Protein AF-0000000080713791 (afdb_homodimer)

InterPro domains:
  IPR000659 Pyridoxamine 5'-phosphate oxidase [PTHR10851] (13-207)
  IPR012349 FMN-binding split barrel [G3DSA:2.30.110.10] (9-224)
  IPR024624 Pyridoxamine 5'-phosphate oxidase, Alr4036 family, FMN-binding domain [PF12766] (12-104)

Sequence (522 aa):
MAAASTGTASTPTWQASLQQGIARHKNDPTAKYCQLATAAIGGGASCRTWVFRGFYEDKGALKFVTDRRSQKVPEIAADPAGEVCFCLKKTREQFRVKGRLQVVDAGESDEALAKARRHQWTQISPASQASFETSLIPGLEVPPEPQTDHSDDAGATGTTQEGSQTHRRGGEEEASVSEGDASRSSVSDEFCLVLLWPSFVDHLRLVDGQSRSIHKITGDRDGGGAILAGVTAAAAMKGARGGTDGVPQSPITWVTMAVNPMAAASTGTASTPTWQASLQQGIARHKNDPTAKYCQLATAAIGGGASCRTWVFRGFYEDKGALKFVTDRRSQKVPEIAADPAGEVCFCLKKTREQFRVKGRLQVVDAGESDEALAKARRHQWTQISPASQASFETSLIPGLEVPPEPQTDHSDDAGATGTTQEGSQTHRRGGEEEASVSEGDASRSSVSDEFCLVLLWPSFVDHLRLVDGQSRSIHKITGDRDGGGAILAGVTAAAAMKGARGGTDGVPQSPITWVTMAVNP

Secondary structure (DSSP, 8-state):
-------------HHHHHHHHHHTTTT-GGGGEEEEEEEPTTSSEEEEEEE---EETTTTEEEEEEETTSTHHHHHHH--EEEEEEEETTTTEEEEEEEEEEEE-TT---HHHHHHHHHHHHTS-HHHHHHTT-SSPTTSBPP---------------------------------------------TTEEEEEEEEEEEEEEE-SSS-EEEEEEEES-SSS----SSS--TTGGGS--------S--S--EEEEEEE--/-------------HHHHHHHHHHTTTT-GGGGEEEEEEEPTTSSEEEEEEE---EETTTTEEEEEEETTSTHHHHHHH--EEEEEEEETTTTEEEEEEEEEEEE-TT---HHHHHHHHHHHHTS-HHHHHHTT-SSPTTSBPP---------------------------------------------TTEEEEEEEEEEEEEEE-SSS-EEEEEEEES-SSS----SSS--TTGGGS--------S--S--EEEEEEE--

Foldseek 3Di:
DPPPCPVVVPPDDVLVVLVVLLVVVVVDQCQQKKWKWFAADPGDIDIDIWGFPDADPPLRKTKTKDFCLDRVNVRCVVPQWMWIWGQRPVQRKIKIFIFGKDKAFPPHPPPSSNVVLLVVLVVDDPVVQVVNVDPDGPPDDDPDDPPPPCPVVPPPDCPPPPPPPPPPPPPPPPPPPPPPPPVSPPRRRRMIMMIGDTAKMWMWGDPPHTWIKIKGWDPPVQPQCVVPDPDDPPPRPPPPPPPVDDPVPDDTDIDMDIDDD/DPPPPVVPPPPDDVQVVLVVLLVVVVVDQCQQKKKKWFAADPGDIDIDIWGFPDADPPLRKTKTKDFCLDRVNVRCVVPQWMWIWGQRPVQRKIKIFIFGKDKAFPPHPPPSSNVVLLVVLVVDDPVVQVVNVDPDGPPDDDPDDPPPPCPVVPPPDCPPPPPPPPPPPPPPPPPPPPPPPPVSPPRRRRMIMMIGDTAKMWMWGDPPHTWIKIKGWDPPPQPQCVVPDPPDPPPRPPPPPPPPDDDVPDDTDIDMDIDDD

pLDDT: mean 73.24, std 28.93, range [20.78, 98.81]

Nearest PDB structures (foldseek):
  2i51-assembly1_A  TM=8.732E-01  e=1.272E-16  Nostoc punctiforme PCC 73102
  2i51-assembly1_B  TM=8.935E-01  e=2.659E-16  Nostoc punctiforme PCC 73102
  2ou5-assembly1_B  TM=8.233E-01  e=6.987E-11  Jannaschia sp. CCS1
  2i02-assembly1_B  TM=7.436E-01  e=1.114E-07  Nostoc punctiforme PCC 73102
  2re7-assembly1_A-2  TM=7.897E-01  e=5.272E-06  Psychrobacter arcticus 273-4

Structure (mmCIF, N/CA/C/O backbone):
data_AF-0000000080713791-model_v1
#
loop_
_entity.id
_entity.type
_entity.pdbx_description
1 polymer "pyridoxal 5'-phosphate synthase"
#
loop_
_atom_site.group_PDB
_atom_site.id
_atom_site.type_symbol
_atom_site.label_atom_id
_atom_site.label_alt_id
_atom_site.label_comp_id
_atom_site.label_asym_id
_atom_site.label_entity_id
_atom_site.label_seq_id
_atom_site.pdbx_PDB_ins_code
_atom_site.Cartn_x
_atom_site.Cartn_y
_atom_site.Cartn_z
_atom_site.occupancy
_atom_site.B_iso_or_equiv
_atom_site.auth_seq_id
_atom_site.auth_comp_id
_atom_site.auth_asym_id
_atom_site.auth_atom_id
_atom_site.pdbx_PDB_model_num
ATOM 1 N N . MET A 1 1 ? -51.469 0.572 -22.203 1 24.42 1 MET A N 1
ATOM 2 C CA . MET A 1 1 ? -50.719 0.285 -20.969 1 24.42 1 MET A CA 1
ATOM 3 C C . MET A 1 1 ? -49.25 0.161 -21.25 1 24.42 1 MET A C 1
ATOM 5 O O . MET A 1 1 ? -48.781 -0.862 -21.766 1 24.42 1 MET A O 1
ATOM 9 N N . ALA A 1 2 ? -48.594 1.281 -21.562 1 26.53 2 ALA A N 1
ATOM 10 C CA . ALA A 1 2 ? -47.188 1.343 -21.906 1 26.53 2 ALA A CA 1
ATOM 11 C C . ALA A 1 2 ? -46.312 0.836 -20.766 1 26.53 2 ALA A C 1
ATOM 13 O O . ALA A 1 2 ? -46.438 1.291 -19.625 1 26.53 2 ALA A O 1
ATOM 14 N N . ALA A 1 3 ? -45.938 -0.428 -20.734 1 27.62 3 ALA A N 1
ATOM 15 C CA . ALA A 1 3 ? -44.969 -0.975 -19.781 1 27.62 3 ALA A CA 1
ATOM 16 C C . ALA A 1 3 ? -43.719 -0.106 -19.703 1 27.62 3 ALA A C 1
ATOM 18 O O . ALA A 1 3 ? -43.062 0.119 -20.719 1 27.62 3 ALA A O 1
ATOM 19 N N . ALA A 1 4 ? -43.75 0.977 -18.859 1 29.98 4 ALA A N 1
ATOM 20 C CA . ALA A 1 4 ? -42.531 1.746 -18.578 1 29.98 4 ALA A CA 1
ATOM 21 C C . ALA A 1 4 ? -41.344 0.825 -18.328 1 29.98 4 ALA A C 1
ATOM 23 O O . ALA A 1 4 ? -41.312 0.074 -17.344 1 29.98 4 ALA A O 1
ATOM 24 N N . SER A 1 5 ? -40.75 0.165 -19.281 1 33.12 5 SER A N 1
ATOM 25 C CA . SER A 1 5 ? -39.5 -0.615 -19.234 1 33.12 5 SER A CA 1
ATOM 26 C C . SER A 1 5 ? -38.406 0.12 -18.453 1 33.12 5 SER A C 1
ATOM 28 O O . SER A 1 5 ? -37.844 1.082 -18.953 1 33.12 5 SER A O 1
ATOM 30 N N . THR A 1 6 ? -38.75 0.638 -17.266 1 34.34 6 THR A N 1
ATOM 31 C CA . THR A 1 6 ? -37.688 1.312 -16.547 1 34.34 6 THR A CA 1
ATOM 32 C C . THR A 1 6 ? -36.406 0.455 -16.531 1 34.34 6 THR A C 1
ATOM 34 O O . THR A 1 6 ? -36.375 -0.611 -15.906 1 34.34 6 THR A O 1
ATOM 37 N N . GLY A 1 7 ? -35.781 0.097 -17.609 1 35.94 7 GLY A N 1
ATOM 38 C CA . GLY A 1 7 ? -34.469 -0.479 -17.703 1 35.94 7 GLY A CA 1
ATOM 39 C C . GLY A 1 7 ? -33.5 0.101 -16.688 1 35.94 7 GLY A C 1
ATOM 40 O O . GLY A 1 7 ? -33 1.229 -16.859 1 35.94 7 GLY A O 1
ATOM 41 N N . THR A 1 8 ? -33.656 0.105 -15.398 1 39.81 8 THR A N 1
ATOM 42 C CA . THR A 1 8 ? -32.75 0.615 -14.367 1 39.81 8 THR A CA 1
ATOM 43 C C . THR A 1 8 ? -31.312 0.205 -14.664 1 39.81 8 THR A C 1
ATOM 45 O O . THR A 1 8 ? -31.016 -0.983 -14.805 1 39.81 8 THR A O 1
ATOM 48 N N . ALA A 1 9 ? -30.5 0.752 -15.477 1 43.41 9 ALA A N 1
ATOM 49 C CA . ALA A 1 9 ? -29.094 0.526 -15.789 1 43.41 9 ALA A CA 1
ATOM 50 C C . ALA A 1 9 ? -28.328 0.099 -14.547 1 43.41 9 ALA A C 1
ATOM 52 O O . ALA A 1 9 ? -28.344 0.79 -13.523 1 43.41 9 ALA A O 1
ATOM 53 N N . SER A 1 10 ? -28.203 -1.167 -14.203 1 54.53 10 SER A N 1
ATOM 54 C CA . SER A 1 10 ? -27.594 -1.819 -13.047 1 54.53 10 SER A CA 1
ATOM 55 C C . SER A 1 10 ? -26.234 -1.211 -12.719 1 54.53 10 SER A C 1
ATOM 57 O O . SER A 1 10 ? -25.438 -0.927 -13.617 1 54.53 10 SER A O 1
ATOM 59 N N . THR A 1 11 ? -26.031 -0.296 -11.773 1 57.53 11 THR A N 1
ATOM 60 C CA . THR A 1 11 ? -24.766 0.226 -11.281 1 57.53 11 THR A CA 1
ATOM 61 C C . THR A 1 11 ? -23.672 -0.831 -11.375 1 57.53 11 THR A C 1
ATOM 63 O O . THR A 1 11 ? -23.859 -1.969 -10.938 1 57.53 11 THR A O 1
ATOM 66 N N . PRO A 1 12 ? -22.766 -0.503 -12.312 1 67.88 12 PRO A N 1
ATOM 67 C CA . PRO A 1 12 ? -21.688 -1.482 -12.422 1 67.88 12 PRO A CA 1
ATOM 68 C C . PRO A 1 12 ? -21.172 -1.948 -11.062 1 67.88 12 PRO A C 1
ATOM 70 O O . PRO A 1 12 ? -21.203 -1.188 -10.086 1 67.88 12 PRO A O 1
ATOM 73 N N . THR A 1 13 ? -20.875 -3.162 -11.047 1 85.62 13 THR A N 1
ATOM 74 C CA . THR A 1 13 ? -20.219 -3.689 -9.859 1 85.62 13 THR A CA 1
ATOM 75 C C . THR A 1 13 ? -18.844 -3.031 -9.672 1 85.62 13 THR A C 1
ATOM 77 O O . THR A 1 13 ? -18.312 -2.41 -10.602 1 85.62 13 THR A O 1
ATOM 80 N N . TRP A 1 14 ? -18.344 -3.031 -8.523 1 92.94 14 TRP A N 1
ATOM 81 C CA . TRP A 1 14 ? -17.016 -2.49 -8.273 1 92.94 14 TRP A CA 1
ATOM 82 C C . TRP A 1 14 ? -15.977 -3.186 -9.141 1 92.94 14 TRP A C 1
ATOM 84 O O . TRP A 1 14 ? -15.016 -2.557 -9.586 1 92.94 14 TRP A O 1
ATOM 94 N N . GLN A 1 15 ? -16.172 -4.445 -9.453 1 93.56 15 GLN A N 1
ATOM 95 C CA . GLN A 1 15 ? -15.242 -5.191 -10.297 1 93.56 15 GLN A CA 1
ATOM 96 C C . GLN A 1 15 ? -15.227 -4.633 -11.719 1 93.56 15 GLN A C 1
ATOM 98 O O . GLN A 1 15 ? -14.164 -4.465 -12.312 1 93.56 15 GLN A O 1
ATOM 103 N N . ALA A 1 16 ? -16.422 -4.422 -12.188 1 93.12 16 ALA A N 1
ATOM 104 C CA . ALA A 1 16 ? -16.531 -3.844 -13.523 1 93.12 16 ALA A CA 1
ATOM 105 C C . ALA A 1 16 ? -15.898 -2.455 -13.578 1 93.12 16 ALA A C 1
ATOM 107 O O . ALA A 1 16 ? -15.219 -2.111 -14.547 1 93.12 16 ALA A O 1
ATOM 108 N N . SER A 1 17 ? -16.156 -1.677 -12.539 1 94.38 17 SER A N 1
ATOM 109 C CA . SER A 1 17 ? -15.578 -0.336 -12.461 1 94.38 17 SER A CA 1
ATOM 110 C C . SER A 1 17 ? -14.055 -0.386 -12.445 1 94.38 17 SER A C 1
ATOM 112 O O . SER A 1 17 ? -13.391 0.408 -13.117 1 94.38 17 SER A O 1
ATOM 114 N N . LEU A 1 18 ? -13.523 -1.311 -11.688 1 96.25 18 LEU A N 1
ATOM 115 C CA . LEU A 1 18 ? -12.078 -1.466 -11.625 1 96.25 18 LEU A CA 1
ATOM 116 C C . LEU A 1 18 ? -11.516 -1.86 -12.992 1 96.25 18 LEU A C 1
ATOM 118 O O . LEU A 1 18 ? -10.539 -1.268 -13.461 1 96.25 18 LEU A O 1
ATOM 122 N N . GLN A 1 19 ? -12.148 -2.805 -13.609 1 95.12 19 GLN A N 1
ATOM 123 C CA . GLN A 1 19 ? -11.68 -3.27 -14.906 1 95.12 19 GLN A CA 1
ATOM 124 C C . GLN A 1 19 ? -11.766 -2.162 -15.953 1 95.12 19 GLN A C 1
ATOM 126 O O . GLN A 1 19 ? -10.875 -2.02 -16.797 1 95.12 19 GLN A O 1
ATOM 131 N N . GLN A 1 20 ? -12.828 -1.419 -15.898 1 95.19 20 GLN A N 1
ATOM 132 C CA . GLN A 1 20 ? -12.977 -0.293 -16.812 1 95.19 20 GLN A CA 1
ATOM 133 C C . GLN A 1 20 ? -11.891 0.751 -16.578 1 95.19 20 GLN A C 1
ATOM 135 O O . GLN A 1 20 ? -11.328 1.287 -17.547 1 95.19 20 GLN A O 1
ATOM 140 N N . GLY A 1 21 ? -11.633 1.06 -15.297 1 95.88 21 GLY A N 1
ATOM 141 C CA . GLY A 1 21 ? -10.57 1.996 -14.977 1 95.88 21 GLY A CA 1
ATOM 142 C C . GLY A 1 21 ? -9.211 1.563 -15.5 1 95.88 21 GLY A C 1
ATOM 143 O O . GLY A 1 21 ? -8.477 2.373 -16.062 1 95.88 21 GLY A O 1
ATOM 144 N N . ILE A 1 22 ? -8.945 0.31 -15.352 1 96.56 22 ILE A N 1
ATOM 145 C CA . ILE A 1 22 ? -7.68 -0.237 -15.828 1 96.56 22 ILE A CA 1
ATOM 146 C C . ILE A 1 22 ? -7.633 -0.189 -17.344 1 96.56 22 ILE A C 1
ATOM 148 O O . ILE A 1 22 ? -6.613 0.192 -17.938 1 96.56 22 ILE A O 1
ATOM 152 N N . ALA A 1 23 ? -8.727 -0.516 -17.984 1 95.81 23 ALA A N 1
ATOM 153 C CA . ALA A 1 23 ? -8.805 -0.542 -19.453 1 95.81 23 ALA A CA 1
ATOM 154 C C . ALA A 1 23 ? -8.578 0.85 -20.031 1 95.81 23 ALA A C 1
ATOM 156 O O . ALA A 1 23 ? -8.039 0.988 -21.141 1 95.81 23 ALA A O 1
ATOM 157 N N . ARG A 1 24 ? -8.922 1.826 -19.344 1 95.25 24 ARG A N 1
ATOM 158 C CA . ARG A 1 24 ? -8.75 3.201 -19.797 1 95.25 24 ARG A CA 1
ATOM 159 C C . ARG A 1 24 ? -7.281 3.609 -19.781 1 95.25 24 ARG A C 1
ATOM 161 O O . ARG A 1 24 ? -6.906 4.633 -20.359 1 95.25 24 ARG A O 1
ATOM 168 N N . HIS A 1 25 ? -6.496 2.795 -19.109 1 93.81 25 HIS A N 1
ATOM 169 C CA . HIS A 1 25 ? -5.051 2.998 -19.094 1 93.81 25 HIS A CA 1
ATOM 170 C C . HIS A 1 25 ? -4.352 2.084 -20.094 1 93.81 25 HIS A C 1
ATOM 172 O O . HIS A 1 25 ? -3.234 1.623 -19.844 1 93.81 25 HIS A O 1
ATOM 178 N N . LYS A 1 26 ? -4.969 1.78 -21.156 1 85.94 26 LYS A N 1
ATOM 179 C CA . LYS A 1 26 ? -4.551 0.748 -22.094 1 85.94 26 LYS A CA 1
ATOM 180 C C . LYS A 1 26 ? -3.107 0.96 -22.547 1 85.94 26 LYS A C 1
ATOM 182 O O . LYS A 1 26 ? -2.402 -0 -22.859 1 85.94 26 LYS A O 1
ATOM 187 N N . ASN A 1 27 ? -2.555 2.16 -22.547 1 88.69 27 ASN A N 1
ATOM 188 C CA . ASN A 1 27 ? -1.193 2.41 -23 1 88.69 27 ASN A CA 1
ATOM 189 C C . ASN A 1 27 ? -0.208 2.453 -21.828 1 88.69 27 ASN A C 1
ATOM 191 O O . ASN A 1 27 ? 0.964 2.785 -22.016 1 88.69 27 ASN A O 1
ATOM 195 N N . ASP A 1 28 ? -0.629 2.113 -20.719 1 90.44 28 ASP A N 1
ATOM 196 C CA . ASP A 1 28 ? 0.196 2.088 -19.516 1 90.44 28 ASP A CA 1
ATOM 197 C C . ASP A 1 28 ? 0.186 0.705 -18.875 1 90.44 28 ASP A C 1
ATOM 199 O O . ASP A 1 28 ? -0.714 0.383 -18.094 1 90.44 28 ASP A O 1
ATOM 203 N N . PRO A 1 29 ? 1.19 -0.105 -19.172 1 88 29 PRO A N 1
ATOM 204 C CA . PRO A 1 29 ? 1.205 -1.457 -18.609 1 88 29 PRO A CA 1
ATOM 205 C C . PRO A 1 29 ? 1.223 -1.462 -17.094 1 88 29 PRO A C 1
ATOM 207 O O . PRO A 1 29 ? 0.929 -2.486 -16.469 1 88 29 PRO A O 1
ATOM 210 N N . THR A 1 30 ? 1.527 -0.33 -16.469 1 90.5 30 THR A N 1
ATOM 211 C CA . THR A 1 30 ? 1.64 -0.277 -15.023 1 90.5 30 THR A CA 1
ATOM 212 C C . THR A 1 30 ? 0.278 -0.017 -14.383 1 90.5 30 THR A C 1
ATOM 214 O O . THR A 1 30 ? 0.165 0.058 -13.156 1 90.5 30 THR A O 1
ATOM 217 N N . ALA A 1 31 ? -0.726 0.032 -15.188 1 93.31 31 ALA A N 1
ATOM 218 C CA . ALA A 1 31 ? -2.068 0.257 -14.656 1 93.31 31 ALA A CA 1
ATOM 219 C C . ALA A 1 31 ? -2.535 -0.934 -13.82 1 93.31 31 ALA A C 1
ATOM 221 O O . ALA A 1 31 ? -3.479 -0.817 -13.039 1 93.31 31 ALA A O 1
ATOM 222 N N . LYS A 1 32 ? -1.907 -2.035 -14.023 1 96.12 32 LYS A N 1
ATOM 223 C CA . LYS A 1 32 ? -2.256 -3.242 -13.273 1 96.12 32 LYS A CA 1
ATOM 224 C C . LYS A 1 32 ? -1.471 -3.326 -11.969 1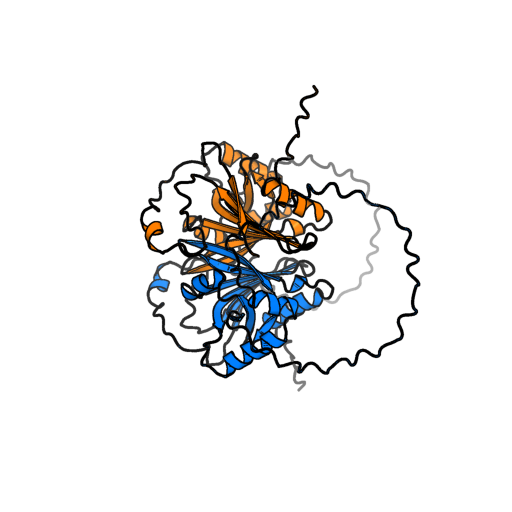 96.12 32 LYS A C 1
ATOM 226 O O . LYS A 1 32 ? -1.694 -4.23 -11.164 1 96.12 32 LYS A O 1
ATOM 231 N N . TYR A 1 33 ? -0.549 -2.41 -11.781 1 97.38 33 TYR A N 1
ATOM 232 C CA . TYR A 1 33 ? 0.184 -2.387 -10.523 1 97.38 33 TYR A CA 1
ATOM 233 C C . TYR A 1 33 ? -0.707 -1.906 -9.383 1 97.38 33 TYR A C 1
ATOM 235 O O . TYR A 1 33 ? -1.489 -0.968 -9.555 1 97.38 33 TYR A O 1
ATOM 243 N N . CYS A 1 34 ? -0.572 -2.553 -8.297 1 98.44 34 CYS A N 1
ATOM 244 C CA . CYS A 1 34 ? -1.247 -2.18 -7.062 1 98.44 34 CYS A CA 1
ATOM 245 C C . CYS A 1 34 ? -0.381 -2.502 -5.852 1 98.44 34 CYS A C 1
ATOM 247 O O . CYS A 1 34 ? 0.625 -3.205 -5.969 1 98.44 34 CYS A O 1
ATOM 249 N N . GLN A 1 35 ? -0.682 -1.887 -4.773 1 98.69 35 GLN A N 1
ATOM 250 C CA . GLN A 1 35 ? 0.084 -2.143 -3.559 1 98.69 35 GLN A CA 1
ATOM 251 C C . GLN A 1 35 ? -0.705 -3.016 -2.586 1 98.69 35 GLN A C 1
ATOM 253 O O . GLN A 1 35 ? -1.855 -2.713 -2.266 1 98.69 35 GLN A O 1
ATOM 258 N N . LEU A 1 36 ? -0.097 -4.039 -2.105 1 98.5 36 LEU A N 1
ATOM 259 C CA . LEU A 1 36 ? -0.662 -4.949 -1.117 1 98.5 36 LEU A CA 1
ATOM 260 C C . LEU A 1 36 ? -0.099 -4.66 0.271 1 98.5 36 LEU A C 1
ATOM 262 O O . LEU A 1 36 ? 1.119 -4.582 0.447 1 98.5 36 LEU A O 1
ATOM 266 N N . ALA A 1 37 ? -0.996 -4.547 1.179 1 98.69 37 ALA A N 1
ATOM 267 C CA . ALA A 1 37 ? -0.613 -4.461 2.586 1 98.69 37 ALA A CA 1
ATOM 268 C C . ALA A 1 37 ? -1.021 -5.719 3.344 1 98.69 37 ALA A C 1
ATOM 270 O O . ALA A 1 37 ? -2.131 -6.227 3.166 1 98.69 37 ALA A O 1
ATOM 271 N N . THR A 1 38 ? -0.156 -6.23 4.133 1 98 38 THR A N 1
ATOM 272 C CA . THR A 1 38 ? -0.389 -7.316 5.082 1 98 38 THR A CA 1
ATOM 273 C C . THR A 1 38 ? 0.131 -6.945 6.465 1 98 38 THR A C 1
ATOM 275 O O . THR A 1 38 ? 0.992 -6.074 6.602 1 98 38 THR A O 1
ATOM 278 N N . ALA A 1 39 ? -0.482 -7.578 7.473 1 96 39 ALA A N 1
ATOM 279 C CA . ALA A 1 39 ? 0.131 -7.457 8.789 1 96 39 ALA A CA 1
ATOM 280 C C . ALA A 1 39 ? 1.539 -8.047 8.797 1 96 39 ALA A C 1
ATOM 282 O O . ALA A 1 39 ? 1.762 -9.148 8.289 1 96 39 ALA A O 1
ATOM 283 N N . ALA A 1 40 ? 2.441 -7.246 9.25 1 93.81 40 ALA A N 1
ATOM 284 C CA . ALA A 1 40 ? 3.814 -7.738 9.352 1 93.81 40 ALA A CA 1
ATOM 285 C C . ALA A 1 40 ? 3.984 -8.641 10.578 1 93.81 40 ALA A C 1
ATOM 287 O O . ALA A 1 40 ? 3.246 -8.508 11.555 1 93.81 40 ALA A O 1
ATOM 288 N N . ILE A 1 41 ? 4.949 -9.5 10.398 1 89.31 41 ILE A N 1
ATOM 289 C CA . ILE A 1 41 ? 5.277 -10.336 11.555 1 89.31 41 ILE A CA 1
ATOM 290 C C . ILE A 1 41 ? 5.996 -9.492 12.602 1 89.31 41 ILE A C 1
ATOM 292 O O . ILE A 1 41 ? 6.969 -8.797 12.297 1 89.31 41 ILE A O 1
ATOM 296 N N . GLY A 1 42 ? 5.555 -9.445 13.875 1 83.62 42 GLY A N 1
ATOM 297 C CA . GLY A 1 42 ? 6.184 -8.672 14.93 1 83.62 42 GLY A CA 1
ATOM 298 C C . GLY A 1 42 ? 5.566 -7.301 15.125 1 83.62 42 GLY A C 1
ATOM 299 O O . GLY A 1 42 ? 5.977 -6.543 16 1 83.62 42 GLY A O 1
ATOM 300 N N . GLY A 1 43 ? 4.617 -6.949 14.195 1 86.44 43 GLY A N 1
ATOM 301 C CA . GLY A 1 43 ? 3.924 -5.68 14.352 1 86.44 43 GLY A CA 1
ATOM 302 C C . GLY A 1 43 ? 3.992 -4.805 13.109 1 86.44 43 GLY A C 1
ATOM 303 O O . GLY A 1 43 ? 4.875 -4.984 12.273 1 86.44 43 GLY A O 1
ATOM 304 N N . GLY A 1 44 ? 3.043 -3.924 12.984 1 94.31 44 GLY A N 1
ATOM 305 C CA . GLY A 1 44 ? 2.982 -3.045 11.828 1 94.31 44 GLY A CA 1
ATOM 306 C C . GLY A 1 44 ? 2.416 -3.723 10.594 1 94.31 44 GLY A C 1
ATOM 307 O O . GLY A 1 44 ? 1.586 -4.629 10.703 1 94.31 44 GLY A O 1
ATOM 308 N N . ALA A 1 45 ? 2.783 -3.131 9.508 1 97.19 45 ALA A N 1
ATOM 309 C CA . ALA A 1 45 ? 2.289 -3.629 8.227 1 97.19 45 ALA A CA 1
ATOM 310 C C . ALA A 1 45 ? 3.375 -3.559 7.156 1 97.19 45 ALA A C 1
ATOM 312 O O . ALA A 1 45 ? 4.301 -2.752 7.254 1 97.19 45 ALA A O 1
ATOM 313 N N . SER A 1 46 ? 3.305 -4.449 6.285 1 97.62 46 SER A N 1
ATOM 314 C CA . SER A 1 46 ? 4.121 -4.422 5.078 1 97.62 46 SER A CA 1
ATOM 315 C C . SER A 1 46 ? 3.334 -3.895 3.887 1 97.62 46 SER A C 1
ATOM 317 O O . SER A 1 46 ? 2.121 -4.105 3.795 1 97.62 46 SER A O 1
ATOM 319 N N . CYS A 1 47 ? 4 -3.209 3.029 1 98.5 47 CYS A N 1
ATOM 320 C CA . CYS A 1 47 ? 3.385 -2.617 1.847 1 98.5 47 CYS A CA 1
ATOM 321 C C . CYS A 1 47 ? 4.277 -2.791 0.624 1 98.5 47 CYS A C 1
ATOM 323 O O . CYS A 1 47 ? 5.406 -2.301 0.6 1 98.5 47 CYS A O 1
ATOM 325 N N . ARG A 1 48 ? 3.762 -3.441 -0.406 1 97.75 48 ARG A N 1
ATOM 326 C CA . ARG A 1 48 ? 4.594 -3.68 -1.581 1 97.75 48 ARG A CA 1
ATOM 327 C C . ARG A 1 48 ? 3.746 -3.754 -2.846 1 97.75 48 ARG A C 1
ATOM 329 O O . ARG A 1 48 ? 2.547 -4.031 -2.781 1 97.75 48 ARG A O 1
ATOM 336 N N . THR A 1 49 ? 4.414 -3.537 -3.947 1 97.88 49 THR A N 1
ATOM 337 C CA . THR A 1 49 ? 3.736 -3.537 -5.238 1 97.88 49 THR A CA 1
ATOM 338 C C . THR A 1 49 ? 3.531 -4.961 -5.742 1 97.88 49 THR A C 1
ATOM 340 O O . THR A 1 49 ? 4.434 -5.797 -5.641 1 97.88 49 THR A O 1
ATOM 343 N N . TRP A 1 50 ? 2.348 -5.191 -6.227 1 97.81 50 TRP A N 1
ATOM 344 C CA . TRP A 1 50 ? 1.983 -6.43 -6.902 1 97.81 50 TRP A CA 1
ATOM 345 C C . TRP A 1 50 ? 1.379 -6.145 -8.273 1 97.81 50 TRP A C 1
ATOM 347 O O . TRP A 1 50 ? 0.966 -5.016 -8.555 1 97.81 50 TRP A O 1
ATOM 357 N N . VAL A 1 51 ? 1.427 -7.203 -9.125 1 97.25 51 VAL A N 1
ATOM 358 C CA . VAL A 1 51 ? 0.794 -7.113 -10.438 1 97.25 51 VAL A CA 1
ATOM 359 C C . VAL A 1 51 ? -0.551 -7.836 -10.414 1 97.25 51 VAL A C 1
ATOM 361 O O . VAL A 1 51 ? -0.614 -9.039 -10.141 1 97.25 51 VAL A O 1
ATOM 364 N N . PHE A 1 52 ? -1.563 -7.039 -10.656 1 98.12 52 PHE A N 1
ATOM 365 C CA . PHE A 1 52 ? -2.898 -7.609 -10.773 1 98.12 52 PHE A CA 1
ATOM 366 C C . PHE A 1 52 ? -3.018 -8.43 -12.055 1 98.12 52 PHE A C 1
ATOM 368 O O . PHE A 1 52 ? -2.775 -7.926 -13.148 1 98.12 52 PHE A O 1
ATOM 375 N N . ARG A 1 53 ? -3.467 -9.695 -11.938 1 96.94 53 ARG A N 1
ATOM 376 C CA . ARG A 1 53 ? -3.469 -10.609 -13.07 1 96.94 53 ARG A CA 1
ATOM 377 C C . ARG A 1 53 ? -4.887 -11.062 -13.406 1 96.94 53 ARG A C 1
ATOM 379 O O . ARG A 1 53 ? -5.09 -12.18 -13.883 1 96.94 53 ARG A O 1
ATOM 386 N N . GLY A 1 54 ? -5.867 -10.234 -12.977 1 95.69 54 GLY A N 1
ATOM 387 C CA . GLY A 1 54 ? -7.262 -10.516 -13.273 1 95.69 54 GLY A CA 1
ATOM 388 C C . GLY A 1 54 ? -7.996 -11.18 -12.117 1 95.69 54 GLY A C 1
ATOM 389 O O . GLY A 1 54 ? -7.473 -11.25 -11 1 95.69 54 GLY A O 1
ATOM 390 N N . PHE A 1 55 ? -9.258 -11.562 -12.43 1 95.62 55 PHE A N 1
ATOM 391 C CA . PHE A 1 55 ? -10.109 -12.195 -11.43 1 95.62 55 PHE A CA 1
ATOM 392 C C . PHE A 1 55 ? -10.141 -13.711 -11.625 1 95.62 55 PHE A C 1
ATOM 394 O O . PHE A 1 55 ? -10.055 -14.195 -12.75 1 95.62 55 PHE A O 1
ATOM 401 N N . TYR A 1 56 ? -10.234 -14.414 -10.484 1 93.75 56 TYR A N 1
ATOM 402 C CA . TYR A 1 56 ? -10.344 -15.867 -10.484 1 93.75 56 TYR A CA 1
ATOM 403 C C . TYR A 1 56 ? -11.75 -16.312 -10.883 1 93.75 56 TYR A C 1
ATOM 405 O O . TYR A 1 56 ? -12.711 -16.094 -10.141 1 93.75 56 TYR A O 1
ATOM 413 N N . GLU A 1 57 ? -11.906 -17.109 -11.922 1 78.88 57 GLU A N 1
ATOM 414 C CA . GLU A 1 57 ? -13.062 -17.812 -12.461 1 78.88 57 GLU A CA 1
ATOM 415 C C . GLU A 1 57 ? -14.352 -17.031 -12.219 1 78.88 57 GLU A C 1
ATOM 417 O O . GLU A 1 57 ? -15.383 -17.609 -11.891 1 78.88 57 GLU A O 1
ATOM 422 N N . ASP A 1 58 ? -14.43 -15.742 -12.133 1 66.25 58 ASP A N 1
ATOM 423 C CA . ASP A 1 58 ? -15.617 -14.906 -11.945 1 66.25 58 ASP A CA 1
ATOM 424 C C . ASP A 1 58 ? -16.109 -14.969 -10.5 1 66.25 58 ASP A C 1
ATOM 426 O O . ASP A 1 58 ? -17.266 -14.672 -10.219 1 66.25 58 ASP A O 1
ATOM 430 N N . LYS A 1 59 ? -15.297 -15.602 -9.734 1 70.81 59 LYS A N 1
ATOM 431 C CA . LYS A 1 59 ? -15.672 -15.695 -8.328 1 70.81 59 LYS A CA 1
ATOM 432 C C . LYS A 1 59 ? -15.328 -14.406 -7.578 1 70.81 59 LYS A C 1
ATOM 434 O O . LYS A 1 59 ? -15.531 -14.312 -6.367 1 70.81 59 LYS A O 1
ATOM 439 N N . GLY A 1 60 ? -14.727 -13.57 -8.234 1 85.75 60 GLY A N 1
ATOM 440 C CA . GLY A 1 60 ? -14.531 -12.227 -7.703 1 85.75 60 GLY A CA 1
ATOM 441 C C . GLY A 1 60 ? -13.219 -12.062 -6.969 1 85.75 60 GLY A C 1
ATOM 442 O O . GLY A 1 60 ? -12.867 -10.961 -6.547 1 85.75 60 GLY A O 1
ATOM 443 N N . ALA A 1 61 ? -12.438 -13.227 -6.863 1 94.5 61 ALA A N 1
ATOM 444 C CA . ALA A 1 61 ? -11.141 -13.109 -6.199 1 94.5 61 ALA A CA 1
ATOM 445 C C . ALA A 1 61 ? -10.094 -12.523 -7.145 1 94.5 61 ALA A C 1
ATOM 447 O O . ALA A 1 61 ? -10.055 -12.867 -8.328 1 94.5 61 ALA A O 1
ATOM 448 N N . LEU A 1 62 ? -9.312 -11.625 -6.648 1 97.75 62 LEU A N 1
ATOM 449 C CA . LEU A 1 62 ? -8.195 -11.07 -7.41 1 97.75 62 LEU A CA 1
ATOM 450 C C . LEU A 1 62 ? -7.043 -12.07 -7.477 1 97.75 62 LEU A C 1
ATOM 452 O O . LEU A 1 62 ? -6.719 -12.719 -6.477 1 97.75 62 LEU A O 1
ATOM 456 N N . LYS A 1 63 ? -6.309 -12.133 -8.617 1 97.94 63 LYS A N 1
ATOM 457 C CA . LYS A 1 63 ? -5.203 -13.07 -8.812 1 97.94 63 LYS A CA 1
ATOM 458 C C . LYS A 1 63 ? -3.861 -12.344 -8.797 1 97.94 63 LYS A C 1
ATOM 460 O O . LYS A 1 63 ? -3.695 -11.32 -9.453 1 97.94 63 LYS A O 1
ATOM 465 N N . PHE A 1 64 ? -2.955 -12.922 -8.086 1 98.44 64 PHE A N 1
ATOM 466 C CA . PHE A 1 64 ? -1.553 -12.523 -8.047 1 98.44 64 PHE A CA 1
ATOM 467 C C . PHE A 1 64 ? -0.641 -13.75 -8.062 1 98.44 64 PHE A C 1
ATOM 469 O O . PHE A 1 64 ? -1.117 -14.883 -8.062 1 98.44 64 PHE A O 1
ATOM 476 N N . VAL A 1 65 ? 0.673 -13.531 -8.133 1 98.5 65 VAL A N 1
ATOM 477 C CA . VAL A 1 65 ? 1.657 -14.602 -8 1 98.5 65 VAL A CA 1
ATOM 478 C C . VAL A 1 65 ? 2.807 -14.141 -7.109 1 98.5 65 VAL A C 1
ATOM 480 O O . VAL A 1 65 ? 3.027 -12.945 -6.941 1 98.5 65 VAL A O 1
ATOM 483 N N . THR A 1 66 ? 3.416 -15.055 -6.504 1 97.56 66 THR A N 1
ATOM 484 C CA . THR A 1 66 ? 4.566 -14.727 -5.664 1 97.56 66 THR A CA 1
ATOM 485 C C . THR A 1 66 ? 5.477 -15.945 -5.504 1 97.56 66 THR A C 1
ATOM 487 O O . THR A 1 66 ? 5.141 -17.047 -5.949 1 97.56 66 THR A O 1
ATOM 490 N N . ASP A 1 67 ? 6.664 -15.711 -5.051 1 96.81 67 ASP A N 1
ATOM 491 C CA . ASP A 1 67 ? 7.617 -16.75 -4.664 1 96.81 67 ASP A CA 1
ATOM 492 C C . ASP A 1 67 ? 7.336 -17.25 -3.25 1 96.81 67 ASP A C 1
ATOM 494 O O . ASP A 1 67 ? 7.215 -16.453 -2.314 1 96.81 67 ASP A O 1
ATOM 498 N N . ARG A 1 68 ? 7.203 -18.516 -3.098 1 96.88 68 ARG A N 1
ATOM 499 C CA . ARG A 1 68 ? 6.891 -19.156 -1.826 1 96.88 68 ARG A CA 1
ATOM 500 C C . ARG A 1 68 ? 7.867 -18.719 -0.738 1 96.88 68 ARG A C 1
ATOM 502 O O . ARG A 1 68 ? 7.512 -18.688 0.442 1 96.88 68 ARG A O 1
ATOM 509 N N . ARG A 1 69 ? 9.078 -18.391 -1.107 1 93.69 69 ARG A N 1
ATOM 510 C CA . ARG A 1 69 ? 10.164 -18.109 -0.18 1 93.69 69 ARG A CA 1
ATOM 511 C C . ARG A 1 69 ? 10.148 -16.656 0.259 1 93.69 69 ARG A C 1
ATOM 513 O O . ARG A 1 69 ? 10.906 -16.266 1.149 1 93.69 69 ARG A O 1
ATOM 520 N N . SER A 1 70 ? 9.281 -15.82 -0.353 1 93.25 70 SER A N 1
ATOM 521 C CA . SER A 1 70 ? 9.219 -14.406 -0.011 1 93.25 70 SER A CA 1
ATOM 522 C C . SER A 1 70 ? 8.578 -14.195 1.356 1 93.25 70 SER A C 1
ATOM 524 O O . SER A 1 70 ? 7.82 -15.039 1.829 1 93.25 70 SER A O 1
ATOM 526 N N . GLN A 1 71 ? 8.734 -13.078 1.96 1 90.25 71 GLN A N 1
ATOM 527 C CA . GLN A 1 71 ? 8.273 -12.742 3.303 1 90.25 71 GLN A CA 1
ATOM 528 C C . GLN A 1 71 ? 6.754 -12.641 3.35 1 90.25 71 GLN A C 1
ATOM 530 O O . GLN A 1 71 ? 6.148 -12.758 4.418 1 90.25 71 GLN A O 1
ATOM 535 N N . LYS A 1 72 ? 6.18 -12.359 2.266 1 93.31 72 LYS A N 1
ATOM 536 C CA . LYS A 1 72 ? 4.73 -12.172 2.277 1 93.31 72 LYS A CA 1
ATOM 537 C C . LYS A 1 72 ? 4.012 -13.484 2.562 1 93.31 72 LYS A C 1
ATOM 539 O O . LYS A 1 72 ? 2.895 -13.492 3.082 1 93.31 72 LYS A O 1
ATOM 544 N N . VAL A 1 73 ? 4.609 -14.609 2.258 1 95.69 73 VAL A N 1
ATOM 545 C CA . VAL A 1 73 ? 3.943 -15.898 2.422 1 95.69 73 VAL A CA 1
ATOM 546 C C . VAL A 1 73 ? 3.773 -16.203 3.908 1 95.69 73 VAL A C 1
ATOM 548 O O . VAL A 1 73 ? 2.66 -16.453 4.371 1 95.69 73 VAL A O 1
ATOM 551 N N . PRO A 1 74 ? 4.82 -16.141 4.746 1 95.5 74 PRO A N 1
ATOM 552 C CA . PRO A 1 74 ? 4.594 -16.344 6.176 1 95.5 74 PRO A CA 1
ATOM 553 C C . PRO A 1 74 ? 3.701 -15.266 6.789 1 95.5 74 PRO A C 1
ATOM 555 O O . PRO A 1 74 ? 2.963 -15.539 7.738 1 95.5 74 PRO A O 1
ATOM 558 N N . GLU A 1 75 ? 3.771 -14.055 6.348 1 95.25 75 GLU A N 1
ATOM 559 C CA . GLU A 1 75 ? 2.863 -13.016 6.832 1 95.25 75 GLU A CA 1
ATOM 560 C C . GLU A 1 75 ? 1.406 -13.406 6.598 1 95.25 75 GLU A C 1
ATOM 562 O O . GLU A 1 75 ? 0.572 -13.289 7.496 1 95.25 75 GLU A O 1
ATOM 567 N N . ILE A 1 76 ? 1.135 -13.867 5.391 1 96.62 76 ILE A N 1
ATOM 568 C CA . ILE A 1 76 ? -0.222 -14.266 5.027 1 96.62 76 ILE A CA 1
ATOM 569 C C . ILE A 1 76 ? -0.654 -15.461 5.867 1 96.62 76 ILE A C 1
ATOM 571 O O . ILE A 1 76 ? -1.81 -15.555 6.289 1 96.62 76 ILE A O 1
ATOM 575 N N . ALA A 1 77 ? 0.259 -16.391 6.137 1 96 77 ALA A N 1
ATOM 576 C CA . ALA A 1 77 ? -0.045 -17.547 6.969 1 96 77 ALA A CA 1
ATOM 577 C C . ALA A 1 77 ? -0.416 -17.125 8.391 1 96 77 ALA A C 1
ATOM 579 O O . ALA A 1 77 ? -1.313 -17.703 9 1 96 77 ALA A O 1
ATOM 580 N N . ALA A 1 78 ? 0.234 -16.141 8.891 1 95.5 78 ALA A N 1
ATOM 581 C CA . ALA A 1 78 ? -0.003 -15.664 10.25 1 95.5 78 ALA A CA 1
ATOM 582 C C . ALA A 1 78 ? -1.312 -14.891 10.336 1 95.5 78 ALA A C 1
ATOM 584 O O . ALA A 1 78 ? -2.051 -15.008 11.32 1 95.5 78 ALA A O 1
ATOM 585 N N . ASP A 1 79 ? -1.609 -14.078 9.398 1 95.75 79 ASP A N 1
ATOM 586 C CA . ASP A 1 79 ? -2.838 -13.297 9.281 1 95.75 79 ASP A CA 1
ATOM 587 C C . ASP A 1 79 ? -3.25 -13.133 7.82 1 95.75 79 ASP A C 1
ATOM 589 O O . ASP A 1 79 ? -2.688 -12.305 7.102 1 95.75 79 ASP A O 1
ATOM 593 N N . PRO A 1 80 ? -4.219 -13.836 7.391 1 97.06 80 PRO A N 1
ATOM 594 C CA . PRO A 1 80 ? -4.574 -13.836 5.969 1 97.06 80 PRO A CA 1
ATOM 595 C C . PRO A 1 80 ? -5.332 -12.578 5.555 1 97.06 80 PRO A C 1
ATOM 597 O O . PRO A 1 80 ? -5.637 -12.398 4.371 1 97.06 80 PRO A O 1
ATOM 600 N N . ALA A 1 81 ? -5.703 -11.734 6.504 1 96.25 81 ALA A N 1
ATOM 601 C CA . ALA A 1 81 ? -6.371 -10.484 6.152 1 96.25 81 ALA A CA 1
ATOM 602 C C . ALA A 1 81 ? -5.406 -9.523 5.469 1 96.25 81 ALA A C 1
ATOM 604 O O . ALA A 1 81 ? -4.289 -9.312 5.945 1 96.25 81 ALA A O 1
ATOM 605 N N . GLY A 1 82 ? -5.773 -8.953 4.34 1 96.94 82 GLY A N 1
ATOM 606 C CA . GLY A 1 82 ? -4.977 -7.98 3.607 1 96.94 82 GLY A CA 1
ATOM 607 C C . GLY A 1 82 ? -5.816 -6.969 2.852 1 96.94 82 GLY A C 1
ATOM 608 O O . GLY A 1 82 ? -7.039 -7.105 2.773 1 96.94 82 GLY A O 1
ATOM 609 N N . GLU A 1 83 ? -5.184 -5.934 2.396 1 98.25 83 GLU A N 1
ATOM 610 C CA . GLU A 1 83 ? -5.828 -4.902 1.59 1 98.25 83 GLU A CA 1
ATOM 611 C C . GLU A 1 83 ? -4.945 -4.488 0.415 1 98.25 83 GLU A C 1
ATOM 613 O O . GLU A 1 83 ? -3.734 -4.316 0.571 1 98.25 83 GLU A O 1
ATOM 618 N N . VAL A 1 84 ? -5.547 -4.402 -0.73 1 98.62 84 VAL A N 1
ATOM 619 C CA . VAL A 1 84 ? -4.863 -3.947 -1.936 1 98.62 84 VAL A CA 1
ATOM 620 C C . VAL A 1 84 ? -5.375 -2.562 -2.328 1 98.62 84 VAL A C 1
ATOM 622 O O . VAL A 1 84 ? -6.578 -2.299 -2.266 1 98.62 84 VAL A O 1
ATOM 625 N N . CYS A 1 85 ? -4.473 -1.704 -2.723 1 98.81 85 CYS A N 1
ATOM 626 C CA . CYS A 1 85 ? -4.816 -0.351 -3.145 1 98.81 85 CYS A CA 1
ATOM 627 C C . CYS A 1 85 ? -4.438 -0.123 -4.605 1 98.81 85 CYS A C 1
ATOM 629 O O . CYS A 1 85 ? -3.264 -0.2 -4.965 1 98.81 85 CYS A O 1
ATOM 631 N N . PHE A 1 86 ? -5.438 0.103 -5.488 1 98.44 86 PHE A N 1
ATOM 632 C CA . PHE A 1 86 ? -5.246 0.576 -6.855 1 98.44 86 PHE A CA 1
ATOM 633 C C . PHE A 1 86 ? -5.34 2.096 -6.922 1 98.44 86 PHE A C 1
ATOM 635 O O . PHE A 1 86 ? -6.305 2.684 -6.426 1 98.44 86 PHE A O 1
ATOM 642 N N . CYS A 1 87 ? -4.363 2.691 -7.434 1 97.38 87 CYS A N 1
ATOM 643 C CA . CYS A 1 87 ? -4.402 4.121 -7.727 1 97.38 87 CYS A CA 1
ATOM 644 C C . CYS A 1 87 ? -4.352 4.371 -9.227 1 97.38 87 CYS A C 1
ATOM 646 O O . CYS A 1 87 ? -3.277 4.332 -9.828 1 97.38 87 CYS A O 1
ATOM 648 N N . LEU A 1 88 ? -5.488 4.652 -9.797 1 96.38 88 LEU A N 1
ATOM 649 C CA . LEU A 1 88 ? -5.609 4.859 -11.234 1 96.38 88 LEU A CA 1
ATOM 650 C C . LEU A 1 88 ? -5.527 6.344 -11.578 1 96.38 88 LEU A C 1
ATOM 652 O O . LEU A 1 88 ? -6.52 7.07 -11.453 1 96.38 88 LEU A O 1
ATOM 656 N N . LYS A 1 89 ? -4.418 6.738 -12.078 1 92.56 89 LYS A N 1
ATOM 657 C CA . LYS A 1 89 ? -4.07 8.156 -12.188 1 92.56 89 LYS A CA 1
ATOM 658 C C . LYS A 1 89 ? -4.859 8.836 -13.297 1 92.56 89 LYS A C 1
ATOM 660 O O . LYS A 1 89 ? -5.316 9.969 -13.141 1 92.56 89 LYS A O 1
ATOM 665 N N . LYS A 1 90 ? -5.008 8.227 -14.438 1 92 90 LYS A N 1
ATOM 666 C CA . LYS A 1 90 ? -5.695 8.828 -15.57 1 92 90 LYS A CA 1
ATOM 667 C C . LYS A 1 90 ? -7.168 9.07 -15.258 1 92 90 LYS A C 1
ATOM 669 O O . LYS A 1 90 ? -7.715 10.125 -15.594 1 92 90 LYS A O 1
ATOM 674 N N . THR A 1 91 ? -7.777 8.078 -14.633 1 93.75 91 THR A N 1
ATOM 675 C CA . THR A 1 91 ? -9.195 8.227 -14.305 1 93.75 91 THR A CA 1
ATOM 676 C C . THR A 1 91 ? -9.367 8.883 -12.938 1 93.75 91 THR A C 1
ATOM 678 O O . THR A 1 91 ? -10.492 9.18 -12.523 1 93.75 91 THR A O 1
ATOM 681 N N . ARG A 1 92 ? -8.266 9.055 -12.203 1 94.19 92 ARG A N 1
ATOM 682 C CA . ARG A 1 92 ? -8.242 9.68 -10.883 1 94.19 92 ARG A CA 1
ATOM 683 C C . ARG A 1 92 ? -9.156 8.945 -9.906 1 94.19 92 ARG A C 1
ATOM 685 O O . ARG A 1 92 ? -10 9.562 -9.258 1 94.19 92 ARG A O 1
ATOM 692 N N . GLU A 1 93 ? -8.906 7.656 -9.812 1 96.12 93 GLU A N 1
ATOM 693 C CA . GLU A 1 93 ? -9.656 6.762 -8.938 1 96.12 93 GLU A CA 1
ATOM 694 C C . GLU A 1 93 ? -8.727 5.945 -8.047 1 96.12 93 GLU A C 1
ATOM 696 O O . GLU A 1 93 ? -7.59 5.656 -8.422 1 96.12 93 GLU A O 1
ATOM 701 N N . GLN A 1 94 ? -9.312 5.695 -6.949 1 97.5 94 GLN A N 1
ATOM 702 C CA . GLN A 1 94 ? -8.672 4.734 -6.059 1 97.5 94 GLN A CA 1
ATOM 703 C C . GLN A 1 94 ? -9.641 3.621 -5.664 1 97.5 94 GLN A C 1
ATOM 705 O O . GLN A 1 94 ? -10.789 3.889 -5.305 1 97.5 94 GLN A O 1
ATOM 710 N N . PHE A 1 95 ? -9.18 2.375 -5.785 1 98.06 95 PHE A N 1
ATOM 711 C CA . PHE A 1 95 ? -9.867 1.218 -5.23 1 98.06 95 PHE A CA 1
ATOM 712 C C . PHE A 1 95 ? -9.062 0.59 -4.102 1 98.06 95 PHE A C 1
ATOM 714 O O . PHE A 1 95 ? -7.887 0.256 -4.285 1 98.06 95 PHE A O 1
ATOM 721 N N . ARG A 1 96 ? -9.625 0.517 -2.955 1 98.25 96 ARG A N 1
ATOM 722 C CA . ARG A 1 96 ? -9.062 -0.259 -1.855 1 98.25 96 ARG A CA 1
ATOM 723 C C . ARG A 1 96 ? -9.883 -1.514 -1.591 1 98.25 96 ARG A C 1
ATOM 725 O O . ARG A 1 96 ? -11.07 -1.425 -1.248 1 98.25 96 ARG A O 1
ATOM 732 N N . VAL A 1 97 ? -9.25 -2.623 -1.789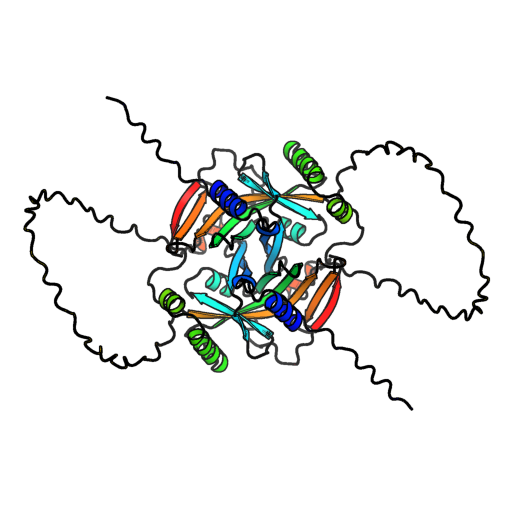 1 97.31 97 VAL A N 1
ATOM 733 C CA . VAL A 1 97 ? -9.953 -3.9 -1.714 1 97.31 97 VAL A CA 1
ATOM 734 C C . VAL A 1 97 ? -9.422 -4.711 -0.535 1 97.31 97 VAL A C 1
ATOM 736 O O . VAL A 1 97 ? -8.273 -5.168 -0.556 1 97.31 97 VAL A O 1
ATOM 739 N N . LYS A 1 98 ? -10.273 -4.895 0.401 1 96.62 98 LYS A N 1
ATOM 740 C CA . LYS A 1 98 ? -9.953 -5.703 1.575 1 96.62 98 LYS A CA 1
ATOM 741 C C . LYS A 1 98 ? -10.531 -7.109 1.447 1 96.62 98 LYS A C 1
ATOM 743 O O . LYS A 1 98 ? -11.617 -7.297 0.896 1 96.62 98 LYS A O 1
ATOM 748 N N . GLY A 1 99 ? -9.711 -8.031 1.991 1 95.62 99 GLY A N 1
ATOM 749 C CA . GLY A 1 99 ? -10.195 -9.398 1.961 1 95.62 99 GLY A CA 1
ATOM 750 C C . GLY A 1 99 ? -9.219 -10.391 2.561 1 95.62 99 GLY A C 1
ATOM 751 O O . GLY A 1 99 ? -8.32 -10.008 3.314 1 95.62 99 GLY A O 1
ATOM 752 N N . ARG A 1 100 ? -9.5 -11.648 2.264 1 95.56 100 ARG A N 1
ATOM 753 C CA . ARG A 1 100 ? -8.664 -12.75 2.75 1 95.56 100 ARG A CA 1
ATOM 754 C C . ARG A 1 100 ? -7.746 -13.266 1.652 1 95.56 100 ARG A C 1
ATOM 756 O O . ARG A 1 100 ? -8.203 -13.586 0.552 1 95.56 100 ARG A O 1
ATOM 763 N N . LEU A 1 101 ? -6.523 -13.32 1.996 1 97.56 101 LEU A N 1
ATOM 764 C CA . LEU A 1 101 ? -5.523 -13.844 1.074 1 97.56 101 LEU A CA 1
ATOM 765 C C . LEU A 1 101 ? -5.395 -15.359 1.213 1 97.56 101 LEU A C 1
ATOM 767 O O . LEU A 1 101 ? -5.445 -15.891 2.324 1 97.56 101 LEU A O 1
ATOM 771 N N . GLN A 1 102 ? -5.23 -16 0.094 1 97.5 102 GLN A N 1
ATOM 772 C CA . GLN A 1 102 ? -5.008 -17.453 0.029 1 97.5 102 GLN A CA 1
ATOM 773 C C . GLN A 1 102 ? -3.816 -17.781 -0.869 1 97.5 102 GLN A C 1
ATOM 775 O O . GLN A 1 102 ? -3.799 -17.406 -2.045 1 97.5 102 GLN A O 1
ATOM 780 N N . VAL A 1 103 ? -2.898 -18.5 -0.264 1 98.44 103 VAL A N 1
ATOM 781 C CA . VAL A 1 103 ? -1.738 -18.953 -1.029 1 98.44 103 VAL A CA 1
ATOM 782 C C . VAL A 1 103 ? -1.979 -20.359 -1.567 1 98.44 103 VAL A C 1
ATOM 784 O O . VAL A 1 103 ? -2.293 -21.266 -0.806 1 98.44 103 VAL A O 1
ATOM 787 N N . VAL A 1 104 ? -1.896 -20.516 -2.865 1 98.38 104 VAL A N 1
ATOM 788 C CA . VAL A 1 104 ? -2.002 -21.797 -3.553 1 98.38 104 VAL A CA 1
ATOM 789 C C . VAL A 1 104 ? -0.618 -22.25 -4.008 1 98.38 104 VAL A C 1
ATOM 791 O O . VAL A 1 104 ? -0.094 -21.766 -5.012 1 98.38 104 VAL A O 1
ATOM 794 N N . ASP A 1 105 ? -0.103 -23.156 -3.289 1 98.19 105 ASP A N 1
ATOM 795 C CA . ASP A 1 105 ? 1.258 -23.609 -3.568 1 98.19 105 ASP A CA 1
ATOM 796 C C . ASP A 1 105 ? 1.262 -25.016 -4.168 1 98.19 105 ASP A C 1
ATOM 798 O O . ASP A 1 105 ? 0.223 -25.5 -4.617 1 98.19 105 ASP A O 1
ATOM 802 N N . ALA A 1 106 ? 2.424 -25.641 -4.344 1 97.19 106 ALA A N 1
ATOM 803 C CA . ALA A 1 106 ? 2.602 -26.922 -5.023 1 97.19 106 ALA A CA 1
ATOM 804 C C . ALA A 1 106 ? 1.854 -28.031 -4.297 1 97.19 106 ALA A C 1
ATOM 806 O O . ALA A 1 106 ? 1.509 -29.047 -4.902 1 97.19 106 ALA A O 1
ATOM 807 N N . GLY A 1 107 ? 1.6 -27.859 -3.051 1 96.94 107 GLY A N 1
ATOM 808 C CA . GLY A 1 107 ? 0.951 -28.875 -2.25 1 96.94 107 GLY A CA 1
ATOM 809 C C . GLY A 1 107 ? -0.559 -28.734 -2.205 1 96.94 107 GLY A C 1
ATOM 810 O O . GLY A 1 107 ? -1.231 -29.438 -1.449 1 96.94 107 GLY A O 1
ATOM 811 N N . GLU A 1 108 ? -1.123 -27.859 -2.963 1 96.62 108 GLU A N 1
ATOM 812 C CA . GLU A 1 108 ? -2.561 -27.609 -2.934 1 96.62 108 GLU A CA 1
ATOM 813 C C . GLU A 1 108 ? -3.346 -28.875 -3.301 1 96.62 108 GLU A C 1
ATOM 815 O O . GLU A 1 108 ? -3.066 -29.5 -4.316 1 96.62 108 GLU A O 1
ATOM 820 N N . SER A 1 109 ? -4.324 -29.234 -2.486 1 95.56 109 SER A N 1
ATOM 821 C CA . SER A 1 109 ? -5.086 -30.469 -2.66 1 95.56 109 SER A CA 1
ATOM 822 C C . SER A 1 109 ? -6.352 -30.234 -3.477 1 95.56 109 SER A C 1
ATOM 824 O O . SER A 1 109 ? -6.879 -31.156 -4.102 1 95.56 109 SER A O 1
ATOM 826 N N . ASP A 1 110 ? -6.898 -29.016 -3.377 1 94.56 110 ASP A N 1
ATOM 827 C CA . ASP A 1 110 ? -8.07 -28.703 -4.191 1 94.56 110 ASP A CA 1
ATOM 828 C C . ASP A 1 110 ? -7.715 -28.688 -5.676 1 94.56 110 ASP A C 1
ATOM 830 O O . ASP A 1 110 ? -6.898 -27.859 -6.117 1 94.56 110 ASP A O 1
ATOM 834 N N . GLU A 1 111 ? -8.336 -29.484 -6.406 1 95.81 111 GLU A N 1
ATOM 835 C CA . GLU A 1 111 ? -7.98 -29.703 -7.805 1 95.81 111 GLU A CA 1
ATOM 836 C C . GLU A 1 111 ? -8.203 -28.438 -8.625 1 95.81 111 GLU A C 1
ATOM 838 O O . GLU A 1 111 ? -7.414 -28.109 -9.516 1 95.81 111 GLU A O 1
ATOM 843 N N . ALA A 1 112 ? -9.312 -27.781 -8.375 1 93.81 112 ALA A N 1
ATOM 844 C CA . ALA A 1 112 ? -9.602 -26.547 -9.117 1 93.81 112 ALA A CA 1
ATOM 845 C C . ALA A 1 112 ? -8.531 -25.5 -8.875 1 93.81 112 ALA A C 1
ATOM 847 O O . ALA A 1 112 ? -8.086 -24.828 -9.812 1 93.81 112 ALA A O 1
ATOM 848 N N . LEU A 1 113 ? -8.109 -25.359 -7.676 1 96.12 113 LEU A N 1
ATOM 849 C CA . LEU A 1 113 ? -7.078 -24.391 -7.324 1 96.12 113 LEU A CA 1
ATOM 850 C C . LEU A 1 113 ? -5.723 -24.812 -7.887 1 96.12 113 LEU A C 1
ATOM 852 O O . LEU A 1 113 ? -4.961 -23.984 -8.383 1 96.12 113 LEU A O 1
ATOM 856 N N . ALA A 1 114 ? -5.492 -26.062 -7.812 1 96.81 114 ALA A N 1
ATOM 857 C CA . ALA A 1 114 ? -4.254 -26.578 -8.383 1 96.81 114 ALA A CA 1
ATOM 858 C C . ALA A 1 114 ? -4.188 -26.312 -9.883 1 96.81 114 ALA A C 1
ATOM 860 O O . ALA A 1 114 ? -3.139 -25.922 -10.406 1 96.81 114 ALA A O 1
ATOM 861 N N . LYS A 1 115 ? -5.215 -26.562 -10.508 1 96.31 115 LYS A N 1
ATOM 862 C CA . LYS A 1 115 ? -5.297 -26.297 -11.938 1 96.31 115 LYS A CA 1
ATOM 863 C C . LYS A 1 115 ? -5.105 -24.812 -12.234 1 96.31 115 LYS A C 1
ATOM 865 O O . LYS A 1 115 ? -4.441 -24.438 -13.203 1 96.31 115 LYS A O 1
ATOM 870 N N . ALA A 1 116 ? -5.719 -23.953 -11.438 1 96.38 116 ALA A N 1
ATOM 871 C CA . ALA A 1 116 ? -5.574 -22.516 -11.602 1 96.38 116 ALA A CA 1
ATOM 872 C C . ALA A 1 116 ? -4.113 -22.094 -11.469 1 96.38 116 ALA A C 1
ATOM 874 O O . ALA A 1 116 ? -3.635 -21.234 -12.219 1 96.38 116 ALA A O 1
ATOM 875 N N . ARG A 1 117 ? -3.445 -22.625 -10.508 1 97.94 117 ARG A N 1
ATOM 876 C CA . ARG A 1 117 ? -2.021 -22.359 -10.328 1 97.94 117 ARG A CA 1
ATOM 877 C C . ARG A 1 117 ? -1.236 -22.719 -11.578 1 97.94 117 ARG A C 1
ATOM 879 O O . ARG A 1 117 ? -0.425 -21.938 -12.07 1 97.94 117 ARG A O 1
ATOM 886 N N . ARG A 1 118 ? -1.504 -23.891 -12.125 1 97.62 118 ARG A N 1
ATOM 887 C CA . ARG A 1 118 ? -0.81 -24.359 -13.32 1 97.62 118 ARG A CA 1
ATOM 888 C C . ARG A 1 118 ? -1.114 -23.453 -14.516 1 97.62 118 ARG A C 1
ATOM 890 O O . ARG A 1 118 ? -0.215 -23.109 -15.281 1 97.62 118 ARG A O 1
ATOM 897 N N . HIS A 1 119 ? -2.322 -23.156 -14.617 1 96.94 119 HIS A N 1
ATOM 898 C CA . HIS A 1 119 ? -2.719 -22.297 -15.719 1 96.94 119 HIS A CA 1
ATOM 899 C C . HIS A 1 119 ? -2.018 -20.938 -15.633 1 96.94 119 HIS A C 1
ATOM 901 O O . HIS A 1 119 ? -1.514 -20.438 -16.641 1 96.94 119 HIS A O 1
ATOM 907 N N . GLN A 1 120 ? -1.976 -20.375 -14.445 1 97.75 120 GLN A N 1
ATOM 908 C CA . GLN A 1 120 ? -1.334 -19.078 -14.273 1 97.75 120 GLN A CA 1
ATOM 909 C C . GLN A 1 120 ? 0.152 -19.141 -14.609 1 97.75 120 GLN A C 1
ATOM 911 O O . GLN A 1 120 ? 0.718 -18.188 -15.148 1 97.75 120 GLN A O 1
ATOM 916 N N . TRP A 1 121 ? 0.756 -20.203 -14.297 1 98 121 TRP A N 1
ATOM 917 C CA . TRP A 1 121 ? 2.16 -20.422 -14.625 1 98 121 TRP A CA 1
ATOM 918 C C . TRP A 1 121 ? 2.395 -20.25 -16.125 1 98 121 TRP A C 1
ATOM 920 O O . TRP A 1 121 ? 3.367 -19.625 -16.547 1 98 121 TRP A O 1
ATOM 930 N N . THR A 1 122 ? 1.557 -20.766 -16.906 1 97.25 122 THR A N 1
ATOM 931 C CA . THR A 1 122 ? 1.717 -20.719 -18.344 1 97.25 122 THR A CA 1
ATOM 932 C C . THR A 1 122 ? 1.484 -19.312 -18.875 1 97.25 122 THR A C 1
ATOM 934 O O . THR A 1 122 ? 1.813 -19 -20.016 1 97.25 122 THR A O 1
ATOM 937 N N . GLN A 1 123 ? 0.905 -18.422 -18.062 1 96.88 123 GLN A N 1
ATOM 938 C CA . GLN A 1 123 ? 0.529 -17.078 -18.5 1 96.88 123 GLN A CA 1
ATOM 939 C C . GLN A 1 123 ? 1.629 -16.062 -18.188 1 96.88 123 GLN A C 1
ATOM 941 O O . GLN A 1 123 ? 1.504 -14.883 -18.516 1 96.88 123 GLN A O 1
ATOM 946 N N . ILE A 1 124 ? 2.719 -16.438 -17.5 1 96.5 124 ILE A N 1
ATOM 947 C CA . ILE A 1 124 ? 3.791 -15.5 -17.203 1 96.5 124 ILE A CA 1
ATOM 948 C C . ILE A 1 124 ? 4.957 -15.734 -18.156 1 96.5 124 ILE A C 1
ATOM 950 O O . ILE A 1 124 ? 5.039 -16.781 -18.797 1 96.5 124 ILE A O 1
ATOM 954 N N . SER A 1 125 ? 5.859 -14.773 -18.297 1 94 125 SER A N 1
ATOM 955 C CA . SER A 1 125 ? 6.957 -14.812 -19.266 1 94 125 SER A CA 1
ATOM 956 C C . SER A 1 125 ? 7.996 -15.859 -18.875 1 94 125 SER A C 1
ATOM 958 O O . SER A 1 125 ? 8.117 -16.219 -17.703 1 94 125 SER A O 1
ATOM 960 N N . PRO A 1 126 ? 8.766 -16.281 -19.844 1 94.31 126 PRO A N 1
ATOM 961 C CA . PRO A 1 126 ? 9.859 -17.219 -19.531 1 94.31 126 PRO A CA 1
ATOM 962 C C . PRO A 1 126 ? 10.859 -16.641 -18.547 1 94.31 126 PRO A C 1
ATOM 964 O O . PRO A 1 126 ? 11.359 -17.359 -17.672 1 94.31 126 PRO A O 1
ATOM 967 N N . ALA A 1 127 ? 11.109 -15.383 -18.656 1 90 127 ALA A N 1
ATOM 968 C CA . ALA A 1 127 ? 12 -14.734 -17.719 1 90 127 ALA A CA 1
ATOM 969 C C . ALA A 1 127 ? 11.438 -14.781 -16.297 1 90 127 ALA A C 1
ATOM 971 O O . ALA A 1 127 ? 12.164 -15.031 -15.336 1 90 127 ALA A O 1
ATOM 972 N N . SER A 1 128 ? 10.172 -14.492 -16.234 1 92.56 128 SER A N 1
ATOM 973 C CA . SER A 1 128 ? 9.508 -14.602 -14.938 1 92.56 128 SER A CA 1
ATOM 974 C C . SER A 1 128 ? 9.562 -16.031 -14.414 1 92.56 128 SER A C 1
ATOM 976 O O . SER A 1 128 ? 9.82 -16.266 -13.227 1 92.56 128 SER A O 1
ATOM 978 N N . GLN A 1 129 ? 9.336 -16.984 -15.258 1 95.5 129 GLN A N 1
ATOM 979 C CA . GLN A 1 129 ? 9.406 -18.391 -14.852 1 95.5 129 GLN A CA 1
ATOM 980 C C . GLN A 1 129 ? 10.797 -18.734 -14.328 1 95.5 129 GLN A C 1
ATOM 982 O O . GLN A 1 129 ? 10.93 -19.375 -13.289 1 95.5 129 GLN A O 1
ATOM 987 N N . ALA A 1 130 ? 11.789 -18.297 -15 1 92.94 130 ALA A N 1
ATOM 988 C CA . ALA A 1 130 ? 13.172 -18.578 -14.633 1 92.94 130 ALA A CA 1
ATOM 989 C C . ALA A 1 130 ? 13.5 -18 -13.258 1 92.94 130 ALA A C 1
ATOM 991 O O . ALA A 1 130 ? 14.305 -18.562 -12.516 1 92.94 130 ALA A O 1
ATOM 992 N N . SER A 1 131 ? 12.828 -16.891 -12.883 1 90.75 131 SER A N 1
ATOM 993 C CA . SER A 1 131 ? 13.109 -16.234 -11.609 1 90.75 131 SER A CA 1
ATOM 994 C C . SER A 1 131 ? 12.68 -17.109 -10.438 1 90.75 131 SER A C 1
ATOM 996 O O . SER A 1 131 ? 13.18 -16.953 -9.32 1 90.75 131 SER A O 1
ATOM 998 N N . PHE A 1 132 ? 11.828 -18.031 -10.648 1 94.38 132 PHE A N 1
ATOM 999 C CA . PHE A 1 132 ? 11.375 -18.938 -9.594 1 94.38 132 PHE A CA 1
ATOM 1000 C C . PHE A 1 132 ? 12.328 -20.109 -9.445 1 94.38 132 PHE A C 1
ATOM 1002 O O . PHE A 1 132 ? 12.273 -20.828 -8.445 1 94.38 132 PHE A O 1
ATOM 1009 N N . GLU A 1 133 ? 13.164 -20.266 -10.391 1 91.81 133 GLU A N 1
ATOM 1010 C CA . GLU A 1 133 ? 14.016 -21.453 -10.422 1 91.81 133 GLU A CA 1
ATOM 1011 C C . GLU A 1 133 ? 15.391 -21.141 -9.828 1 91.81 133 GLU A C 1
ATOM 1013 O O . GLU A 1 133 ? 16.203 -22.047 -9.633 1 91.81 133 GLU A O 1
ATOM 1018 N N . THR A 1 134 ? 15.633 -19.891 -9.531 1 87.12 134 THR A N 1
ATOM 1019 C CA . THR A 1 134 ? 16.906 -19.516 -8.945 1 87.12 134 THR A CA 1
ATOM 1020 C C . THR A 1 134 ? 17 -19.984 -7.496 1 87.12 134 THR A C 1
ATOM 1022 O O . THR A 1 134 ? 15.984 -20.078 -6.801 1 87.12 134 THR A O 1
ATOM 1025 N N . SER A 1 135 ? 18.203 -20.266 -7.043 1 86.06 135 SER A N 1
ATOM 1026 C CA . SER A 1 135 ? 18.438 -20.672 -5.664 1 86.06 135 SER A CA 1
ATOM 1027 C C . SER A 1 135 ? 18.484 -19.484 -4.723 1 86.06 135 SER A C 1
ATOM 1029 O O . SER A 1 135 ? 18.422 -19.641 -3.504 1 86.06 135 SER A O 1
ATOM 1031 N N . LEU A 1 136 ? 18.609 -18.344 -5.297 1 85.12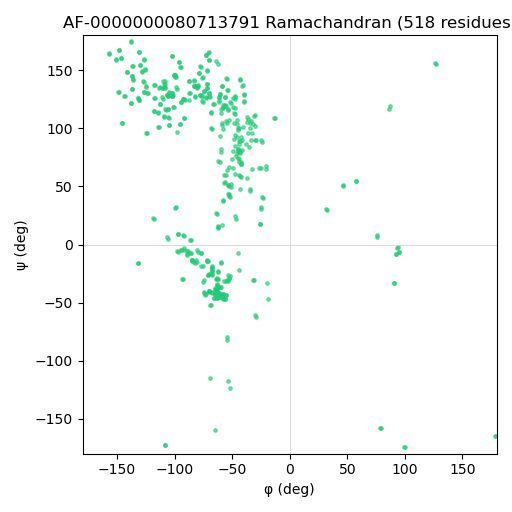 136 LEU A N 1
ATOM 1032 C CA . LEU A 1 136 ? 18.656 -17.141 -4.48 1 85.12 136 LEU A CA 1
ATOM 1033 C C . LEU A 1 136 ? 17.266 -16.781 -3.973 1 85.12 136 LEU A C 1
ATOM 1035 O O . LEU A 1 136 ? 16.312 -16.719 -4.75 1 85.12 136 LEU A O 1
ATOM 1039 N N . ILE A 1 137 ? 17.234 -16.594 -2.717 1 85.5 137 ILE A N 1
ATOM 1040 C CA . ILE A 1 137 ? 15.969 -16.297 -2.068 1 85.5 137 ILE A CA 1
ATOM 1041 C C . ILE A 1 137 ? 15.711 -14.789 -2.102 1 85.5 137 ILE A C 1
ATOM 1043 O O . ILE A 1 137 ? 16.594 -14 -1.741 1 85.5 137 ILE A O 1
ATOM 1047 N N . PRO A 1 138 ? 14.539 -14.43 -2.529 1 84.31 138 PRO A N 1
ATOM 1048 C CA . PRO A 1 138 ? 14.227 -13 -2.564 1 84.31 138 PRO A CA 1
ATOM 1049 C C . PRO A 1 138 ? 14.398 -12.328 -1.204 1 84.31 138 PRO A C 1
ATOM 1051 O O . PRO A 1 138 ? 13.891 -12.82 -0.197 1 84.31 138 PRO A O 1
ATOM 1054 N N . GLY A 1 139 ? 15.188 -11.258 -1.242 1 84.75 139 GLY A N 1
ATOM 1055 C CA . GLY A 1 139 ? 15.312 -10.461 -0.036 1 84.75 139 GLY A CA 1
ATOM 1056 C C . GLY A 1 139 ? 16.484 -10.875 0.838 1 84.75 139 GLY A C 1
ATOM 1057 O O . GLY A 1 139 ? 16.781 -10.211 1.83 1 84.75 139 GLY A O 1
ATOM 1058 N N . LEU A 1 140 ? 17.094 -11.961 0.49 1 82.12 140 LEU A N 1
ATOM 1059 C CA . LEU A 1 140 ? 18.266 -12.383 1.268 1 82.12 140 LEU A CA 1
ATOM 1060 C C . LEU A 1 140 ? 19.547 -11.914 0.611 1 82.12 140 LEU A C 1
ATOM 1062 O O . LEU A 1 140 ? 19.578 -11.648 -0.593 1 82.12 140 LEU A O 1
ATOM 1066 N N . GLU A 1 141 ? 20.516 -11.836 1.462 1 83.06 141 GLU A N 1
ATOM 1067 C CA . GLU A 1 141 ? 21.797 -11.312 1.037 1 83.06 141 GLU A CA 1
ATOM 1068 C C . GLU A 1 141 ? 22.391 -12.141 -0.11 1 83.06 141 GLU A C 1
ATOM 1070 O O . GLU A 1 141 ? 22.297 -13.367 -0.108 1 83.06 141 GLU A O 1
ATOM 1075 N N . VAL A 1 142 ? 22.922 -11.445 -1.104 1 78.06 142 VAL A N 1
ATOM 1076 C CA . VAL A 1 142 ? 23.578 -12.102 -2.227 1 78.06 142 VAL A CA 1
ATOM 1077 C C . VAL A 1 142 ? 25.078 -12.242 -1.935 1 78.06 142 VAL A C 1
ATOM 1079 O O . VAL A 1 142 ? 25.719 -11.305 -1.464 1 78.06 142 VAL A O 1
ATOM 1082 N N . PRO A 1 143 ? 25.516 -13.453 -2.027 1 71.94 143 PRO A N 1
ATOM 1083 C CA . PRO A 1 143 ? 26.953 -13.617 -1.823 1 71.94 143 PRO A CA 1
ATOM 1084 C C . PRO A 1 143 ? 27.781 -12.727 -2.74 1 71.94 143 PRO A C 1
ATOM 1086 O O . PRO A 1 143 ? 27.359 -12.398 -3.848 1 71.94 143 PRO A O 1
ATOM 1089 N N . PRO A 1 144 ? 28.766 -12.086 -2.066 1 65.06 144 PRO A N 1
ATOM 1090 C CA . PRO A 1 144 ? 29.609 -11.227 -2.896 1 65.06 144 PRO A CA 1
ATOM 1091 C C . PRO A 1 144 ? 30.094 -11.93 -4.16 1 65.06 144 PRO A C 1
ATOM 1093 O O . PRO A 1 144 ? 30.312 -13.148 -4.152 1 65.06 144 PRO A O 1
ATOM 1096 N N . GLU A 1 145 ? 29.625 -11.469 -5.258 1 58.38 145 GLU A N 1
ATOM 1097 C CA . GLU A 1 145 ? 30.203 -12.062 -6.465 1 58.38 145 GLU A CA 1
ATOM 1098 C C . GLU A 1 145 ? 31.703 -12.281 -6.312 1 58.38 145 GLU A C 1
ATOM 1100 O O . GLU A 1 145 ? 32.406 -11.453 -5.73 1 58.38 145 GLU A O 1
ATOM 1105 N N . PRO A 1 146 ? 32.156 -13.523 -6.484 1 51.16 146 PRO A N 1
ATOM 1106 C CA . PRO A 1 146 ? 33.625 -13.695 -6.43 1 51.16 146 PRO A CA 1
ATOM 1107 C C . PRO A 1 146 ? 34.375 -12.625 -7.207 1 51.16 146 PRO A C 1
ATOM 1109 O O . PRO A 1 146 ? 33.969 -12.25 -8.312 1 51.16 146 PRO A O 1
ATOM 1112 N N . GLN A 1 147 ? 34.844 -11.719 -6.461 1 46.53 147 GLN A N 1
ATOM 1113 C CA . GLN A 1 147 ? 35.781 -10.828 -7.148 1 46.53 147 GLN A CA 1
ATOM 1114 C C . GLN A 1 147 ? 36.75 -11.617 -8.008 1 46.53 147 GLN A C 1
ATOM 1116 O O . GLN A 1 147 ? 37.469 -12.477 -7.508 1 46.53 147 GLN A O 1
ATOM 1121 N N . THR A 1 148 ? 36.344 -12.023 -9.125 1 42.59 148 THR A N 1
ATOM 1122 C CA . THR A 1 148 ? 37.406 -12.531 -9.953 1 42.59 148 THR A CA 1
ATOM 1123 C C . THR A 1 148 ? 38.625 -11.602 -9.906 1 42.59 148 THR A C 1
ATOM 1125 O O . THR A 1 148 ? 38.5 -10.414 -10.219 1 42.59 148 THR A O 1
ATOM 1128 N N . ASP A 1 149 ? 39.469 -11.852 -8.984 1 40.34 149 ASP A N 1
ATOM 1129 C CA . ASP A 1 149 ? 40.812 -11.258 -9.039 1 40.34 149 ASP A CA 1
ATOM 1130 C C . ASP A 1 149 ? 41.406 -11.344 -10.445 1 40.34 149 ASP A C 1
ATOM 1132 O O . ASP A 1 149 ? 41.812 -12.422 -10.891 1 40.34 149 ASP A O 1
ATOM 1136 N N . HIS A 1 150 ? 40.812 -10.781 -11.422 1 41.03 150 HIS A N 1
ATOM 1137 C CA . HIS A 1 150 ? 41.562 -10.727 -12.68 1 41.03 150 HIS A CA 1
ATOM 1138 C C . HIS A 1 150 ? 42.938 -10.109 -12.492 1 41.03 150 HIS A C 1
ATOM 1140 O O . HIS A 1 150 ? 43.094 -8.891 -12.547 1 41.03 150 HIS A O 1
ATOM 1146 N N . SER A 1 151 ? 43.75 -10.57 -11.523 1 36.78 151 SER A N 1
ATOM 1147 C CA . SER A 1 151 ? 45.125 -10.172 -11.641 1 36.78 151 SER A CA 1
ATOM 1148 C C . SER A 1 151 ? 45.719 -10.594 -12.984 1 36.78 151 SER A C 1
ATOM 1150 O O . SER A 1 151 ? 46.031 -11.766 -13.188 1 36.78 151 SER A O 1
ATOM 1152 N N . ASP A 1 152 ? 45.219 -10.18 -14.125 1 35.31 152 ASP A N 1
ATOM 1153 C CA . ASP A 1 152 ? 45.875 -10.43 -15.414 1 35.31 152 ASP A CA 1
ATOM 1154 C C . ASP A 1 152 ? 47.312 -9.914 -15.398 1 35.31 152 ASP A C 1
ATOM 1156 O O . ASP A 1 152 ? 47.531 -8.711 -15.531 1 35.31 152 ASP A O 1
ATOM 1160 N N . ASP A 1 153 ? 48.125 -10.406 -14.516 1 30.5 153 ASP A N 1
ATOM 1161 C CA . ASP A 1 153 ? 49.531 -9.984 -14.656 1 30.5 153 ASP A CA 1
ATOM 1162 C C . ASP A 1 153 ? 50.062 -10.289 -16.062 1 30.5 153 ASP A C 1
ATOM 1164 O O . ASP A 1 153 ? 51.25 -10.109 -16.344 1 30.5 153 ASP A O 1
ATOM 1168 N N . ALA A 1 154 ? 49.594 -11.398 -16.797 1 29.27 154 ALA A N 1
ATOM 1169 C CA . ALA A 1 154 ? 50.562 -11.898 -17.781 1 29.27 154 ALA A CA 1
ATOM 1170 C C . ALA A 1 154 ? 50.781 -10.891 -18.906 1 29.27 154 ALA A C 1
ATOM 1172 O O . ALA A 1 154 ? 49.812 -10.375 -19.484 1 29.27 154 ALA A O 1
ATOM 1173 N N . GLY A 1 155 ? 51.812 -10.094 -18.922 1 25.97 155 GLY A N 1
ATOM 1174 C CA . GLY A 1 155 ? 52.406 -9.18 -19.891 1 25.97 155 GLY A CA 1
ATOM 1175 C C . GLY A 1 155 ? 52.562 -9.789 -21.281 1 25.97 155 GLY A C 1
ATOM 1176 O O . GLY A 1 155 ? 53.656 -10.016 -21.75 1 25.97 155 GLY A O 1
ATOM 1177 N N . ALA A 1 156 ? 51.75 -10.812 -21.656 1 26.47 156 ALA A N 1
ATOM 1178 C CA . ALA A 1 156 ? 52.125 -11.461 -22.906 1 26.47 156 ALA A CA 1
ATOM 1179 C C . ALA A 1 156 ? 52.219 -10.453 -24.047 1 26.47 156 ALA A C 1
ATOM 1181 O O . ALA A 1 156 ? 51.406 -9.523 -24.125 1 26.47 156 ALA A O 1
ATOM 1182 N N . THR A 1 157 ? 53.344 -10.312 -24.625 1 27.47 157 THR A N 1
ATOM 1183 C CA . THR A 1 157 ? 53.875 -9.617 -25.797 1 27.47 157 THR A CA 1
ATOM 1184 C C . THR A 1 157 ? 53 -9.891 -27.031 1 27.47 157 THR A C 1
ATOM 1186 O O . THR A 1 157 ? 52.719 -11.055 -27.328 1 27.47 157 THR A O 1
ATOM 1189 N N . GLY A 1 158 ? 51.938 -9.07 -27.375 1 25.05 158 GLY A N 1
ATOM 1190 C CA . GLY A 1 158 ? 50.875 -9.047 -28.391 1 25.05 158 GLY A CA 1
ATOM 1191 C C . GLY A 1 158 ? 51.438 -9.109 -29.812 1 25.05 158 GLY A C 1
ATOM 1192 O O . GLY A 1 158 ? 52 -8.125 -30.312 1 25.05 158 GLY A O 1
ATOM 1193 N N . THR A 1 159 ? 52.312 -10.18 -30.047 1 26.12 159 THR A N 1
ATOM 1194 C CA . THR A 1 159 ? 52.688 -10.172 -31.453 1 26.12 159 THR A CA 1
ATOM 1195 C C . THR A 1 159 ? 51.438 -10.156 -32.344 1 26.12 159 THR A C 1
ATOM 1197 O O . THR A 1 159 ? 50.469 -10.859 -32.094 1 26.12 159 THR A O 1
ATOM 1200 N N . THR A 1 160 ? 51.312 -9.055 -33.094 1 25.8 160 THR A N 1
ATOM 1201 C CA . THR A 1 160 ? 50.281 -8.531 -33.969 1 25.8 160 THR A CA 1
ATOM 1202 C C . THR A 1 160 ? 50.062 -9.453 -35.156 1 25.8 160 THR A C 1
ATOM 1204 O O . THR A 1 160 ? 49.25 -9.156 -36.062 1 25.8 160 THR A O 1
ATOM 1207 N N . GLN A 1 161 ? 50.344 -10.789 -35.094 1 22.31 161 GLN A N 1
ATOM 1208 C CA . GLN A 1 161 ? 50.312 -11.297 -36.469 1 22.31 161 GLN A CA 1
ATOM 1209 C C . GLN A 1 161 ? 48.938 -11.102 -37.062 1 22.31 161 GLN A C 1
ATOM 1211 O O . GLN A 1 161 ? 47.906 -11.258 -36.375 1 22.31 161 GLN A O 1
ATOM 1216 N N . GLU A 1 162 ? 48.875 -10.406 -38.219 1 25.72 162 GLU A N 1
ATOM 1217 C CA . GLU A 1 162 ? 47.875 -9.945 -39.156 1 25.72 162 GLU A CA 1
ATOM 1218 C C . GLU A 1 162 ? 47.062 -11.117 -39.719 1 25.72 162 GLU A C 1
ATOM 1220 O O . GLU A 1 162 ? 47.375 -11.633 -40.781 1 25.72 162 GLU A O 1
ATOM 1225 N N . GLY A 1 163 ? 46.75 -12.141 -38.906 1 21.11 163 GLY A N 1
ATOM 1226 C CA . GLY A 1 163 ? 46.188 -13.25 -39.656 1 21.11 163 GLY A CA 1
ATOM 1227 C C . GLY A 1 163 ? 44.938 -12.875 -40.438 1 21.11 163 GLY A C 1
ATOM 1228 O O . GLY A 1 163 ? 44.188 -11.969 -40.031 1 21.11 163 GLY A O 1
ATOM 1229 N N . SER A 1 164 ? 45.062 -13.016 -41.75 1 25.06 164 SER A N 1
ATOM 1230 C CA . SER A 1 164 ? 44.156 -12.844 -42.875 1 25.06 164 SER A CA 1
ATOM 1231 C C . SER A 1 164 ? 42.875 -13.617 -42.688 1 25.06 164 SER A C 1
ATOM 1233 O O . SER A 1 164 ? 42.875 -14.852 -42.594 1 25.06 164 SER A O 1
ATOM 1235 N N . GLN A 1 165 ? 42.062 -13.219 -41.688 1 21.92 165 GLN A N 1
ATOM 1236 C CA . GLN A 1 165 ? 40.875 -14 -41.438 1 21.92 165 GLN A CA 1
ATOM 1237 C C . GLN A 1 165 ? 39.969 -14.023 -42.688 1 21.92 165 GLN A C 1
ATOM 1239 O O . GLN A 1 165 ? 39.562 -12.977 -43.188 1 21.92 165 GLN A O 1
ATOM 1244 N N . THR A 1 166 ? 40.375 -14.953 -43.562 1 23.45 166 THR A N 1
ATOM 1245 C CA . THR A 1 166 ? 39.5 -15.273 -44.688 1 23.45 166 THR A CA 1
ATOM 1246 C C . THR A 1 166 ? 38.062 -15.445 -44.219 1 23.45 166 THR A C 1
ATOM 1248 O O . THR A 1 166 ? 37.812 -16.078 -43.188 1 23.45 166 THR A O 1
ATOM 1251 N N . HIS A 1 167 ? 37.281 -14.461 -44.562 1 22.31 167 HIS A N 1
ATOM 1252 C CA . HIS A 1 167 ? 35.812 -14.336 -44.438 1 22.31 167 HIS A CA 1
ATOM 1253 C C . HIS A 1 167 ? 35.094 -15.539 -45.031 1 22.31 167 HIS A C 1
ATOM 1255 O O . HIS A 1 167 ? 35 -15.648 -46.25 1 22.31 167 HIS A O 1
ATOM 1261 N N . ARG A 1 168 ? 35.531 -16.781 -44.656 1 21.8 168 ARG A N 1
ATOM 1262 C CA . ARG A 1 168 ? 34.688 -17.781 -45.312 1 21.8 168 ARG A CA 1
ATOM 1263 C C . ARG A 1 168 ? 33.188 -17.5 -45.094 1 21.8 168 ARG A C 1
ATOM 1265 O O . ARG A 1 168 ? 32.812 -17.125 -43.969 1 21.8 168 ARG A O 1
ATOM 1272 N N . ARG A 1 169 ? 32.5 -17.344 -46.188 1 21.25 169 ARG A N 1
ATOM 1273 C CA . ARG A 1 169 ? 31.078 -17.203 -46.5 1 21.25 169 ARG A CA 1
ATOM 1274 C C . ARG A 1 169 ? 30.25 -18.25 -45.75 1 21.25 169 ARG A C 1
ATOM 1276 O O . ARG A 1 169 ? 30.469 -19.453 -45.938 1 21.25 169 ARG A O 1
ATOM 1283 N N . GLY A 1 170 ? 30.062 -17.984 -44.406 1 21.69 170 GLY A N 1
ATOM 1284 C CA . GLY A 1 170 ? 29.266 -18.891 -43.594 1 21.69 170 GLY A CA 1
ATOM 1285 C C . GLY A 1 170 ? 27.984 -19.328 -44.281 1 21.69 170 GLY A C 1
ATOM 1286 O O . GLY A 1 170 ? 27.234 -18.5 -44.781 1 21.69 170 GLY A O 1
ATOM 1287 N N . GLY A 1 171 ? 28.109 -20.406 -45.094 1 21.44 171 GLY A N 1
ATOM 1288 C CA . GLY A 1 171 ? 26.938 -21.094 -45.625 1 21.44 171 GLY A CA 1
ATOM 1289 C C . GLY A 1 171 ? 25.812 -21.25 -44.594 1 21.44 171 GLY A C 1
ATOM 1290 O O . GLY A 1 171 ? 26.047 -21.172 -43.406 1 21.44 171 GLY A O 1
ATOM 1291 N N . GLU A 1 172 ? 24.578 -20.984 -45.156 1 22.53 172 GLU A N 1
ATOM 1292 C CA . GLU A 1 172 ? 23.25 -21.016 -44.562 1 22.53 172 GLU A CA 1
ATOM 1293 C C . GLU A 1 172 ? 23 -22.344 -43.844 1 22.53 172 GLU A C 1
ATOM 1295 O O . GLU A 1 172 ? 22.797 -23.375 -44.469 1 22.53 172 GLU A O 1
ATOM 1300 N N . GLU A 1 173 ? 24.031 -22.859 -43.125 1 25.7 173 GLU A N 1
ATOM 1301 C CA . GLU A 1 173 ? 23.5 -24.094 -42.531 1 25.7 173 GLU A CA 1
ATOM 1302 C C . GLU A 1 173 ? 22.141 -23.859 -41.875 1 25.7 173 GLU A C 1
ATOM 1304 O O . GLU A 1 173 ? 21.984 -22.922 -41.094 1 25.7 173 GLU A O 1
ATOM 1309 N N . GLU A 1 174 ? 21.125 -24.328 -42.562 1 25.62 174 GLU A N 1
ATOM 1310 C CA . GLU A 1 174 ? 19.781 -24.5 -42.031 1 25.62 174 GLU A CA 1
ATOM 1311 C C . GLU A 1 174 ? 19.797 -25.141 -40.656 1 25.62 174 GLU A C 1
ATOM 1313 O O . GLU A 1 174 ? 20.234 -26.281 -40.5 1 25.62 174 GLU A O 1
ATOM 1318 N N . ALA A 1 175 ? 20.188 -24.328 -39.688 1 28.52 175 ALA A N 1
ATOM 1319 C CA . ALA A 1 175 ? 20 -24.859 -38.312 1 28.52 175 ALA A CA 1
ATOM 1320 C C . ALA A 1 175 ? 18.656 -25.578 -38.188 1 28.52 175 ALA A C 1
ATOM 1322 O O . ALA A 1 175 ? 17.609 -25.016 -38.5 1 28.52 175 ALA A O 1
ATOM 1323 N N . SER A 1 176 ? 18.75 -26.828 -38.469 1 28.27 176 SER A N 1
ATOM 1324 C CA . SER A 1 176 ? 17.656 -27.672 -38 1 28.27 176 SER A CA 1
ATOM 1325 C C . SER A 1 176 ? 17.219 -27.312 -36.594 1 28.27 176 SER A C 1
ATOM 1327 O O . SER A 1 176 ? 18.031 -27.359 -35.656 1 28.27 176 SER A O 1
ATOM 1329 N N . VAL A 1 177 ? 16.438 -26.328 -36.531 1 30.52 177 VAL A N 1
AT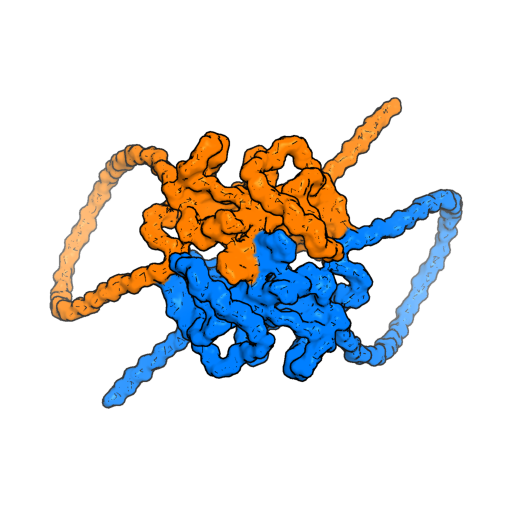OM 1330 C CA . VAL A 1 177 ? 15.734 -26.094 -35.281 1 30.52 177 VAL A CA 1
ATOM 1331 C C . VAL A 1 177 ? 15.219 -27.422 -34.719 1 30.52 177 VAL A C 1
ATOM 1333 O O . VAL A 1 177 ? 14.367 -28.078 -35.312 1 30.52 177 VAL A O 1
ATOM 1336 N N . SER A 1 178 ? 16.156 -28.312 -34.25 1 30.27 178 SER A N 1
ATOM 1337 C CA . SER A 1 178 ? 15.586 -29.438 -33.5 1 30.27 178 SER A CA 1
ATOM 1338 C C . SER A 1 178 ? 14.383 -28.984 -32.688 1 30.27 178 SER A C 1
ATOM 1340 O O . SER A 1 178 ? 14.367 -27.859 -32.156 1 30.27 178 SER A O 1
ATOM 1342 N N . GLU A 1 179 ? 13.211 -29.375 -33.094 1 33.19 179 GLU A N 1
ATOM 1343 C CA . GLU A 1 179 ? 12 -29.344 -32.281 1 33.19 179 GLU A CA 1
ATOM 1344 C C . GLU A 1 179 ? 12.32 -29.641 -30.812 1 33.19 179 GLU A C 1
ATOM 1346 O O . GLU A 1 179 ? 12.484 -30.797 -30.422 1 33.19 179 GLU A O 1
ATOM 1351 N N . GLY A 1 180 ? 13.352 -29.031 -30.234 1 33.41 180 GLY A N 1
ATOM 1352 C CA . GLY A 1 180 ? 13.469 -29.234 -28.797 1 33.41 180 GLY A CA 1
ATOM 1353 C C . GLY A 1 180 ? 12.125 -29.438 -28.109 1 33.41 180 GLY A C 1
ATOM 1354 O O . GLY A 1 180 ? 11.133 -28.797 -28.484 1 33.41 180 GLY A O 1
ATOM 1355 N N . ASP A 1 181 ? 11.836 -30.703 -27.797 1 36.06 181 ASP A N 1
ATOM 1356 C CA . ASP A 1 181 ? 10.719 -31.078 -26.922 1 36.06 181 ASP A CA 1
ATOM 1357 C C . ASP A 1 181 ? 10.359 -29.953 -25.969 1 36.06 181 ASP A C 1
ATOM 1359 O O . ASP A 1 181 ? 11.172 -29.547 -25.125 1 36.06 181 ASP A O 1
ATOM 1363 N N . ALA A 1 182 ? 9.891 -28.891 -26.406 1 39.69 182 ALA A N 1
ATOM 1364 C CA . ALA A 1 182 ? 9.18 -28 -25.5 1 39.69 182 ALA A CA 1
ATOM 1365 C C . ALA A 1 182 ? 8.633 -28.781 -24.297 1 39.69 182 ALA A C 1
ATOM 1367 O O . ALA A 1 182 ? 7.555 -29.375 -24.375 1 39.69 182 ALA A O 1
ATOM 1368 N N . SER A 1 183 ? 9.352 -29.719 -23.734 1 41.16 183 SER A N 1
ATOM 1369 C CA . SER A 1 183 ? 8.945 -30.328 -22.469 1 41.16 183 SER A CA 1
ATOM 1370 C C . SER A 1 183 ? 8.148 -29.359 -21.609 1 41.16 183 SER A C 1
ATOM 1372 O O . SER A 1 183 ? 8.547 -28.203 -21.438 1 41.16 183 SER A O 1
ATOM 1374 N N . ARG A 1 184 ? 6.867 -29.281 -21.688 1 48.22 184 ARG A N 1
ATOM 1375 C CA . ARG A 1 184 ? 5.941 -28.609 -20.797 1 48.22 184 ARG A CA 1
ATOM 1376 C C . ARG A 1 184 ? 6.566 -28.391 -19.422 1 48.22 184 ARG A C 1
ATOM 1378 O O . ARG A 1 184 ? 6.766 -29.359 -18.672 1 48.22 184 ARG A O 1
ATOM 1385 N N . SER A 1 185 ? 7.578 -27.625 -19.219 1 59.81 185 SER A N 1
ATOM 1386 C CA . SER A 1 185 ? 8.32 -27.312 -18 1 59.81 185 SER A CA 1
ATOM 1387 C C . SER A 1 185 ? 7.402 -27.281 -16.781 1 59.81 185 SER A C 1
ATOM 1389 O O . SER A 1 185 ? 6.289 -26.766 -16.859 1 59.81 185 SER A O 1
ATOM 1391 N N . SER A 1 186 ? 7.434 -28.281 -15.938 1 86.81 186 SER A N 1
ATOM 1392 C CA . SER A 1 186 ? 6.758 -28.453 -14.656 1 86.81 186 SER A CA 1
ATOM 1393 C C . SER A 1 186 ? 6.754 -27.156 -13.859 1 86.81 186 SER A C 1
ATOM 1395 O O . SER A 1 186 ? 7.656 -26.328 -14.008 1 86.81 186 SER A O 1
ATOM 1397 N N . VAL A 1 187 ? 5.609 -26.828 -13.422 1 95.88 187 VAL A N 1
ATOM 1398 C CA . VAL A 1 187 ? 5.445 -25.656 -12.562 1 95.88 187 VAL A CA 1
ATOM 1399 C C . VAL A 1 187 ? 6.469 -25.703 -11.43 1 95.88 187 VAL A C 1
ATOM 1401 O O . VAL A 1 187 ? 6.625 -26.734 -10.766 1 95.88 187 VAL A O 1
ATOM 1404 N N . SER A 1 188 ? 7.25 -24.609 -11.297 1 96.75 188 SER A N 1
ATOM 1405 C CA . SER A 1 188 ? 8.188 -24.531 -10.188 1 96.75 188 SER A CA 1
ATOM 1406 C C . SER A 1 188 ? 7.477 -24.75 -8.852 1 96.75 188 SER A C 1
ATOM 1408 O O . SER A 1 188 ? 6.379 -24.234 -8.641 1 96.75 188 SER A O 1
ATOM 1410 N N . ASP A 1 189 ? 8.148 -25.438 -7.934 1 96.56 189 ASP A N 1
ATOM 1411 C CA . ASP A 1 189 ? 7.602 -25.641 -6.594 1 96.56 189 ASP A CA 1
ATOM 1412 C C . ASP A 1 189 ? 7.527 -24.328 -5.824 1 96.56 189 ASP A C 1
ATOM 1414 O O . ASP A 1 189 ? 6.734 -24.188 -4.891 1 96.56 189 ASP A O 1
ATOM 1418 N N . GLU A 1 190 ? 8.352 -23.359 -6.238 1 97.12 190 GLU A N 1
ATOM 1419 C CA . GLU A 1 190 ? 8.43 -22.094 -5.527 1 97.12 190 GLU A CA 1
ATOM 1420 C C . GLU A 1 190 ? 7.344 -21.125 -6 1 97.12 190 GLU A C 1
ATOM 1422 O O . GLU A 1 190 ? 7.09 -20.109 -5.355 1 97.12 190 GLU A O 1
ATOM 1427 N N . PHE A 1 191 ? 6.77 -21.516 -7.098 1 98.25 191 PHE A N 1
ATOM 1428 C CA . PHE A 1 191 ? 5.75 -20.656 -7.688 1 98.25 191 PHE A CA 1
ATOM 1429 C C . PHE A 1 191 ? 4.426 -20.797 -6.941 1 98.25 191 PHE A C 1
ATOM 1431 O O . PHE A 1 191 ? 3.916 -21.906 -6.777 1 98.25 191 PHE A O 1
ATOM 1438 N N . CYS A 1 192 ? 3.82 -19.641 -6.527 1 98.62 192 CYS A N 1
ATOM 1439 C CA . CYS A 1 192 ? 2.518 -19.641 -5.867 1 98.62 192 CYS A CA 1
ATOM 1440 C C . CYS A 1 192 ? 1.537 -18.734 -6.594 1 98.62 192 CYS A C 1
ATOM 1442 O O . CYS A 1 192 ? 1.903 -17.641 -7.02 1 98.62 192 CYS A O 1
ATOM 1444 N N . LEU A 1 193 ? 0.376 -19.219 -6.75 1 98.62 193 LEU A N 1
ATOM 1445 C CA . LEU A 1 193 ? -0.777 -18.359 -7.016 1 98.62 193 LEU A CA 1
ATOM 1446 C C . LEU A 1 193 ? -1.333 -17.781 -5.715 1 98.62 193 LEU A C 1
ATOM 1448 O O . LEU A 1 193 ? -1.444 -18.5 -4.715 1 98.62 193 LEU A O 1
ATOM 1452 N N . VAL A 1 194 ? -1.649 -16.547 -5.727 1 98.69 194 VAL A N 1
ATOM 1453 C CA . VAL A 1 194 ? -2.264 -15.93 -4.555 1 98.69 194 VAL A CA 1
ATOM 1454 C C . VAL A 1 194 ? -3.605 -15.312 -4.938 1 98.69 194 VAL A C 1
ATOM 1456 O O . VAL A 1 194 ? -3.697 -14.578 -5.926 1 98.69 194 VAL A O 1
ATOM 1459 N N . LEU A 1 195 ? -4.539 -15.656 -4.137 1 97.88 195 LEU A N 1
ATOM 1460 C CA . LEU A 1 195 ? -5.883 -15.125 -4.34 1 97.88 195 LEU A CA 1
ATOM 1461 C C . LEU A 1 195 ? -6.277 -14.203 -3.191 1 97.88 195 LEU A C 1
ATOM 1463 O O . LEU A 1 195 ? -6.004 -14.5 -2.027 1 97.88 195 LEU A O 1
ATOM 1467 N N . LEU A 1 196 ? -6.84 -13.086 -3.521 1 97.69 196 LEU A N 1
ATOM 1468 C CA . LEU A 1 196 ? -7.516 -12.242 -2.541 1 97.69 196 LEU A CA 1
ATOM 1469 C C . LEU A 1 196 ? -9.031 -12.344 -2.693 1 97.69 196 LEU A C 1
ATOM 1471 O O . LEU A 1 196 ? -9.578 -11.953 -3.729 1 97.69 196 LEU A O 1
ATOM 1475 N N . TRP A 1 197 ? -9.625 -12.828 -1.71 1 94.62 197 TRP A N 1
ATOM 1476 C CA . TRP A 1 197 ? -11.078 -12.914 -1.657 1 94.62 197 TRP A CA 1
ATOM 1477 C C . TRP A 1 197 ? -11.672 -11.672 -0.997 1 94.62 197 TRP A C 1
ATOM 1479 O O . TRP A 1 197 ? -11.641 -11.539 0.229 1 94.62 197 TRP A O 1
ATOM 1489 N N . PRO A 1 198 ? -12.336 -10.805 -1.818 1 94.5 198 PRO A N 1
ATOM 1490 C CA . PRO A 1 198 ? -12.727 -9.492 -1.301 1 94.5 198 PRO A CA 1
ATOM 1491 C C . PRO A 1 198 ? -13.977 -9.555 -0.429 1 94.5 198 PRO A C 1
ATOM 1493 O O . PRO A 1 198 ? -14.891 -10.336 -0.702 1 94.5 198 PRO A O 1
ATOM 1496 N N . SER A 1 199 ? -14.086 -8.688 0.597 1 91.56 199 SER A N 1
ATOM 1497 C CA . SER A 1 199 ? -15.273 -8.539 1.432 1 91.56 199 SER A CA 1
ATOM 1498 C C . SER A 1 199 ? -15.648 -7.074 1.592 1 91.56 199 SER A C 1
ATOM 1500 O O . SER A 1 199 ? -16.75 -6.758 2.045 1 91.56 199 SER A O 1
ATOM 1502 N N . PHE A 1 200 ? -14.781 -6.195 1.281 1 93 200 PHE A N 1
ATOM 1503 C CA . PHE A 1 200 ? -14.961 -4.754 1.428 1 93 200 PHE A CA 1
ATOM 1504 C C . PHE A 1 200 ? -14.188 -4.004 0.348 1 93 200 PHE A C 1
ATOM 1506 O O . PHE A 1 200 ? -13.023 -4.301 0.086 1 93 200 PHE A O 1
ATOM 1513 N N . VAL A 1 201 ? -14.891 -3.041 -0.312 1 95.5 201 VAL A N 1
ATOM 1514 C CA . VAL A 1 201 ? -14.242 -2.23 -1.338 1 95.5 201 VAL A CA 1
ATOM 1515 C C . VAL A 1 201 ? -14.562 -0.753 -1.104 1 95.5 201 VAL A C 1
ATOM 1517 O O . VAL A 1 201 ? -15.719 -0.382 -0.909 1 95.5 201 VAL A O 1
ATOM 1520 N N . ASP A 1 202 ? -13.547 0.041 -1.017 1 96.44 202 ASP A N 1
ATOM 1521 C CA . ASP A 1 202 ? -13.609 1.497 -0.94 1 96.44 202 ASP A CA 1
ATOM 1522 C C . ASP A 1 202 ? -13.211 2.135 -2.268 1 96.44 202 ASP A C 1
ATOM 1524 O O . ASP A 1 202 ? -12.047 2.059 -2.67 1 96.44 202 ASP A O 1
ATOM 1528 N N . HIS A 1 203 ? -14.18 2.686 -2.932 1 96.69 203 HIS A N 1
ATOM 1529 C CA . HIS A 1 203 ? -13.977 3.27 -4.254 1 96.69 203 HIS A CA 1
ATOM 1530 C C . HIS A 1 203 ? -14.078 4.793 -4.203 1 96.69 203 HIS A C 1
ATOM 1532 O O . HIS A 1 203 ? -15.164 5.34 -3.992 1 96.69 203 HIS A O 1
ATOM 1538 N N . LEU A 1 204 ? -12.93 5.465 -4.387 1 96.25 204 LEU A N 1
ATOM 1539 C CA . LEU A 1 204 ? -12.844 6.918 -4.391 1 96.25 204 LEU A CA 1
ATOM 1540 C C . LEU A 1 204 ? -12.656 7.449 -5.812 1 96.25 204 LEU A C 1
ATOM 1542 O O . LEU A 1 204 ? -11.805 6.961 -6.555 1 96.25 204 LEU A O 1
ATOM 1546 N N . ARG A 1 205 ? -13.477 8.367 -6.207 1 93.75 205 ARG A N 1
ATOM 1547 C CA . ARG A 1 205 ? -13.367 9.062 -7.484 1 93.75 205 ARG A CA 1
ATOM 1548 C C . ARG A 1 205 ? -13.148 10.555 -7.281 1 93.75 205 ARG A C 1
ATOM 1550 O O . ARG A 1 205 ? -13.906 11.211 -6.566 1 93.75 205 ARG A O 1
ATOM 1557 N N . LEU A 1 206 ? -12.133 11.062 -7.867 1 90.38 206 LEU A N 1
ATOM 1558 C CA . LEU A 1 206 ? -11.766 12.453 -7.641 1 90.38 206 LEU A CA 1
ATOM 1559 C C . LEU A 1 206 ? -12.117 13.312 -8.852 1 90.38 206 LEU A C 1
ATOM 1561 O O . LEU A 1 206 ? -11.789 14.5 -8.898 1 90.38 206 LEU A O 1
ATOM 1565 N N . VAL A 1 207 ? -12.75 12.828 -9.875 1 82.56 207 VAL A N 1
ATOM 1566 C CA . VAL A 1 207 ? -13.133 13.594 -11.055 1 82.56 207 VAL A CA 1
ATOM 1567 C C . VAL A 1 207 ? -14.57 14.102 -10.898 1 82.56 207 VAL A C 1
ATOM 1569 O O . VAL A 1 207 ? -15.414 13.422 -10.312 1 82.56 207 VAL A O 1
ATOM 1572 N N . ASP A 1 208 ? -14.875 15.32 -11.625 1 74.44 208 ASP A N 1
ATOM 1573 C CA . ASP A 1 208 ? -16.203 15.93 -11.734 1 74.44 208 ASP A CA 1
ATOM 1574 C C . ASP A 1 208 ? -16.891 15.977 -10.375 1 74.44 208 ASP A C 1
ATOM 1576 O O . ASP A 1 208 ? -18.062 15.578 -10.258 1 74.44 208 ASP A O 1
ATOM 1580 N N . GLY A 1 209 ? -16.359 16.438 -9.336 1 76.56 209 GLY A N 1
ATOM 1581 C CA . GLY A 1 209 ? -16.891 16.391 -7.984 1 76.56 209 GLY A CA 1
ATOM 1582 C C . GLY A 1 209 ? -16.531 15.109 -7.246 1 76.56 209 GLY A C 1
ATOM 1583 O O . GLY A 1 209 ? -16.281 14.078 -7.871 1 76.56 209 GLY A O 1
ATOM 1584 N N . GLN A 1 210 ? -15.797 15.055 -6.168 1 85.44 210 GLN A N 1
ATOM 1585 C CA . GLN A 1 210 ? -15.297 13.938 -5.379 1 85.44 210 GLN A CA 1
ATOM 1586 C C . GLN A 1 210 ? -16.438 13.039 -4.91 1 85.44 210 GLN A C 1
ATOM 1588 O O . GLN A 1 210 ? -17.5 13.531 -4.504 1 85.44 210 GLN A O 1
ATOM 1593 N N . SER A 1 211 ? -16.422 11.742 -5.297 1 89.88 211 SER A N 1
ATOM 1594 C CA . SER A 1 211 ? -17.359 10.758 -4.762 1 89.88 211 SER A CA 1
ATOM 1595 C C . SER A 1 211 ? -16.625 9.547 -4.188 1 89.88 211 SER A C 1
ATOM 1597 O O . SER A 1 211 ? -15.508 9.242 -4.602 1 89.88 211 SER A O 1
ATOM 1599 N N . ARG A 1 212 ? -17.266 8.977 -3.223 1 92.94 212 ARG A N 1
ATOM 1600 C CA . ARG A 1 212 ? -16.703 7.812 -2.553 1 92.94 212 ARG A CA 1
ATOM 1601 C C . ARG A 1 212 ? -17.797 6.816 -2.176 1 92.94 212 ARG A C 1
ATOM 1603 O O . ARG A 1 212 ? -18.828 7.199 -1.622 1 92.94 212 ARG A O 1
ATOM 1610 N N . SER A 1 213 ? -17.594 5.562 -2.582 1 92.94 213 SER A N 1
ATOM 1611 C CA . SER A 1 213 ? -18.562 4.508 -2.291 1 92.94 213 SER A CA 1
ATOM 1612 C C . SER A 1 213 ? -17.891 3.316 -1.614 1 92.94 213 SER A C 1
ATOM 1614 O O . SER A 1 213 ? -16.766 2.939 -1.974 1 92.94 213 SER A O 1
ATOM 1616 N N . ILE A 1 214 ? -18.594 2.803 -0.676 1 92.5 214 ILE A N 1
ATOM 1617 C CA . ILE A 1 214 ? -18.172 1.581 0.006 1 92.5 214 ILE A CA 1
ATOM 1618 C C . ILE A 1 214 ? -19.047 0.413 -0.453 1 92.5 214 ILE A C 1
ATOM 1620 O O . ILE A 1 214 ? -20.281 0.531 -0.514 1 92.5 214 ILE A O 1
ATOM 1624 N N . HIS A 1 215 ? -18.406 -0.665 -0.876 1 90.94 215 HIS A N 1
ATOM 1625 C CA . HIS A 1 215 ? -19.047 -1.938 -1.174 1 90.94 215 HIS A CA 1
ATOM 1626 C C . HIS A 1 215 ? -18.672 -3 -0.145 1 90.94 215 HIS A C 1
ATOM 1628 O O . HIS A 1 215 ? -17.5 -3.221 0.122 1 90.94 215 HIS A O 1
ATOM 1634 N N . LYS A 1 216 ? -19.688 -3.605 0.451 1 90.12 216 LYS A N 1
ATOM 1635 C CA . LYS A 1 216 ? -19.406 -4.633 1.447 1 90.12 216 LYS A CA 1
ATOM 1636 C C . LYS A 1 216 ? -20.328 -5.836 1.285 1 90.12 216 LYS A C 1
ATOM 1638 O O . LYS A 1 216 ? -21.484 -5.688 0.856 1 90.12 216 LYS A O 1
ATOM 1643 N N . ILE A 1 217 ? -19.828 -7.023 1.551 1 85.31 217 ILE A N 1
ATOM 1644 C CA . ILE A 1 217 ? -20.641 -8.234 1.513 1 85.31 217 ILE A CA 1
ATOM 1645 C C . ILE A 1 217 ? -21.547 -8.281 2.744 1 85.31 217 ILE A C 1
ATOM 1647 O O . ILE A 1 217 ? -21.109 -7.961 3.852 1 85.31 217 ILE A O 1
ATOM 1651 N N . THR A 1 218 ? -22.844 -8.586 2.318 1 73.75 218 THR A N 1
ATOM 1652 C CA . THR A 1 218 ? -23.812 -8.766 3.395 1 73.75 218 THR A CA 1
ATOM 1653 C C . THR A 1 218 ? -23.734 -10.18 3.957 1 73.75 218 THR A C 1
ATOM 1655 O O . THR A 1 218 ? -23.5 -11.141 3.217 1 73.75 218 THR A O 1
ATOM 1658 N N . GLY A 1 219 ? -23.844 -10.414 5.254 1 58.44 219 GLY A N 1
ATOM 1659 C CA . GLY A 1 219 ? -23.938 -11.742 5.836 1 58.44 219 GLY A CA 1
ATOM 1660 C C . GLY A 1 219 ? -22.594 -12.336 6.207 1 58.44 219 GLY A C 1
ATOM 1661 O O . GLY A 1 219 ? -22.516 -13.508 6.59 1 58.44 219 GLY A O 1
ATOM 1662 N N . ASP A 1 220 ? -21.688 -11.977 5.43 1 47.66 220 ASP A N 1
ATOM 1663 C CA . ASP A 1 220 ? -20.438 -12.664 5.785 1 47.66 220 ASP A CA 1
ATOM 1664 C C . ASP A 1 220 ? -20.219 -12.641 7.297 1 47.66 220 ASP A C 1
ATOM 1666 O O . ASP A 1 220 ? -20.109 -11.57 7.895 1 47.66 220 ASP A O 1
ATOM 1670 N N . ARG A 1 221 ? -20.844 -13.5 7.992 1 39.12 221 ARG A N 1
ATOM 1671 C CA . ARG A 1 221 ? -20.578 -13.828 9.391 1 39.12 221 ARG A CA 1
ATOM 1672 C C . ARG A 1 221 ? -19.109 -13.625 9.719 1 39.12 221 ARG A C 1
ATOM 1674 O O . ARG A 1 221 ? -18.766 -13.211 10.836 1 39.12 221 ARG A O 1
ATOM 1681 N N . ASP A 1 222 ? -18.25 -14.344 9.055 1 37.06 222 ASP A N 1
ATOM 1682 C CA . ASP A 1 222 ? -16.859 -14.305 9.523 1 37.06 222 ASP A CA 1
ATOM 1683 C C . ASP A 1 222 ? -16.219 -12.953 9.227 1 37.06 222 ASP A C 1
ATOM 1685 O O . ASP A 1 222 ? -15.039 -12.75 9.5 1 37.06 222 ASP A O 1
ATOM 1689 N N . GLY A 1 223 ? -16.672 -12.211 8.203 1 33.91 223 GLY A N 1
ATOM 1690 C CA . GLY A 1 223 ? -16.094 -10.883 8.039 1 33.91 223 GLY A CA 1
ATOM 1691 C C . GLY A 1 223 ? -16.359 -9.969 9.227 1 33.91 223 GLY A C 1
ATOM 1692 O O . GLY A 1 223 ? -17.5 -9.664 9.539 1 33.91 223 GLY A O 1
ATOM 1693 N N . GLY A 1 224 ? -15.781 -10.172 10.273 1 32.78 224 GLY A N 1
ATOM 1694 C CA . GLY A 1 224 ? -15.852 -9.195 11.352 1 32.78 224 GLY A CA 1
ATOM 1695 C C . GLY A 1 224 ? -16.156 -7.793 10.859 1 32.78 224 GLY A C 1
ATOM 1696 O O . GLY A 1 224 ? -15.516 -7.301 9.93 1 32.78 224 GLY A O 1
ATOM 1697 N N . GLY A 1 225 ? -17.453 -7.461 10.742 1 32.41 225 GLY A N 1
ATOM 1698 C CA . GLY A 1 225 ? -18.078 -6.156 10.57 1 32.41 225 GLY A CA 1
ATOM 1699 C C . GLY A 1 225 ? -17.234 -5.02 11.125 1 32.41 225 GLY A C 1
ATOM 1700 O O . GLY A 1 225 ? -17.609 -4.383 12.109 1 32.41 225 GLY A O 1
ATOM 1701 N N . ALA A 1 226 ? -15.977 -5.137 11.383 1 31.45 226 ALA A N 1
ATOM 1702 C CA . ALA A 1 226 ? -15.461 -3.85 11.844 1 31.45 226 ALA A CA 1
ATOM 1703 C C . ALA A 1 226 ? -15.797 -2.738 10.852 1 31.45 226 ALA A C 1
ATOM 1705 O O . ALA A 1 226 ? -15.164 -2.621 9.805 1 31.45 226 ALA A O 1
ATOM 1706 N N . ILE A 1 227 ? -16.969 -2.727 10.375 1 31.59 227 ILE A N 1
ATOM 1707 C CA . ILE A 1 227 ? -17.266 -1.466 9.711 1 31.59 227 ILE A CA 1
ATOM 1708 C C . ILE A 1 227 ? -16.578 -0.316 10.43 1 31.59 227 ILE A C 1
ATOM 1710 O O . ILE A 1 227 ? -16.75 -0.131 11.633 1 31.59 227 ILE A O 1
ATOM 1714 N N . LEU A 1 228 ? -15.516 0.111 9.922 1 32 228 LEU A N 1
ATOM 1715 C CA . LEU A 1 228 ? -14.633 1.194 10.32 1 32 228 LEU A CA 1
ATOM 1716 C C . LEU A 1 228 ? -15.43 2.443 10.688 1 32 228 LEU A C 1
ATOM 1718 O O . LEU A 1 228 ? -14.859 3.527 10.836 1 32 228 LEU A O 1
ATOM 1722 N N . ALA A 1 229 ? -16.75 2.633 10.539 1 31.73 229 ALA A N 1
ATOM 1723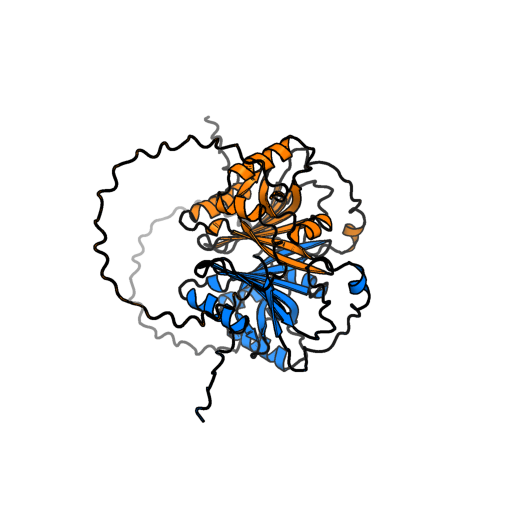 C CA . ALA A 1 229 ? -16.906 3.988 11.055 1 31.73 229 ALA A CA 1
ATOM 1724 C C . ALA A 1 229 ? -16.281 4.129 12.438 1 31.73 229 ALA A C 1
ATOM 1726 O O . ALA A 1 229 ? -15.156 4.641 12.562 1 31.73 229 ALA A O 1
ATOM 1727 N N . GLY A 1 230 ? -17.203 4.629 13.617 1 28.66 230 GLY A N 1
ATOM 1728 C CA . GLY A 1 230 ? -17.234 4.562 15.07 1 28.66 230 GLY A CA 1
ATO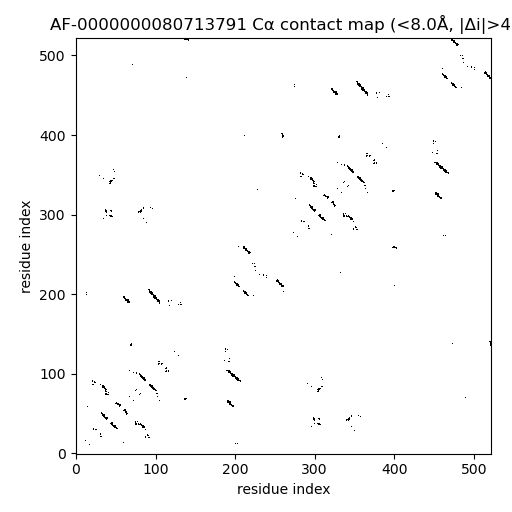M 1729 C C . GLY A 1 230 ? -17.25 3.145 15.609 1 28.66 230 GLY A C 1
ATOM 1730 O O . GLY A 1 230 ? -18.203 2.736 16.281 1 28.66 230 GLY A O 1
ATOM 1731 N N . VAL A 1 231 ? -16.969 2.068 15.055 1 27.92 231 VAL A N 1
ATOM 1732 C CA . VAL A 1 231 ? -17.219 0.736 15.602 1 27.92 231 VAL A CA 1
ATOM 1733 C C . VAL A 1 231 ? -16.5 0.584 16.938 1 27.92 231 VAL A C 1
ATOM 1735 O O . VAL A 1 231 ? -15.281 0.774 17.016 1 27.92 231 VAL A O 1
ATOM 1738 N N . THR A 1 232 ? -17.141 0.629 18.078 1 27.59 232 THR A N 1
ATOM 1739 C CA . THR A 1 232 ? -16.734 0.263 19.422 1 27.59 232 THR A CA 1
ATOM 1740 C C . THR A 1 232 ? -16.062 -1.105 19.438 1 27.59 232 THR A C 1
ATOM 1742 O O . THR A 1 232 ? -16.438 -1.995 18.672 1 27.59 232 THR A O 1
ATOM 1745 N N . ALA A 1 233 ? -14.789 -1.35 20 1 27.77 233 ALA A N 1
ATOM 1746 C CA . ALA A 1 233 ? -13.922 -2.471 20.344 1 27.77 233 ALA A CA 1
ATOM 1747 C C . ALA A 1 233 ? -14.742 -3.693 20.75 1 27.77 233 ALA A C 1
ATOM 1749 O O . ALA A 1 233 ? -14.227 -4.812 20.766 1 27.77 233 ALA A O 1
ATOM 1750 N N . ALA A 1 234 ? -15.891 -3.66 21.312 1 26.41 234 ALA A N 1
ATOM 1751 C CA . ALA A 1 234 ? -16.453 -4.758 22.094 1 26.41 234 ALA A CA 1
ATOM 1752 C C . ALA A 1 234 ? -16.828 -5.93 21.188 1 26.41 234 ALA A C 1
ATOM 1754 O O . ALA A 1 234 ? -16.766 -7.09 21.609 1 26.41 234 ALA A O 1
ATOM 1755 N N . ALA A 1 235 ? -17.359 -5.723 20.062 1 25.55 235 ALA A N 1
ATOM 1756 C CA . ALA A 1 235 ? -18.016 -6.879 19.469 1 25.55 235 ALA A CA 1
ATOM 1757 C C . ALA A 1 235 ? -17 -7.766 18.734 1 25.55 235 ALA A C 1
ATOM 1759 O O . ALA A 1 235 ? -17.297 -8.914 18.406 1 25.55 235 ALA A O 1
ATOM 1760 N N . ALA A 1 236 ? -15.773 -7.238 18.469 1 27.92 236 ALA A N 1
ATOM 1761 C CA . ALA A 1 236 ? -14.93 -8.016 17.562 1 27.92 236 ALA A CA 1
ATOM 1762 C C . ALA A 1 236 ? -14.32 -9.219 18.281 1 27.92 236 ALA A C 1
ATOM 1764 O O . ALA A 1 236 ? -13.648 -10.047 17.672 1 27.92 236 ALA A O 1
ATOM 1765 N N . MET A 1 237 ? -14.258 -9.281 19.578 1 25.66 237 MET A N 1
ATOM 1766 C CA . MET A 1 237 ? -13.445 -10.328 20.203 1 25.66 237 MET A CA 1
ATOM 1767 C C . MET A 1 237 ? -14 -11.711 19.891 1 25.66 237 MET A C 1
ATOM 1769 O O . MET A 1 237 ? -13.297 -12.711 20.016 1 25.66 237 MET A O 1
ATOM 1773 N N . LYS A 1 238 ? -15.32 -11.836 19.906 1 26.64 238 LYS A N 1
ATOM 1774 C CA . LYS A 1 238 ? -15.727 -13.219 20.156 1 26.64 238 LYS A CA 1
ATOM 1775 C C . LYS A 1 238 ? -15.531 -14.086 18.922 1 26.64 238 LYS A C 1
ATOM 1777 O O . LYS A 1 238 ? -15.383 -15.305 19.031 1 26.64 238 LYS A O 1
ATOM 1782 N N . GLY A 1 239 ? -15.68 -13.508 17.625 1 27.05 239 GLY A N 1
ATOM 1783 C CA . GLY A 1 239 ? -15.984 -14.469 16.578 1 27.05 239 GLY A CA 1
ATOM 1784 C C . GLY A 1 239 ? -14.75 -15.016 15.883 1 27.05 239 GLY A C 1
ATOM 1785 O O . GLY A 1 239 ? -14.859 -15.711 14.867 1 27.05 239 GLY A O 1
ATOM 1786 N N . ALA A 1 240 ? -13.523 -14.578 16.188 1 28 240 ALA A N 1
ATOM 1787 C CA . ALA A 1 240 ? -12.43 -15.125 15.391 1 28 240 ALA A CA 1
ATOM 1788 C C . ALA A 1 240 ? -12.32 -16.641 15.562 1 28 240 ALA A C 1
ATOM 1790 O O . ALA A 1 240 ? -11.266 -17.141 15.945 1 28 240 ALA A O 1
ATOM 1791 N N . ARG A 1 241 ? -13.234 -17.312 16.047 1 27.2 241 ARG A N 1
ATOM 1792 C CA . ARG A 1 241 ? -12.852 -18.719 15.961 1 27.2 241 ARG A CA 1
ATOM 1793 C C . ARG A 1 241 ? -12.523 -19.109 14.523 1 27.2 241 ARG A C 1
ATOM 1795 O O . ARG A 1 241 ? -13.203 -18.672 13.586 1 27.2 241 ARG A O 1
ATOM 1802 N N . GLY A 1 242 ? -11.164 -19.328 14.102 1 28.89 242 GLY A N 1
ATOM 1803 C CA . GLY A 1 242 ? -10.461 -19.922 12.977 1 28.89 242 GLY A CA 1
ATOM 1804 C C . GLY A 1 242 ? -11.273 -20.984 12.25 1 28.89 242 GLY A C 1
ATOM 1805 O O . GLY A 1 242 ? -10.961 -22.172 12.328 1 28.89 242 GLY A O 1
ATOM 1806 N N . GLY A 1 243 ? -12.523 -20.906 12.172 1 26.62 243 GLY A N 1
ATOM 1807 C CA . GLY A 1 243 ? -12.891 -22.078 11.398 1 26.62 243 GLY A CA 1
ATOM 1808 C C . GLY A 1 243 ? -12.266 -22.109 10.023 1 26.62 243 GLY A C 1
ATOM 1809 O O . GLY A 1 243 ? -11.922 -21.062 9.461 1 26.62 243 GLY A O 1
ATOM 1810 N N . THR A 1 244 ? -11.328 -23.031 9.609 1 31.16 244 THR A N 1
ATOM 1811 C CA . THR A 1 244 ? -10.727 -23.516 8.375 1 31.16 244 THR A CA 1
ATOM 1812 C C . THR A 1 244 ? -11.602 -23.156 7.176 1 31.16 244 THR A C 1
ATOM 1814 O O . THR A 1 244 ? -11.164 -23.25 6.027 1 31.16 244 THR A O 1
ATOM 1817 N N . ASP A 1 245 ? -12.969 -23.375 7.207 1 32.91 245 ASP A N 1
ATOM 1818 C CA . ASP A 1 245 ? -13.719 -23.844 6.047 1 32.91 245 ASP A CA 1
ATOM 1819 C C . ASP A 1 245 ? -13.797 -22.766 4.969 1 32.91 245 ASP A C 1
ATOM 1821 O O . ASP A 1 245 ? -13.234 -22.922 3.881 1 32.91 245 ASP A O 1
ATOM 1825 N N . GLY A 1 246 ? -15.195 -22.109 4.562 1 35 246 GLY A N 1
ATOM 1826 C CA . GLY A 1 246 ? -16.062 -22.094 3.391 1 35 246 GLY A CA 1
ATOM 1827 C C . GLY A 1 246 ? -15.867 -20.859 2.529 1 35 246 GLY A C 1
ATOM 1828 O O . GLY A 1 246 ? -15.594 -19.781 3.041 1 35 246 GLY A O 1
ATOM 1829 N N . VAL A 1 247 ? -14.922 -20.984 1.28 1 40.84 247 VAL A N 1
ATOM 1830 C CA . VAL A 1 247 ? -15.32 -20.172 0.146 1 40.84 247 VAL A CA 1
ATOM 1831 C C . VAL A 1 247 ? -16.734 -19.641 0.364 1 40.84 247 VAL A C 1
ATOM 1833 O O . VAL A 1 247 ? -17.625 -20.391 0.761 1 40.84 247 VAL A O 1
ATOM 1836 N N . PRO A 1 248 ? -16.719 -18.359 0.604 1 45.47 248 PRO A N 1
ATOM 1837 C CA . PRO A 1 248 ? -18.109 -17.922 0.723 1 45.47 248 PRO A CA 1
ATOM 1838 C C . PRO A 1 248 ? -19.047 -18.656 -0.227 1 45.47 248 PRO A C 1
ATOM 1840 O O . PRO A 1 248 ? -18.734 -18.828 -1.406 1 45.47 248 PRO A O 1
ATOM 1843 N N . GLN A 1 249 ? -19.781 -19.766 0.152 1 41.59 249 GLN A N 1
ATOM 1844 C CA . GLN A 1 249 ? -20.75 -20.516 -0.62 1 41.59 249 GLN A CA 1
ATOM 1845 C C . GLN A 1 249 ? -21.844 -19.609 -1.173 1 41.59 249 GLN A C 1
ATOM 1847 O O . GLN A 1 249 ? -22.203 -19.703 -2.352 1 41.59 249 GLN A O 1
ATOM 1852 N N . SER A 1 250 ? -22.938 -19.234 -0.376 1 52.47 250 SER A N 1
ATOM 1853 C CA . SER A 1 250 ? -24.25 -18.906 -0.913 1 52.47 250 SER A CA 1
ATOM 1854 C C . SER A 1 250 ? -24.203 -17.578 -1.67 1 52.47 250 SER A C 1
ATOM 1856 O O . SER A 1 250 ? -23.266 -16.797 -1.524 1 52.47 250 SER A O 1
ATOM 1858 N N . PRO A 1 251 ? -25.094 -17.156 -2.459 1 59.38 251 PRO A N 1
ATOM 1859 C CA . PRO A 1 251 ? -24.844 -15.953 -3.26 1 59.38 251 PRO A CA 1
ATOM 1860 C C . PRO A 1 251 ? -24.281 -14.797 -2.43 1 59.38 251 PRO A C 1
ATOM 1862 O O . PRO A 1 251 ? -24.828 -14.492 -1.362 1 59.38 251 PRO A O 1
ATOM 1865 N N . ILE A 1 252 ? -23.109 -14.359 -2.719 1 70.19 252 ILE A N 1
ATOM 1866 C CA . ILE A 1 252 ? -22.516 -13.18 -2.102 1 70.19 252 ILE A CA 1
ATOM 1867 C C . ILE A 1 252 ? -23.266 -11.93 -2.561 1 70.19 252 ILE A C 1
ATOM 1869 O O . ILE A 1 252 ? -23.438 -11.711 -3.76 1 70.19 252 ILE A O 1
ATOM 1873 N N . THR A 1 253 ? -23.906 -11.344 -1.605 1 79.12 253 THR A N 1
ATOM 1874 C CA . THR A 1 253 ? -24.594 -10.102 -1.926 1 79.12 253 THR A CA 1
ATOM 1875 C C . THR A 1 253 ? -23.781 -8.898 -1.433 1 79.12 253 THR A C 1
ATOM 1877 O O . THR A 1 253 ? -23.344 -8.875 -0.285 1 79.12 253 THR A O 1
ATOM 1880 N N . TRP A 1 254 ? -23.562 -7.98 -2.342 1 85.38 254 TRP A N 1
ATOM 1881 C CA . TRP A 1 254 ? -22.859 -6.742 -2.023 1 85.38 254 TRP A CA 1
ATOM 1882 C C . TRP A 1 254 ? -23.844 -5.605 -1.771 1 85.38 254 TRP A C 1
ATOM 1884 O O . TRP A 1 254 ? -24.859 -5.484 -2.471 1 85.38 254 TRP A O 1
ATOM 1894 N N . VAL A 1 255 ? -23.594 -4.871 -0.709 1 85 255 VAL A N 1
ATOM 1895 C CA . VAL A 1 255 ? -24.312 -3.623 -0.47 1 85 255 VAL A CA 1
ATOM 1896 C C . VAL A 1 255 ? -23.375 -2.436 -0.698 1 85 255 VAL A C 1
ATOM 1898 O O . VAL A 1 255 ? -22.188 -2.492 -0.36 1 85 255 VAL A O 1
ATOM 1901 N N . THR A 1 256 ? -23.938 -1.378 -1.319 1 88.19 256 THR A N 1
ATOM 1902 C CA . THR A 1 256 ? -23.156 -0.187 -1.635 1 88.19 256 THR A CA 1
ATOM 1903 C C . THR A 1 256 ? -23.688 1.028 -0.887 1 88.19 256 THR A C 1
ATOM 1905 O O . THR A 1 256 ? -24.906 1.206 -0.775 1 88.19 256 THR A O 1
ATOM 1908 N N . MET A 1 257 ? -22.797 1.809 -0.361 1 87.75 257 MET A N 1
ATOM 1909 C CA . MET A 1 257 ? -23.156 3.049 0.312 1 87.75 257 MET A CA 1
ATOM 1910 C C . MET A 1 257 ? -22.234 4.191 -0.095 1 87.75 257 MET A C 1
ATOM 1912 O O . MET A 1 257 ? -21.031 3.994 -0.235 1 87.75 257 MET A O 1
ATOM 1916 N N . ALA A 1 258 ? -22.844 5.352 -0.243 1 87.44 258 ALA A N 1
ATOM 1917 C CA . ALA A 1 258 ? -22.047 6.547 -0.48 1 87.44 258 ALA A CA 1
ATOM 1918 C C . ALA A 1 258 ? -21.5 7.109 0.83 1 87.44 258 ALA A C 1
ATOM 1920 O O . ALA A 1 258 ? -22.203 7.145 1.84 1 87.44 258 ALA A O 1
ATOM 1921 N N . VAL A 1 259 ? -20.25 7.48 0.794 1 87.75 259 VAL A N 1
ATOM 1922 C CA . VAL A 1 259 ? -19.641 8.07 1.981 1 87.75 259 VAL A CA 1
ATOM 1923 C C . VAL A 1 259 ? -18.906 9.359 1.602 1 87.75 259 VAL A C 1
ATOM 1925 O O . VAL A 1 259 ? -18.672 9.617 0.42 1 87.75 259 VAL A O 1
ATOM 1928 N N . ASN A 1 260 ? -18.578 10.117 2.635 1 85.44 260 ASN A N 1
ATOM 1929 C CA . ASN A 1 260 ? -17.859 11.367 2.387 1 85.44 260 ASN A CA 1
ATOM 1930 C C . ASN A 1 260 ? -16.422 11.109 1.976 1 85.44 260 ASN A C 1
ATOM 1932 O O . ASN A 1 260 ? -15.719 10.32 2.613 1 85.44 260 ASN A O 1
ATOM 1936 N N . PRO A 1 261 ? -15.953 11.734 1.012 1 87.5 261 PRO A N 1
ATOM 1937 C CA . PRO A 1 261 ? -14.562 11.57 0.583 1 87.5 261 PRO A CA 1
ATOM 1938 C C . PRO A 1 261 ? -13.555 12.125 1.595 1 87.5 261 PRO A C 1
ATOM 1940 O O . PRO A 1 261 ? -13.891 13.031 2.361 1 87.5 261 PRO A O 1
ATOM 1943 N N . MET B 1 1 ? 54.062 15.023 -5.266 1 25.28 1 MET B N 1
ATOM 1944 C CA . MET B 1 1 ? 53.188 13.844 -5.238 1 25.28 1 MET B CA 1
ATOM 1945 C C . MET B 1 1 ? 51.781 14.219 -4.863 1 25.28 1 MET B C 1
ATOM 1947 O O . MET B 1 1 ? 51.5 14.594 -3.723 1 25.28 1 MET B O 1
ATOM 1951 N N . ALA B 1 2 ? 51.031 14.695 -5.84 1 28.23 2 ALA B N 1
ATOM 1952 C CA . ALA B 1 2 ? 49.656 15.148 -5.68 1 28.23 2 ALA B CA 1
ATOM 1953 C C . ALA B 1 2 ? 48.75 14.031 -5.117 1 28.23 2 ALA B C 1
ATOM 1955 O O . ALA B 1 2 ? 48.75 12.914 -5.648 1 28.23 2 ALA B O 1
ATOM 1956 N N . ALA B 1 3 ? 48.469 14.031 -3.844 1 27.75 3 ALA B N 1
ATOM 1957 C CA . ALA B 1 3 ? 47.5 13.156 -3.199 1 27.75 3 ALA B CA 1
ATOM 1958 C C . ALA B 1 3 ? 46.156 13.172 -3.953 1 27.75 3 ALA B C 1
ATOM 1960 O O . ALA B 1 3 ? 45.531 14.219 -4.094 1 27.75 3 ALA B O 1
ATOM 1961 N N . ALA B 1 4 ? 46.094 12.406 -5.035 1 30.2 4 ALA B N 1
ATOM 1962 C CA . ALA B 1 4 ? 44.781 12.203 -5.676 1 30.2 4 ALA B CA 1
ATOM 1963 C C . ALA B 1 4 ? 43.719 11.891 -4.641 1 30.2 4 ALA B C 1
ATOM 1965 O O . ALA B 1 4 ? 43.781 10.875 -3.943 1 30.2 4 ALA B O 1
ATOM 1966 N N . SER B 1 5 ? 43.188 12.828 -3.918 1 31.16 5 SER B N 1
ATOM 1967 C CA . SER B 1 5 ? 41.969 12.703 -3.096 1 31.16 5 SER B CA 1
ATOM 1968 C C . SER B 1 5 ? 40.875 11.961 -3.836 1 31.16 5 SER B C 1
ATOM 1970 O O . SER B 1 5 ? 40.344 12.453 -4.84 1 31.16 5 SER B O 1
ATOM 1972 N N . THR B 1 6 ? 41.156 10.727 -4.23 1 34.66 6 THR B N 1
ATOM 1973 C CA . THR B 1 6 ? 40.031 10 -4.824 1 34.66 6 THR B CA 1
ATOM 1974 C C . THR B 1 6 ? 38.75 10.227 -4.031 1 34.66 6 THR B C 1
ATOM 1976 O O . THR B 1 6 ? 38.688 9.898 -2.842 1 34.66 6 THR B O 1
ATOM 1979 N N . GLY B 1 7 ? 38.156 11.367 -4.062 1 34.5 7 GLY B N 1
ATOM 1980 C CA . GLY B 1 7 ? 36.812 11.648 -3.615 1 34.5 7 GLY B CA 1
ATOM 1981 C C . GLY B 1 7 ? 35.844 10.484 -3.814 1 34.5 7 GLY B C 1
ATOM 1982 O O . GLY B 1 7 ? 35.531 10.125 -4.949 1 34.5 7 GLY B O 1
ATOM 1983 N N . THR B 1 8 ? 36 9.367 -3.164 1 37.88 8 THR B N 1
ATOM 1984 C CA . THR B 1 8 ? 35.062 8.242 -3.238 1 37.88 8 THR B CA 1
ATOM 1985 C C . THR B 1 8 ? 33.625 8.75 -3.307 1 37.88 8 THR B C 1
ATOM 1987 O O . THR B 1 8 ? 33.188 9.562 -2.48 1 37.88 8 THR B O 1
ATOM 1990 N N . ALA B 1 9 ? 33.031 9.062 -4.344 1 40.91 9 ALA B N 1
ATOM 1991 C CA . ALA B 1 9 ? 31.656 9.492 -4.586 1 40.91 9 ALA B CA 1
ATOM 1992 C C . ALA B 1 9 ? 30.672 8.789 -3.646 1 40.91 9 ALA B C 1
ATOM 1994 O O . ALA B 1 9 ? 30.625 7.555 -3.607 1 40.91 9 ALA B O 1
ATOM 1995 N N . SER B 1 10 ? 30.453 9.227 -2.449 1 49.91 10 SER B N 1
ATOM 1996 C CA . SER B 1 10 ? 29.609 8.719 -1.375 1 49.91 10 SER B CA 1
ATOM 1997 C C . SER B 1 10 ? 28.266 8.211 -1.914 1 49.91 10 SER B C 1
ATOM 1999 O O . SER B 1 10 ? 27.688 8.828 -2.809 1 49.91 10 SER B O 1
ATOM 2001 N N . THR B 1 11 ? 28.016 6.891 -2.1 1 52.69 11 THR B N 1
ATOM 2002 C CA . THR B 1 11 ? 26.734 6.301 -2.465 1 52.69 11 THR B CA 1
ATOM 2003 C C . THR B 1 11 ? 25.578 7.141 -1.931 1 52.69 11 THR B C 1
ATOM 2005 O O . THR B 1 11 ? 25.547 7.48 -0.747 1 52.69 11 THR B O 1
ATOM 2008 N N . PRO B 1 12 ? 24.891 7.758 -2.955 1 60.38 12 PRO B N 1
ATOM 2009 C CA . PRO B 1 12 ? 23.766 8.547 -2.469 1 60.38 12 PRO B CA 1
ATOM 2010 C C . PRO B 1 12 ? 22.969 7.836 -1.383 1 60.38 12 PRO B C 1
ATOM 2012 O O . PRO B 1 12 ? 22.875 6.605 -1.386 1 60.38 12 PRO B O 1
ATOM 2015 N N . THR B 1 13 ? 22.594 8.578 -0.507 1 83.81 13 THR B N 1
ATOM 2016 C CA . THR B 1 13 ? 21.688 8.047 0.498 1 83.81 13 THR B CA 1
ATOM 2017 C C . THR B 1 13 ? 20.375 7.602 -0.147 1 83.81 13 THR B C 1
ATOM 2019 O O . THR B 1 13 ? 20.078 7.957 -1.292 1 83.81 13 THR B O 1
ATOM 2022 N N . TRP B 1 14 ? 19.688 6.738 0.417 1 92.44 14 TRP B N 1
ATOM 2023 C CA . TRP B 1 14 ? 18.375 6.312 -0.089 1 92.44 14 TRP B CA 1
ATOM 2024 C C . TRP B 1 14 ? 17.453 7.508 -0.279 1 92.44 14 TRP B C 1
ATOM 2026 O O . TRP B 1 14 ? 16.656 7.535 -1.212 1 92.44 14 TRP B O 1
ATOM 2036 N N . GLN B 1 15 ? 17.594 8.531 0.525 1 93.19 15 GLN B N 1
ATOM 2037 C CA . GLN B 1 15 ? 16.781 9.734 0.406 1 93.19 15 GLN B CA 1
ATOM 2038 C C . GLN B 1 15 ? 17.078 10.469 -0.898 1 93.19 15 GLN B C 1
ATOM 2040 O O . GLN B 1 15 ? 16.156 10.914 -1.586 1 93.19 15 GLN B O 1
ATOM 2045 N N . ALA B 1 16 ? 18.344 10.602 -1.146 1 92.75 16 ALA B N 1
ATOM 2046 C CA . ALA B 1 16 ? 18.75 11.25 -2.393 1 92.75 16 ALA B CA 1
ATOM 2047 C C . ALA B 1 16 ? 18.266 10.461 -3.604 1 92.75 16 ALA B C 1
ATOM 2049 O O . ALA B 1 16 ? 17.797 11.047 -4.586 1 92.75 16 ALA B O 1
ATOM 2050 N N . SER B 1 17 ? 18.375 9.141 -3.508 1 94.12 17 SER B N 1
ATOM 2051 C CA . SER B 1 17 ? 17.906 8.289 -4.594 1 94.12 17 SER B CA 1
ATOM 2052 C C . SER B 1 17 ? 16.406 8.438 -4.82 1 94.12 17 SER B C 1
ATOM 2054 O O . SER B 1 17 ? 15.953 8.508 -5.961 1 94.12 17 SER B O 1
ATOM 2056 N N . LEU B 1 18 ? 15.68 8.484 -3.734 1 96.06 18 LEU B N 1
ATOM 2057 C CA . LEU B 1 18 ? 14.234 8.664 -3.84 1 96.06 18 LEU B CA 1
ATOM 2058 C C . LEU B 1 18 ? 13.898 10.008 -4.477 1 96.06 18 LEU B C 1
ATOM 2060 O O . LEU B 1 18 ? 13.086 10.078 -5.398 1 96.06 18 LEU B O 1
ATOM 2064 N N . GLN B 1 19 ? 14.555 11.031 -4.016 1 95 19 GLN B N 1
ATOM 2065 C CA . GLN B 1 19 ? 14.297 12.367 -4.539 1 95 19 GLN B CA 1
ATOM 2066 C C . GLN B 1 19 ? 14.664 12.461 -6.02 1 95 19 GLN B C 1
ATOM 2068 O O . GLN B 1 19 ? 13.953 13.094 -6.801 1 95 19 GLN B O 1
ATOM 2073 N N . GLN B 1 20 ? 15.75 11.844 -6.371 1 95.06 20 GLN B N 1
ATOM 2074 C CA . GLN B 1 20 ? 16.156 11.828 -7.773 1 95.06 20 GLN B CA 1
ATOM 2075 C C . GLN B 1 20 ? 15.141 11.078 -8.633 1 95.06 20 GLN B C 1
ATOM 2077 O O . GLN B 1 20 ? 14.805 11.523 -9.734 1 95.06 20 GLN B O 1
ATOM 2082 N N . GLY B 1 21 ? 14.688 9.922 -8.125 1 95.81 21 GLY B N 1
ATOM 2083 C CA . GLY B 1 21 ? 13.664 9.172 -8.836 1 95.81 21 GLY B CA 1
ATOM 2084 C C . GLY B 1 21 ? 12.391 9.977 -9.07 1 95.81 21 GLY B C 1
ATOM 2085 O O . GLY B 1 21 ? 11.844 9.961 -10.18 1 95.81 21 GLY B O 1
ATOM 2086 N N . ILE B 1 22 ? 12 10.68 -8.07 1 96.5 22 ILE B N 1
ATOM 2087 C CA . ILE B 1 22 ? 10.797 11.5 -8.172 1 96.5 22 ILE B CA 1
ATOM 2088 C C . ILE B 1 22 ? 11.031 12.648 -9.148 1 96.5 22 ILE B C 1
ATOM 2090 O O . ILE B 1 22 ? 10.172 12.938 -9.984 1 96.5 22 ILE B O 1
ATOM 2094 N N . ALA B 1 23 ? 12.203 13.25 -9.094 1 95.81 23 ALA B N 1
ATOM 2095 C CA . ALA B 1 23 ? 12.531 14.383 -9.953 1 95.81 23 ALA B CA 1
ATOM 2096 C C . ALA B 1 23 ? 12.539 13.969 -11.422 1 95.81 23 ALA B C 1
ATOM 2098 O O . ALA B 1 23 ? 12.219 14.773 -12.297 1 95.81 23 ALA B O 1
ATOM 2099 N N . ARG B 1 24 ? 12.844 12.781 -11.688 1 95.25 24 ARG B N 1
ATOM 2100 C CA . ARG B 1 24 ? 12.875 12.273 -13.055 1 95.25 24 ARG B CA 1
ATOM 2101 C C . ARG B 1 24 ? 11.469 12.125 -13.625 1 95.25 24 ARG B C 1
ATOM 2103 O O . ARG B 1 24 ? 11.297 11.953 -14.828 1 95.25 24 ARG B O 1
ATOM 2110 N N . HIS B 1 25 ? 10.5 12.203 -12.727 1 93.88 25 HIS B N 1
ATOM 2111 C CA . HIS B 1 25 ? 9.102 12.18 -13.133 1 93.88 25 HIS B CA 1
ATOM 2112 C C . HIS B 1 25 ? 8.516 13.586 -13.172 1 93.88 25 HIS B C 1
ATOM 2114 O O . HIS B 1 25 ? 7.34 13.789 -12.867 1 93.88 25 HIS B O 1
ATOM 2120 N N . LYS B 1 26 ? 9.281 14.539 -13.461 1 86 26 LYS B N 1
ATOM 2121 C CA . LYS B 1 26 ? 8.953 15.961 -13.328 1 86 26 LYS B CA 1
ATOM 2122 C C . LYS B 1 26 ? 7.641 16.297 -14.023 1 86 26 LYS B C 1
ATOM 2124 O O . LYS B 1 26 ? 6.922 17.203 -13.602 1 86 26 LYS B O 1
ATOM 2129 N N . ASN B 1 27 ? 7.207 15.578 -15.055 1 88.81 27 ASN B N 1
ATOM 2130 C CA . ASN B 1 27 ? 5.977 15.891 -15.773 1 88.81 27 ASN B CA 1
ATOM 2131 C C . ASN B 1 27 ? 4.805 15.055 -15.273 1 88.81 27 ASN B C 1
ATOM 2133 O O . ASN B 1 27 ? 3.719 15.086 -15.852 1 88.81 27 ASN B O 1
ATOM 2137 N N . ASP B 1 28 ? 4.984 14.391 -14.258 1 90.5 28 ASP B N 1
ATOM 2138 C CA . ASP B 1 28 ? 3.957 13.547 -13.656 1 90.5 28 ASP B CA 1
ATOM 2139 C C . ASP B 1 28 ? 3.729 13.922 -12.188 1 90.5 28 ASP B C 1
ATOM 2141 O O . ASP B 1 28 ? 4.441 13.453 -11.305 1 90.5 28 ASP B O 1
ATOM 2145 N N . PRO B 1 29 ? 2.734 14.75 -11.93 1 88.12 29 PRO B N 1
ATOM 2146 C CA . PRO B 1 29 ? 2.5 15.172 -10.547 1 88.12 29 PRO B CA 1
ATOM 2147 C C . PRO B 1 29 ? 2.207 14 -9.617 1 88.12 29 PRO B C 1
ATOM 2149 O O . PRO B 1 29 ? 2.297 14.148 -8.391 1 88.12 29 PRO B O 1
ATOM 2152 N N . THR B 1 30 ? 1.883 12.844 -10.164 1 90.62 30 THR B N 1
ATOM 2153 C CA . THR B 1 30 ? 1.516 11.695 -9.328 1 90.62 30 THR B CA 1
ATOM 2154 C C . THR B 1 30 ? 2.756 10.93 -8.891 1 90.62 30 THR B C 1
ATOM 2156 O O . THR B 1 30 ? 2.652 9.93 -8.172 1 90.62 30 THR B O 1
ATOM 2159 N N . ALA B 1 31 ? 3.896 11.43 -9.242 1 93.31 31 ALA B N 1
ATOM 2160 C CA . ALA B 1 31 ? 5.137 10.766 -8.844 1 93.31 31 ALA B CA 1
ATOM 2161 C C . ALA B 1 31 ? 5.34 10.844 -7.336 1 93.31 31 ALA B C 1
ATOM 2163 O O . ALA B 1 31 ? 6.129 10.086 -6.77 1 93.31 31 ALA B O 1
ATOM 2164 N N . LYS B 1 32 ? 4.664 11.742 -6.723 1 96.12 32 LYS B N 1
ATOM 2165 C CA . LYS B 1 32 ? 4.766 11.906 -5.273 1 96.12 32 LYS B CA 1
ATOM 2166 C C . LYS B 1 32 ? 3.754 11.031 -4.551 1 96.12 32 LYS B C 1
ATOM 2168 O O . LYS B 1 32 ? 3.748 10.961 -3.318 1 96.12 32 LYS B O 1
ATOM 2173 N N . TYR B 1 33 ? 2.902 10.383 -5.312 1 97.38 33 TYR B N 1
ATOM 2174 C CA . TYR B 1 33 ? 1.957 9.461 -4.688 1 97.38 33 TYR B CA 1
ATOM 2175 C C . TYR B 1 33 ? 2.662 8.203 -4.199 1 97.38 33 TYR B C 1
ATOM 2177 O O . TYR B 1 33 ? 3.537 7.668 -4.883 1 97.38 33 TYR B O 1
ATOM 2185 N N . CYS B 1 34 ? 2.273 7.797 -3.053 1 98.38 34 CYS B N 1
ATOM 2186 C CA . CYS B 1 34 ? 2.74 6.551 -2.459 1 98.38 34 CYS B CA 1
ATOM 2187 C C . CYS B 1 34 ? 1.645 5.902 -1.624 1 98.38 34 CYS B C 1
ATOM 2189 O O . CYS B 1 34 ? 0.623 6.527 -1.338 1 98.38 34 CYS B O 1
ATOM 2191 N N . GLN B 1 35 ? 1.803 4.652 -1.381 1 98.69 35 GLN B N 1
ATOM 2192 C CA . GLN B 1 35 ? 0.812 3.951 -0.571 1 98.69 35 GLN B CA 1
ATOM 2193 C C . GLN B 1 35 ? 1.337 3.693 0.838 1 98.69 35 GLN B C 1
ATOM 2195 O O . GLN B 1 35 ? 2.439 3.168 1.01 1 98.69 35 GLN B O 1
ATOM 2200 N N . LEU B 1 36 ? 0.561 4.02 1.811 1 98.56 36 LEU B N 1
ATOM 2201 C CA . LEU B 1 36 ? 0.859 3.789 3.219 1 98.56 36 LEU B CA 1
ATOM 2202 C C . LEU B 1 36 ? 0.083 2.588 3.75 1 98.56 36 LEU B C 1
ATOM 2204 O O . LEU B 1 36 ? -1.136 2.506 3.58 1 98.56 36 LEU B O 1
ATOM 2208 N N . ALA B 1 37 ? 0.815 1.739 4.379 1 98.69 37 ALA B N 1
ATOM 2209 C CA . ALA B 1 37 ? 0.196 0.634 5.105 1 98.69 37 ALA B CA 1
ATOM 2210 C C . ALA B 1 37 ? 0.348 0.816 6.613 1 98.69 37 ALA B C 1
ATOM 2212 O O . ALA B 1 37 ? 1.424 1.179 7.094 1 98.69 37 ALA B O 1
ATOM 2213 N N . THR B 1 38 ? -0.694 0.608 7.332 1 98 38 THR B N 1
ATOM 2214 C CA . THR B 1 38 ? -0.732 0.55 8.789 1 98 38 THR B CA 1
ATOM 2215 C C . THR B 1 38 ? -1.46 -0.705 9.266 1 98 38 THR B C 1
ATOM 2217 O O . THR B 1 38 ? -2.252 -1.287 8.516 1 98 38 THR B O 1
ATOM 2220 N N . ALA B 1 39 ? -1.101 -1.127 10.484 1 96.06 39 ALA B N 1
ATOM 2221 C CA . ALA B 1 39 ? -1.928 -2.168 11.094 1 96.06 39 ALA B CA 1
ATOM 2222 C C . ALA B 1 39 ? -3.361 -1.683 11.289 1 96.06 39 ALA B C 1
ATOM 2224 O O . ALA B 1 39 ? -3.584 -0.574 11.781 1 96.06 39 ALA B O 1
ATOM 2225 N N . ALA B 1 40 ? -4.254 -2.463 10.781 1 94 40 ALA B N 1
ATOM 2226 C CA . ALA B 1 40 ? -5.66 -2.117 10.977 1 94 40 ALA B CA 1
ATOM 2227 C C . ALA B 1 40 ? -6.121 -2.477 12.391 1 94 40 ALA B C 1
ATOM 2229 O O . ALA B 1 40 ? -5.562 -3.375 13.023 1 94 40 ALA B O 1
ATOM 2230 N N . ILE B 1 41 ? -7.109 -1.706 12.773 1 89.56 41 ILE B N 1
ATOM 2231 C CA . ILE B 1 41 ? -7.707 -2.041 14.062 1 89.56 41 ILE B CA 1
ATOM 2232 C C . ILE B 1 41 ? -8.531 -3.32 13.93 1 89.56 41 ILE B C 1
ATOM 2234 O O . ILE B 1 41 ? -9.367 -3.438 13.031 1 89.56 41 ILE B O 1
ATOM 2238 N N . GLY B 1 42 ? -8.32 -4.367 14.75 1 84.06 42 GLY B N 1
ATOM 2239 C CA . GLY B 1 42 ? -9.07 -5.617 14.688 1 84.06 42 GLY B CA 1
ATOM 2240 C C . GLY B 1 42 ? -8.375 -6.684 13.859 1 84.06 42 GLY B C 1
ATOM 2241 O O . GLY B 1 42 ? -8.875 -7.805 13.742 1 84.06 42 GLY B O 1
ATOM 2242 N N . GLY B 1 43 ? -7.25 -6.277 13.188 1 86.62 43 GLY B N 1
ATOM 2243 C CA . GLY B 1 43 ? -6.492 -7.258 12.43 1 86.62 43 GLY B CA 1
ATOM 2244 C C . GLY B 1 43 ? -6.262 -6.848 10.992 1 86.62 43 GLY B C 1
ATOM 2245 O O . GLY B 1 43 ? -6.992 -6.016 10.453 1 86.62 43 GLY B O 1
ATOM 2246 N N . GLY B 1 44 ? -5.223 -7.387 10.406 1 94.44 44 GLY B N 1
ATOM 2247 C CA . GLY B 1 44 ? -4.879 -7.059 9.031 1 94.44 44 GLY B CA 1
ATOM 2248 C C . GLY B 1 44 ? -4.164 -5.727 8.898 1 94.44 44 GLY B C 1
ATOM 2249 O O . GLY B 1 44 ? -3.455 -5.305 9.812 1 94.44 44 GLY B O 1
ATOM 2250 N N . ALA B 1 45 ? -4.277 -5.234 7.703 1 97.25 45 ALA B N 1
ATOM 2251 C CA . ALA B 1 45 ? -3.605 -3.975 7.395 1 97.25 45 ALA B CA 1
ATOM 2252 C C . ALA B 1 45 ? -4.469 -3.102 6.488 1 97.25 45 ALA B C 1
ATOM 2254 O O . ALA B 1 45 ? -5.32 -3.609 5.754 1 97.25 45 ALA B O 1
ATOM 2255 N N . SER B 1 46 ? -4.324 -1.874 6.66 1 97.62 46 SER B N 1
ATOM 2256 C CA . SER B 1 46 ? -4.906 -0.89 5.75 1 97.62 46 SER B CA 1
ATOM 2257 C C . SER B 1 46 ? -3.871 -0.376 4.758 1 97.62 46 SER B C 1
ATOM 2259 O O . SER B 1 46 ? -2.686 -0.275 5.082 1 97.62 46 SER B O 1
ATOM 2261 N N . CYS B 1 47 ? -4.316 -0.094 3.588 1 98.5 47 CYS B N 1
ATOM 2262 C CA . CYS B 1 47 ? -3.447 0.387 2.52 1 98.5 47 CYS B CA 1
ATOM 2263 C C . CYS B 1 47 ? -4.113 1.514 1.74 1 98.5 47 CYS B C 1
ATOM 2265 O O . CYS B 1 47 ? -5.176 1.321 1.15 1 98.5 47 CYS B O 1
ATOM 2267 N N . ARG B 1 48 ? -3.473 2.67 1.703 1 97.81 48 ARG B N 1
ATOM 2268 C CA . ARG B 1 48 ? -4.098 3.793 1.011 1 97.81 48 ARG B CA 1
ATOM 2269 C C . ARG B 1 48 ? -3.043 4.738 0.442 1 97.81 48 ARG B C 1
ATOM 2271 O O . ARG B 1 48 ? -1.903 4.762 0.912 1 97.81 48 ARG B O 1
ATOM 2278 N N . THR B 1 49 ? -3.477 5.5 -0.527 1 97.88 49 THR B N 1
ATOM 2279 C CA . THR B 1 49 ? -2.582 6.434 -1.202 1 97.88 49 THR B CA 1
ATOM 2280 C C . THR B 1 49 ? -2.416 7.711 -0.385 1 97.88 49 THR B C 1
ATOM 2282 O O . THR B 1 49 ? -3.391 8.242 0.15 1 97.88 49 THR B O 1
ATOM 2285 N N . TRP B 1 50 ? -1.187 8.125 -0.282 1 97.81 50 TRP B N 1
ATOM 2286 C CA . TRP B 1 50 ? -0.816 9.398 0.321 1 97.81 50 TRP B CA 1
ATOM 2287 C C . TRP B 1 50 ? 0.051 10.219 -0.629 1 97.81 50 TRP B C 1
ATOM 2289 O O . TRP B 1 50 ? 0.612 9.68 -1.587 1 97.81 50 TRP B O 1
ATOM 2299 N N . VAL B 1 51 ? 0.061 11.555 -0.358 1 97.25 51 VAL B N 1
ATOM 2300 C CA . VAL B 1 51 ? 0.93 12.445 -1.115 1 97.25 51 VAL B CA 1
ATOM 2301 C C . VAL B 1 51 ? 2.18 12.766 -0.299 1 97.25 51 VAL B C 1
ATOM 2303 O O . VAL B 1 51 ? 2.088 13.312 0.803 1 97.25 51 VAL B O 1
ATOM 2306 N N . PHE B 1 52 ? 3.289 12.359 -0.866 1 98.12 52 PHE B N 1
ATOM 2307 C CA . PHE B 1 52 ? 4.57 12.703 -0.26 1 98.12 52 PHE B CA 1
ATOM 2308 C C . PHE B 1 52 ? 4.848 14.195 -0.39 1 98.12 52 PHE B C 1
ATOM 2310 O O . PHE B 1 52 ? 4.859 14.734 -1.498 1 98.12 52 PHE B O 1
ATOM 2317 N N . ARG B 1 53 ? 5.148 14.859 0.732 1 96.88 53 ARG B N 1
ATOM 2318 C CA . ARG B 1 53 ? 5.277 16.312 0.733 1 96.88 53 ARG B CA 1
ATOM 2319 C C . ARG B 1 53 ? 6.688 16.734 1.129 1 96.88 53 ARG B C 1
ATOM 2321 O O . ARG B 1 53 ? 6.879 17.797 1.731 1 96.88 53 ARG B O 1
ATOM 2328 N N . GLY B 1 54 ? 7.645 15.797 0.944 1 95.56 54 GLY B N 1
ATOM 2329 C CA . GLY B 1 54 ? 9.039 16.094 1.229 1 95.56 54 GLY B CA 1
ATOM 2330 C C . GLY B 1 54 ? 9.5 15.555 2.574 1 95.56 54 GLY B C 1
ATOM 2331 O O . GLY B 1 54 ? 8.781 14.789 3.223 1 95.56 54 GLY B O 1
ATOM 2332 N N . PHE B 1 55 ? 10.75 15.93 2.908 1 95.38 55 PHE B N 1
ATOM 2333 C CA . PHE B 1 55 ? 11.352 15.492 4.156 1 95.38 55 PHE B CA 1
ATOM 2334 C C . PHE B 1 55 ? 11.289 16.594 5.207 1 95.38 55 PHE B C 1
ATOM 2336 O O . PHE B 1 55 ? 11.375 17.781 4.875 1 95.38 55 PHE B O 1
ATOM 2343 N N . TYR B 1 56 ? 11.125 16.156 6.469 1 93.25 56 TYR B N 1
ATOM 2344 C CA . TYR B 1 56 ? 11.117 17.062 7.602 1 93.25 56 TYR B CA 1
ATOM 2345 C C . TYR B 1 56 ? 12.523 17.516 7.953 1 93.25 56 TYR B C 1
ATOM 2347 O O . TYR B 1 56 ? 13.352 16.719 8.398 1 93.25 56 TYR B O 1
ATOM 2355 N N . GLU B 1 57 ? 12.805 18.812 7.98 1 77.81 57 GLU B N 1
ATOM 2356 C CA . GLU B 1 57 ? 13.977 19.578 8.406 1 77.81 57 GLU B CA 1
ATOM 2357 C C . GLU B 1 57 ? 15.258 18.781 8.188 1 77.81 57 GLU B C 1
ATOM 2359 O O . GLU B 1 57 ? 16.156 18.812 9.023 1 77.81 57 GLU B O 1
ATOM 2364 N N . ASP B 1 58 ? 15.453 17.906 7.27 1 65.81 58 ASP B N 1
ATOM 2365 C CA . ASP B 1 58 ? 16.656 17.141 6.961 1 65.81 58 ASP B CA 1
ATOM 2366 C C . ASP B 1 58 ? 16.859 16.016 7.973 1 65.81 58 ASP B C 1
ATOM 2368 O O . ASP B 1 58 ? 17.969 15.492 8.109 1 65.81 58 ASP B O 1
ATOM 2372 N N . LYS B 1 59 ? 15.875 15.891 8.797 1 70.31 59 LYS B N 1
ATOM 2373 C CA . LYS B 1 59 ? 15.969 14.828 9.789 1 70.31 59 LYS B CA 1
ATOM 2374 C C . LYS B 1 59 ? 15.609 13.477 9.18 1 70.31 59 LYS B C 1
ATOM 2376 O O . LYS B 1 59 ? 15.617 12.453 9.875 1 70.31 59 LYS B O 1
ATOM 2381 N N . GLY B 1 60 ? 15.195 13.508 8.031 1 85.31 60 GLY B N 1
ATOM 2382 C CA . GLY B 1 60 ? 15.023 12.273 7.277 1 85.31 60 GLY B CA 1
ATOM 2383 C C . GLY B 1 60 ? 13.617 11.711 7.359 1 85.31 60 GLY B C 1
ATOM 2384 O O . GLY B 1 60 ? 13.297 10.719 6.695 1 85.31 60 GLY B O 1
ATOM 2385 N N . ALA B 1 61 ? 12.727 12.43 8.18 1 94.06 61 ALA B N 1
ATOM 2386 C CA . ALA B 1 61 ? 11.352 11.953 8.258 1 94.06 61 ALA B CA 1
ATOM 2387 C C . ALA B 1 61 ? 10.547 12.398 7.043 1 94.06 61 ALA B C 1
ATOM 2389 O O . ALA B 1 61 ? 10.688 13.531 6.574 1 94.06 61 ALA B O 1
ATOM 2390 N N . LEU B 1 62 ? 9.766 11.516 6.52 1 97.56 62 LEU B N 1
ATOM 2391 C CA . LEU B 1 62 ? 8.852 11.852 5.43 1 97.56 62 LEU B CA 1
ATOM 2392 C C . LEU B 1 62 ? 7.648 12.625 5.945 1 97.56 62 LEU B C 1
ATOM 2394 O O . LEU B 1 62 ? 7.094 12.297 6.996 1 97.56 62 LEU B O 1
ATOM 2398 N N . LYS B 1 63 ? 7.129 13.617 5.16 1 97.88 63 LYS B N 1
ATOM 2399 C CA . LYS B 1 63 ? 6 14.445 5.566 1 97.88 63 LYS B CA 1
ATOM 2400 C C . LYS B 1 63 ? 4.746 14.094 4.773 1 97.88 63 LYS B C 1
ATOM 2402 O O . LYS B 1 63 ? 4.793 13.961 3.549 1 97.88 63 LYS B O 1
ATOM 2407 N N . PHE B 1 64 ? 3.676 13.992 5.492 1 98.44 64 PHE B N 1
ATOM 2408 C CA . PHE B 1 64 ? 2.328 13.828 4.957 1 98.44 64 PHE B CA 1
ATOM 2409 C C . PHE B 1 64 ? 1.334 14.695 5.719 1 98.44 64 PHE B C 1
ATOM 2411 O O . PHE B 1 64 ? 1.702 15.367 6.688 1 98.44 64 PHE B O 1
ATOM 2418 N N . VAL B 1 65 ? 0.074 14.734 5.273 1 98.5 65 VAL B N 1
ATOM 2419 C CA . VAL B 1 65 ? -1.005 15.398 5.996 1 98.5 65 VAL B CA 1
ATOM 2420 C C . VAL B 1 65 ? -2.254 14.516 5.98 1 98.5 65 VAL B C 1
ATOM 2422 O O . VAL B 1 65 ? -2.398 13.648 5.117 1 98.5 65 VAL B O 1
ATOM 2425 N N . THR B 1 66 ? -3.043 14.68 6.941 1 97.62 66 THR B N 1
ATOM 2426 C CA . THR B 1 66 ? -4.293 13.93 7 1 97.62 66 THR B CA 1
ATOM 2427 C C . THR B 1 66 ? -5.316 14.648 7.867 1 97.62 66 THR B C 1
ATOM 2429 O O . THR B 1 66 ? -5 15.656 8.508 1 97.62 66 THR B O 1
ATOM 2432 N N . ASP B 1 67 ? -6.539 14.258 7.742 1 96.88 67 ASP B N 1
ATOM 2433 C CA . ASP B 1 67 ? -7.629 14.703 8.609 1 96.88 67 ASP B CA 1
ATOM 2434 C C . ASP B 1 67 ? -7.652 13.906 9.906 1 96.88 67 ASP B C 1
ATOM 2436 O O . ASP B 1 67 ? -7.633 12.672 9.891 1 96.88 67 ASP B O 1
ATOM 2440 N N . ARG B 1 68 ? -7.664 14.586 11 1 96.94 68 ARG B N 1
ATOM 2441 C CA . ARG B 1 68 ? -7.645 13.984 12.336 1 96.94 68 ARG B CA 1
ATOM 2442 C C . ARG B 1 68 ? -8.758 12.953 12.492 1 96.94 68 ARG B C 1
ATOM 2444 O O . ARG B 1 68 ? -8.617 11.992 13.25 1 96.94 68 ARG B O 1
ATOM 2451 N N . ARG B 1 69 ? -9.836 13.133 11.789 1 93.81 69 ARG B N 1
ATOM 2452 C CA . ARG B 1 69 ? -11.047 12.328 11.953 1 93.81 69 ARG B CA 1
ATOM 2453 C C . ARG B 1 69 ? -10.984 11.062 11.102 1 93.81 69 ARG B C 1
ATOM 2455 O O . ARG B 1 69 ? -11.852 10.195 11.203 1 93.81 69 ARG B O 1
ATOM 2462 N N . SER B 1 70 ? -9.953 10.93 10.242 1 93.38 70 SER B N 1
ATOM 2463 C CA . SER B 1 70 ? -9.836 9.758 9.375 1 93.38 70 SER B CA 1
ATOM 2464 C C . SER B 1 70 ? -9.43 8.523 10.164 1 93.38 70 SER B C 1
ATOM 2466 O O . SER B 1 70 ? -8.836 8.633 11.242 1 93.38 70 SER B O 1
ATOM 2468 N N . GLN B 1 71 ? -9.594 7.375 9.656 1 90.31 71 GLN B N 1
ATOM 2469 C CA . GLN B 1 71 ? -9.352 6.09 10.312 1 90.31 71 GLN B CA 1
ATOM 2470 C C . GLN B 1 71 ? -7.859 5.855 10.531 1 90.31 71 GLN B C 1
ATOM 2472 O O . GLN B 1 71 ? -7.473 5.07 11.398 1 90.31 71 GLN B O 1
ATOM 2477 N N . LYS B 1 72 ? -7.094 6.457 9.75 1 93.38 72 LYS B N 1
ATOM 2478 C CA . LYS B 1 72 ? -5.66 6.207 9.875 1 93.38 72 LYS B CA 1
ATOM 2479 C C . LYS B 1 72 ? -5.121 6.762 11.195 1 93.38 72 LYS B C 1
ATOM 2481 O O . LYS B 1 72 ? -4.117 6.273 11.711 1 93.38 72 LYS B O 1
ATOM 2486 N N . VAL B 1 73 ? -5.746 7.773 11.75 1 95.75 73 VAL B N 1
ATOM 2487 C CA . VAL B 1 73 ? -5.234 8.406 12.961 1 95.75 73 VAL B CA 1
ATOM 2488 C C . VAL B 1 73 ? -5.363 7.445 14.141 1 95.75 73 VAL B C 1
ATOM 2490 O O . VAL B 1 73 ? -4.375 7.156 14.82 1 95.75 73 VAL B O 1
ATOM 2493 N N . PRO B 1 74 ? -6.531 6.855 14.43 1 95.56 74 PRO B N 1
ATOM 2494 C CA . PRO B 1 74 ? -6.582 5.859 15.5 1 95.56 74 PRO B CA 1
ATOM 2495 C C . PRO B 1 74 ? -5.727 4.629 15.211 1 95.56 74 PRO B C 1
ATOM 2497 O O . PRO B 1 74 ? -5.199 4.008 16.141 1 95.56 74 PRO B O 1
ATOM 2500 N N . GLU B 1 75 ? -5.617 4.199 13.992 1 95.31 75 GLU B N 1
ATOM 2501 C CA . GLU B 1 75 ? -4.727 3.092 13.664 1 95.31 75 GLU B CA 1
ATOM 2502 C C . GLU B 1 75 ? -3.289 3.395 14.078 1 95.31 75 GLU B C 1
ATOM 2504 O O . GLU B 1 75 ? -2.625 2.555 14.688 1 95.31 75 GLU B O 1
ATOM 2509 N N . ILE B 1 76 ? -2.842 4.598 13.75 1 96.69 76 ILE B N 1
ATOM 2510 C CA . ILE B 1 76 ? -1.48 5.012 14.07 1 96.69 76 ILE B CA 1
ATOM 2511 C C . ILE B 1 76 ? -1.312 5.09 15.586 1 96.69 76 ILE B C 1
ATOM 2513 O O . ILE B 1 76 ? -0.263 4.719 16.125 1 96.69 76 ILE B O 1
ATOM 2517 N N . ALA B 1 77 ? -2.336 5.539 16.297 1 96.06 77 ALA B N 1
ATOM 2518 C CA . ALA B 1 77 ? -2.285 5.609 17.75 1 96.06 77 ALA B CA 1
ATOM 2519 C C . ALA B 1 77 ? -2.139 4.219 18.359 1 96.06 77 ALA B C 1
ATOM 2521 O O . ALA B 1 77 ? -1.419 4.043 19.344 1 96.06 77 ALA B O 1
ATOM 2522 N N . ALA B 1 78 ? -2.779 3.266 17.812 1 95.44 78 ALA B N 1
ATOM 2523 C CA . ALA B 1 78 ? -2.75 1.897 18.328 1 95.44 78 ALA B CA 1
ATOM 2524 C C . ALA B 1 78 ? -1.416 1.225 18.016 1 95.44 78 ALA B C 1
ATOM 2526 O O . ALA B 1 78 ? -0.881 0.483 18.844 1 95.44 78 ALA B O 1
ATOM 2527 N N . ASP B 1 79 ? -0.885 1.411 16.859 1 95.69 79 ASP B N 1
ATOM 2528 C CA . ASP B 1 79 ? 0.405 0.898 16.406 1 95.69 79 ASP B CA 1
ATOM 2529 C C . ASP B 1 79 ? 1.084 1.881 15.453 1 95.69 79 ASP B C 1
ATOM 2531 O O . ASP B 1 79 ? 0.733 1.954 14.273 1 95.69 79 ASP B O 1
ATOM 2535 N N . PRO B 1 80 ? 2.051 2.57 15.906 1 97 80 PRO B N 1
ATOM 2536 C CA . PRO B 1 80 ? 2.654 3.629 15.094 1 97 80 PRO B CA 1
ATOM 2537 C C . PRO B 1 80 ? 3.582 3.082 14.016 1 97 80 PRO B C 1
ATOM 2539 O O . PRO B 1 80 ? 4.105 3.848 13.195 1 97 80 PRO B O 1
ATOM 2542 N N . ALA B 1 81 ? 3.855 1.791 14.016 1 96.19 81 ALA B N 1
ATOM 2543 C CA . ALA B 1 81 ? 4.68 1.209 12.961 1 96.19 81 ALA B CA 1
ATOM 2544 C C . ALA B 1 81 ? 3.938 1.203 11.625 1 96.19 81 ALA B C 1
ATOM 2546 O O . ALA B 1 81 ? 2.777 0.793 11.555 1 96.19 81 ALA B O 1
ATOM 2547 N N . GLY B 1 82 ? 4.535 1.681 10.562 1 96.88 82 GLY B N 1
ATOM 2548 C CA . GLY B 1 82 ? 3.973 1.692 9.227 1 96.88 82 GLY B CA 1
ATOM 2549 C C . GLY B 1 82 ? 5.02 1.562 8.133 1 96.88 82 GLY B C 1
ATOM 2550 O O . GLY B 1 82 ? 6.223 1.608 8.414 1 96.88 82 GLY B O 1
ATOM 2551 N N . GLU B 1 83 ? 4.562 1.317 6.941 1 98.25 83 GLU B N 1
ATOM 2552 C CA . GLU B 1 83 ? 5.43 1.229 5.77 1 98.25 83 GLU B CA 1
ATOM 2553 C C . GLU B 1 83 ? 4.816 1.945 4.57 1 98.25 83 GLU B C 1
ATOM 2555 O O . GLU B 1 83 ? 3.619 1.817 4.312 1 98.25 83 GLU B O 1
ATOM 2560 N N . VAL B 1 84 ? 5.617 2.727 3.916 1 98.56 84 VAL B N 1
ATOM 2561 C CA . VAL B 1 84 ? 5.207 3.424 2.701 1 98.56 84 VAL B CA 1
ATOM 2562 C C . VAL B 1 84 ? 5.898 2.803 1.489 1 98.56 84 VAL B C 1
ATOM 2564 O O . VAL B 1 84 ? 7.086 2.482 1.542 1 98.56 84 VAL B O 1
ATOM 2567 N N . CYS B 1 85 ? 5.156 2.641 0.421 1 98.81 85 CYS B N 1
ATOM 2568 C CA . CYS B 1 85 ? 5.68 2.078 -0.817 1 98.81 85 CYS B CA 1
ATOM 2569 C C . CYS B 1 85 ? 5.598 3.088 -1.955 1 98.81 85 CYS B C 1
ATOM 2571 O O . CYS B 1 85 ? 4.504 3.514 -2.332 1 98.81 85 CYS B O 1
ATOM 2573 N N . PHE B 1 86 ? 6.762 3.535 -2.484 1 98.44 86 PHE B N 1
ATOM 2574 C CA . PHE B 1 86 ? 6.859 4.301 -3.721 1 98.44 86 PHE B CA 1
ATOM 2575 C C . PHE B 1 86 ? 7.094 3.377 -4.91 1 98.44 86 PHE B C 1
ATOM 2577 O O . PHE B 1 86 ? 8 2.539 -4.883 1 98.44 86 PHE B O 1
ATOM 2584 N N . CYS B 1 87 ? 6.281 3.482 -5.867 1 97.38 87 CYS B N 1
ATOM 2585 C CA . CYS B 1 87 ? 6.492 2.795 -7.137 1 97.38 87 CYS B CA 1
ATOM 2586 C C . CYS B 1 87 ? 6.734 3.791 -8.266 1 97.38 87 CYS B C 1
ATOM 2588 O O . CYS B 1 87 ? 5.789 4.367 -8.805 1 97.38 87 CYS B O 1
ATOM 2590 N N . LEU B 1 88 ? 7.984 3.951 -8.625 1 96.38 88 LEU B N 1
ATOM 2591 C CA . LEU B 1 88 ? 8.383 4.914 -9.648 1 96.38 88 LEU B CA 1
ATOM 2592 C C . LEU B 1 88 ? 8.492 4.242 -11.008 1 96.38 88 LEU B C 1
ATOM 2594 O O . LEU B 1 88 ? 9.5 3.6 -11.312 1 96.38 88 LEU B O 1
ATOM 2598 N N . LYS B 1 89 ? 7.523 4.465 -11.82 1 92.56 89 LYS B N 1
ATOM 2599 C CA . LYS B 1 89 ? 7.32 3.682 -13.039 1 92.56 89 LYS B CA 1
ATOM 2600 C C . LYS B 1 89 ? 8.359 4.035 -14.094 1 92.56 89 LYS B C 1
ATOM 2602 O O . LYS B 1 89 ? 8.875 3.156 -14.789 1 92.56 89 LYS B O 1
ATOM 2607 N N . LYS B 1 90 ? 8.672 5.297 -14.289 1 92 90 LYS B N 1
ATOM 2608 C CA . LYS B 1 90 ? 9.602 5.73 -15.328 1 92 90 LYS B CA 1
ATOM 2609 C C . LYS B 1 90 ? 11.008 5.203 -15.055 1 92 90 LYS B C 1
ATOM 2611 O O . LYS B 1 90 ? 11.695 4.75 -15.969 1 92 90 LYS B O 1
ATOM 2616 N N . THR B 1 91 ? 11.398 5.285 -13.805 1 93.69 91 THR B N 1
ATOM 2617 C CA . THR B 1 91 ? 12.742 4.82 -13.453 1 93.69 91 THR B CA 1
ATOM 2618 C C . THR B 1 91 ? 12.719 3.34 -13.094 1 93.69 91 THR B C 1
ATOM 2620 O O . THR B 1 91 ? 13.773 2.736 -12.867 1 93.69 91 THR B O 1
ATOM 2623 N N . ARG B 1 92 ? 11.523 2.76 -12.969 1 94.19 92 ARG B N 1
ATOM 2624 C CA . ARG B 1 92 ? 11.312 1.353 -12.641 1 94.19 92 ARG B CA 1
ATOM 2625 C C . ARG B 1 92 ? 11.969 0.996 -11.312 1 94.19 92 ARG B C 1
ATOM 2627 O O . ARG B 1 92 ? 12.734 0.032 -11.227 1 94.19 92 ARG B O 1
ATOM 2634 N N . GLU B 1 93 ? 11.594 1.761 -10.312 1 96.06 93 GLU B N 1
ATOM 2635 C CA . GLU B 1 93 ? 12.094 1.594 -8.953 1 96.06 93 GLU B CA 1
ATOM 2636 C C . GLU B 1 93 ? 10.953 1.506 -7.945 1 96.06 93 GLU B C 1
ATOM 2638 O O . GLU B 1 93 ? 9.883 2.076 -8.164 1 96.06 93 GLU B O 1
ATOM 2643 N N . GLN B 1 94 ? 11.305 0.763 -6.977 1 97.5 94 GLN B N 1
ATOM 2644 C CA . GLN B 1 94 ? 10.43 0.745 -5.805 1 97.5 94 GLN B CA 1
ATOM 2645 C C . GLN B 1 94 ? 11.211 1.066 -4.535 1 97.5 94 GLN B C 1
ATOM 2647 O O . GLN B 1 94 ? 12.297 0.52 -4.309 1 97.5 94 GLN B O 1
ATOM 2652 N N . PHE B 1 95 ? 10.672 1.997 -3.732 1 98 95 PHE B N 1
ATOM 2653 C CA . PHE B 1 95 ? 11.156 2.246 -2.379 1 98 95 PHE B CA 1
ATOM 2654 C C . PHE B 1 95 ? 10.102 1.847 -1.351 1 98 95 PHE B C 1
ATOM 2656 O O . PHE B 1 95 ? 8.953 2.299 -1.418 1 98 95 PHE B O 1
ATOM 2663 N N . ARG B 1 96 ? 10.438 0.961 -0.497 1 98.19 96 ARG B N 1
ATOM 2664 C CA . ARG B 1 96 ? 9.625 0.654 0.671 1 98.19 96 ARG B CA 1
ATOM 2665 C C . ARG B 1 96 ? 10.273 1.173 1.948 1 98.19 96 ARG B C 1
ATOM 2667 O O . ARG B 1 96 ? 11.375 0.754 2.303 1 98.19 96 ARG B O 1
ATOM 2674 N N . VAL B 1 97 ? 9.602 2.086 2.564 1 97.12 97 VAL B N 1
ATOM 2675 C CA . VAL B 1 97 ? 10.164 2.775 3.721 1 97.12 97 VAL B CA 1
ATOM 2676 C C . VAL B 1 97 ? 9.359 2.432 4.973 1 97.12 97 VAL B C 1
ATOM 2678 O O . VAL B 1 97 ? 8.195 2.832 5.102 1 97.12 97 VAL B O 1
ATOM 2681 N N . LYS B 1 98 ? 10.008 1.748 5.844 1 96.44 98 LYS B N 1
ATOM 2682 C CA . LYS B 1 98 ? 9.414 1.386 7.129 1 96.44 98 LYS B CA 1
ATOM 2683 C C . LYS B 1 98 ? 9.875 2.328 8.234 1 96.44 98 LYS B C 1
ATOM 2685 O O . LYS B 1 98 ? 11.023 2.783 8.227 1 96.44 98 LYS B O 1
ATOM 2690 N N . GLY B 1 99 ? 8.898 2.557 9.125 1 95.38 99 GLY B N 1
ATOM 2691 C CA . GLY B 1 99 ? 9.258 3.408 10.25 1 95.38 99 GLY B CA 1
ATOM 2692 C C . GLY B 1 99 ? 8.109 3.66 11.203 1 95.38 99 GLY B C 1
ATOM 2693 O O . GLY B 1 99 ? 7.129 2.908 11.219 1 95.38 99 GLY B O 1
ATOM 2694 N N . ARG B 1 100 ? 8.328 4.668 12.039 1 95.44 100 ARG B N 1
ATOM 2695 C CA . ARG B 1 100 ? 7.332 5.062 13.031 1 95.44 100 ARG B CA 1
ATOM 2696 C C . ARG B 1 100 ? 6.582 6.316 12.594 1 95.44 100 ARG B C 1
ATOM 2698 O O . ARG B 1 100 ? 7.203 7.324 12.242 1 95.44 100 ARG B O 1
ATOM 2705 N N . LEU B 1 101 ? 5.316 6.188 12.625 1 97.44 101 LEU B N 1
ATOM 2706 C CA . LEU B 1 101 ? 4.461 7.316 12.281 1 97.44 101 LEU B CA 1
ATOM 2707 C C . LEU B 1 101 ? 4.176 8.18 13.508 1 97.44 101 LEU B C 1
ATOM 2709 O O . LEU B 1 101 ? 3.977 7.656 14.602 1 97.44 101 LEU B O 1
ATOM 2713 N N . GLN B 1 102 ? 4.168 9.461 13.289 1 97.5 102 GLN B N 1
ATOM 2714 C CA . GLN B 1 102 ? 3.836 10.445 14.32 1 97.5 102 GLN B CA 1
ATOM 2715 C C . GLN B 1 102 ? 2.805 11.445 13.805 1 97.5 102 GLN B C 1
ATOM 2717 O O . GLN B 1 102 ? 3.031 12.125 12.797 1 97.5 102 GLN B O 1
ATOM 2722 N N . VAL B 1 103 ? 1.731 11.523 14.562 1 98.44 103 VAL B N 1
ATOM 2723 C CA . VAL B 1 103 ? 0.694 12.492 14.227 1 98.44 103 VAL B CA 1
ATOM 2724 C C . VAL B 1 103 ? 0.91 13.781 15.016 1 98.44 103 VAL B C 1
ATOM 2726 O O . VAL B 1 103 ? 1.011 13.75 16.25 1 98.44 103 VAL B O 1
ATOM 2729 N N . VAL B 1 104 ? 1.045 14.883 14.328 1 98.38 104 VAL B N 1
ATOM 2730 C CA . VAL B 1 104 ? 1.162 16.219 14.914 1 98.38 104 VAL B CA 1
ATOM 2731 C C . VAL B 1 104 ? -0.151 16.969 14.734 1 98.38 104 VAL B C 1
ATOM 2733 O O . VAL B 1 104 ? -0.438 17.484 13.648 1 98.38 104 VAL B O 1
ATOM 2736 N N . ASP B 1 105 ? -0.866 17.031 15.781 1 98.19 105 ASP B N 1
ATOM 2737 C CA . ASP B 1 105 ? -2.188 17.641 15.711 1 98.19 105 ASP B CA 1
ATOM 2738 C C . ASP B 1 105 ? -2.201 19 16.422 1 98.19 105 ASP B C 1
ATOM 2740 O O . ASP B 1 105 ? -1.146 19.562 16.703 1 98.19 105 ASP B O 1
ATOM 2744 N N . ALA B 1 106 ? -3.363 19.625 16.578 1 97.19 106 ALA B N 1
ATOM 2745 C CA . ALA B 1 106 ? -3.521 20.984 17.109 1 97.19 106 ALA B CA 1
ATOM 2746 C C . ALA B 1 106 ? -3.018 21.062 18.547 1 97.19 106 ALA B C 1
ATOM 2748 O O . ALA B 1 106 ? -2.656 22.141 19.031 1 97.19 106 ALA B O 1
ATOM 2749 N N . GLY B 1 107 ? -2.977 19.969 19.234 1 96.94 107 GLY B N 1
ATOM 2750 C CA . GLY B 1 107 ? -2.576 19.953 20.625 1 96.94 107 GLY B CA 1
ATOM 2751 C C . GLY B 1 107 ? -1.093 19.688 20.812 1 96.94 107 GLY B C 1
ATOM 2752 O O . GLY B 1 107 ? -0.63 19.516 21.953 1 96.94 107 GLY B O 1
ATOM 2753 N N . GLU B 1 108 ? -0.33 19.672 19.781 1 96.62 108 GLU B N 1
ATOM 2754 C CA . GLU B 1 108 ? 1.095 19.359 19.859 1 96.62 108 GLU B CA 1
ATOM 2755 C C . GLU B 1 108 ? 1.822 20.375 20.75 1 96.62 108 GLU B C 1
ATOM 2757 O O . GLU B 1 108 ? 1.684 21.594 20.562 1 96.62 108 GLU B O 1
ATOM 2762 N N . SER B 1 109 ? 2.605 19.922 21.719 1 95.56 109 SER B N 1
ATOM 2763 C CA . SER B 1 109 ? 3.277 20.766 22.688 1 95.56 109 SER B CA 1
ATOM 2764 C C . SER B 1 109 ? 4.684 21.125 22.234 1 95.56 109 SER B C 1
ATOM 2766 O O . SER B 1 109 ? 5.234 22.156 22.656 1 95.56 109 SER B O 1
ATOM 2768 N N . ASP B 1 110 ? 5.309 20.234 21.453 1 94.62 110 ASP B N 1
ATOM 2769 C CA . ASP B 1 110 ? 6.629 20.562 20.922 1 94.62 110 ASP B CA 1
ATOM 2770 C C . ASP B 1 110 ? 6.555 21.719 19.938 1 94.62 110 ASP B C 1
ATOM 2772 O O . ASP B 1 110 ? 5.906 21.609 18.891 1 94.62 110 ASP B O 1
ATOM 2776 N N . GLU B 1 111 ? 7.234 22.734 20.219 1 95.81 111 GLU B N 1
ATOM 2777 C CA . GLU B 1 111 ? 7.117 23.969 19.453 1 95.81 111 GLU B CA 1
ATOM 2778 C C . GLU B 1 111 ? 7.598 23.781 18.016 1 95.81 111 GLU B C 1
ATOM 2780 O O . GLU B 1 111 ? 7.012 24.328 17.078 1 95.81 111 GLU B O 1
ATOM 2785 N N . ALA B 1 112 ? 8.688 23.078 17.859 1 93.88 112 ALA B N 1
ATOM 2786 C CA . ALA B 1 112 ? 9.211 22.844 16.531 1 93.88 112 ALA B CA 1
ATOM 2787 C C . ALA B 1 112 ? 8.211 22.078 15.664 1 93.88 112 ALA B C 1
ATOM 2789 O O . ALA B 1 112 ? 8 22.406 14.5 1 93.88 112 ALA B O 1
ATOM 2790 N N . LEU B 1 113 ? 7.594 21.109 16.234 1 96.06 113 LEU B N 1
ATOM 2791 C CA . LEU B 1 113 ? 6.594 20.312 15.516 1 96.06 113 LEU B CA 1
ATOM 2792 C C . LEU B 1 113 ? 5.336 21.141 15.25 1 96.06 113 LEU B C 1
ATOM 2794 O O . LEU B 1 113 ? 4.75 21.047 14.172 1 96.06 113 LEU B O 1
ATOM 2798 N N . ALA B 1 114 ? 4.996 21.891 16.219 1 96.75 114 ALA B N 1
ATOM 2799 C CA . ALA B 1 114 ? 3.844 22.766 16.031 1 96.75 114 ALA B CA 1
ATOM 2800 C C . ALA B 1 114 ? 4.074 23.75 14.891 1 96.75 114 ALA B C 1
ATOM 2802 O O . ALA B 1 114 ? 3.178 24 14.086 1 96.75 114 ALA B O 1
ATOM 2803 N N . LYS B 1 115 ? 5.172 24.297 14.891 1 96.31 115 LYS B N 1
ATOM 2804 C CA . LYS B 1 115 ? 5.535 25.219 13.82 1 96.31 115 LYS B CA 1
ATOM 2805 C C . LYS B 1 115 ? 5.527 24.516 12.461 1 96.31 115 LYS B C 1
ATOM 2807 O O . LYS B 1 115 ? 5.078 25.094 11.469 1 96.31 115 LYS B O 1
ATOM 2812 N N . ALA B 1 116 ? 6.051 23.312 12.414 1 96.31 116 ALA B N 1
ATOM 2813 C CA . ALA B 1 116 ? 6.059 22.531 11.18 1 96.31 116 ALA B CA 1
ATOM 2814 C C . ALA B 1 116 ? 4.641 22.297 10.664 1 96.31 116 ALA B C 1
ATOM 2816 O O . ALA B 1 116 ? 4.387 22.375 9.461 1 96.31 116 ALA B O 1
ATOM 2817 N N . ARG B 1 117 ? 3.762 21.953 11.539 1 97.94 117 ARG B N 1
ATOM 2818 C CA . ARG B 1 117 ? 2.357 21.781 11.188 1 97.94 117 ARG B CA 1
ATOM 2819 C C . ARG B 1 117 ? 1.785 23.047 10.555 1 97.94 117 ARG B C 1
ATOM 2821 O O . ARG B 1 117 ? 1.146 22.984 9.5 1 97.94 117 ARG B O 1
ATOM 2828 N N . ARG B 1 118 ? 2.047 24.188 11.172 1 97.62 118 ARG B N 1
ATOM 2829 C CA . ARG B 1 118 ? 1.543 25.453 10.672 1 97.62 118 ARG B CA 1
ATOM 2830 C C . ARG B 1 118 ? 2.135 25.781 9.305 1 97.62 118 ARG B C 1
ATOM 2832 O O . ARG B 1 118 ? 1.421 26.219 8.398 1 97.62 118 ARG B O 1
ATOM 2839 N N . HIS B 1 119 ? 3.361 25.562 9.234 1 96.94 119 HIS B N 1
ATOM 2840 C CA . HIS B 1 119 ? 4.023 25.828 7.961 1 96.94 119 HIS B CA 1
ATOM 2841 C C . HIS B 1 119 ? 3.438 24.953 6.848 1 96.94 119 HIS B C 1
ATOM 2843 O O . HIS B 1 119 ? 3.17 25.453 5.75 1 96.94 119 HIS B O 1
ATOM 2849 N N . GLN B 1 120 ? 3.232 23.688 7.129 1 97.75 120 GLN B N 1
ATOM 2850 C CA . GLN B 1 120 ? 2.684 22.781 6.121 1 97.75 120 GLN B CA 1
ATOM 2851 C C . GLN B 1 120 ? 1.283 23.219 5.699 1 97.75 120 GLN B C 1
ATOM 2853 O O . GLN B 1 120 ? 0.908 23.062 4.531 1 97.75 120 GLN B O 1
ATOM 2858 N N . TRP B 1 121 ? 0.549 23.703 6.594 1 98 121 TRP B N 1
ATOM 2859 C CA . TRP B 1 121 ? -0.784 24.219 6.305 1 98 121 TRP B CA 1
ATOM 2860 C C . TRP B 1 121 ? -0.729 25.281 5.219 1 98 121 TRP B C 1
ATOM 2862 O O . TRP B 1 121 ? -1.551 25.281 4.297 1 98 121 TRP B O 1
ATOM 2872 N N . THR B 1 122 ? 0.191 26.141 5.293 1 97.25 122 THR B N 1
ATOM 2873 C CA . THR B 1 122 ? 0.301 27.234 4.336 1 97.25 122 THR B CA 1
ATOM 2874 C C . THR B 1 122 ? 0.748 26.719 2.973 1 97.25 122 THR B C 1
ATOM 2876 O O . THR B 1 122 ? 0.664 27.438 1.975 1 97.25 122 THR B O 1
ATOM 2879 N N . GLN B 1 123 ? 1.242 25.484 2.896 1 96.81 123 GLN B N 1
ATOM 2880 C CA . GLN B 1 123 ? 1.806 24.938 1.665 1 96.81 123 GLN B CA 1
ATOM 2881 C C . GLN B 1 123 ? 0.759 24.156 0.881 1 96.81 123 GLN B C 1
ATOM 2883 O O . GLN B 1 123 ? 1.044 23.641 -0.202 1 96.81 123 GLN B O 1
ATOM 2888 N N . ILE B 1 124 ? -0.47 23.953 1.396 1 96.5 124 ILE B N 1
ATOM 2889 C CA . ILE B 1 124 ? -1.492 23.234 0.649 1 96.5 124 ILE B CA 1
ATOM 2890 C C . ILE B 1 124 ? -2.484 24.219 0.039 1 96.5 124 ILE B C 1
ATOM 2892 O O . ILE B 1 124 ? -2.539 25.375 0.441 1 96.5 124 ILE B O 1
ATOM 2896 N N . SER B 1 125 ? -3.262 23.797 -0.952 1 94.06 125 SER B N 1
ATOM 2897 C CA . SER B 1 125 ? -4.168 24.656 -1.708 1 94.06 125 SER B CA 1
ATOM 2898 C C . SER B 1 125 ? -5.344 25.109 -0.851 1 94.06 125 SER B C 1
ATOM 2900 O O . SER B 1 125 ? -5.707 24.438 0.118 1 94.06 125 SER B O 1
ATOM 2902 N N . PRO B 1 126 ? -5.957 26.188 -1.26 1 94.31 126 PRO B N 1
ATOM 2903 C CA . PRO B 1 126 ? -7.164 26.641 -0.558 1 94.31 126 PRO B CA 1
ATOM 2904 C C . PRO B 1 126 ? -8.273 25.594 -0.577 1 94.31 126 PRO B C 1
ATOM 2906 O O . PRO B 1 126 ? -8.984 25.422 0.417 1 94.31 126 PRO B O 1
ATOM 2909 N N . ALA B 1 127 ? -8.383 24.906 -1.659 1 89.94 127 ALA B N 1
ATOM 2910 C CA . ALA B 1 127 ? -9.375 23.844 -1.744 1 89.94 127 ALA B CA 1
ATOM 2911 C C . ALA B 1 127 ? -9.078 22.734 -0.738 1 89.94 127 ALA B C 1
ATOM 2913 O O . ALA B 1 127 ? -9.984 22.219 -0.09 1 89.94 127 ALA B O 1
ATOM 2914 N N . SER B 1 128 ? -7.832 22.391 -0.685 1 92.62 128 SER B N 1
ATOM 2915 C CA . SER B 1 128 ? -7.434 21.406 0.315 1 92.62 128 SER B CA 1
ATOM 2916 C C . SER B 1 128 ? -7.703 21.906 1.729 1 92.62 128 SER B C 1
ATOM 2918 O O . SER B 1 128 ? -8.188 21.156 2.578 1 92.62 128 SER B O 1
ATOM 2920 N N . GLN B 1 129 ? -7.402 23.156 1.987 1 95.5 129 GLN B N 1
ATOM 2921 C CA . GLN B 1 129 ? -7.672 23.734 3.299 1 95.5 129 GLN B CA 1
ATOM 2922 C C . GLN B 1 129 ? -9.156 23.672 3.635 1 95.5 129 GLN B C 1
ATOM 2924 O O . GLN B 1 129 ? -9.539 23.281 4.742 1 95.5 129 GLN B O 1
ATOM 2929 N N . ALA B 1 130 ? -9.969 23.984 2.699 1 92.94 130 ALA B N 1
ATOM 2930 C CA . ALA B 1 130 ? -11.414 24 2.893 1 92.94 130 ALA B CA 1
ATOM 2931 C C . ALA B 1 130 ? -11.93 22.594 3.232 1 92.94 130 ALA B C 1
ATOM 2933 O O . ALA B 1 130 ? -12.898 22.453 3.982 1 92.94 130 ALA B O 1
ATOM 2934 N N . SER B 1 131 ? -11.25 21.562 2.746 1 90.75 131 SER B N 1
ATOM 2935 C CA . SER B 1 131 ? -11.695 20.188 2.973 1 90.75 131 SER B CA 1
ATOM 2936 C C . SER B 1 131 ? -11.562 19.812 4.441 1 90.75 131 SER B C 1
ATOM 2938 O O . SER B 1 131 ? -12.242 18.891 4.91 1 90.75 131 SER B O 1
ATOM 2940 N N . PHE B 1 132 ? -10.773 20.469 5.164 1 94.38 132 PHE B N 1
ATOM 2941 C CA . PHE B 1 132 ? -10.602 20.188 6.586 1 94.38 132 PHE B CA 1
ATOM 2942 C C . PHE B 1 132 ? -11.664 20.906 7.414 1 94.38 132 PHE B C 1
ATOM 2944 O O . PHE B 1 132 ? -11.859 20.594 8.594 1 94.38 132 PHE B O 1
ATOM 2951 N N . GLU B 1 133 ? -12.328 21.797 6.801 1 91.81 133 GLU B N 1
ATOM 2952 C CA . GLU B 1 133 ? -13.273 22.641 7.531 1 91.81 133 GLU B CA 1
ATOM 2953 C C . GLU B 1 133 ? -14.695 22.125 7.406 1 91.81 133 GLU B C 1
ATOM 2955 O O . GLU B 1 133 ? -15.609 22.625 8.07 1 91.81 133 GLU B O 1
ATOM 2960 N N . THR B 1 134 ? -14.867 21.109 6.59 1 87.19 134 THR B N 1
ATOM 2961 C CA . THR B 1 134 ? -16.188 20.516 6.422 1 87.19 134 THR B CA 1
ATOM 2962 C C . THR B 1 134 ? -16.594 19.719 7.66 1 87.19 134 THR B C 1
ATOM 2964 O O . THR B 1 134 ? -15.734 19.156 8.344 1 87.19 134 THR B O 1
ATOM 2967 N N . SER B 1 135 ? -17.875 19.656 7.938 1 86.19 135 SER B N 1
ATOM 2968 C CA . SER B 1 135 ? -18.391 18.875 9.062 1 86.19 135 SER B CA 1
ATOM 2969 C C . SER B 1 135 ? -18.516 17.406 8.703 1 86.19 135 SER B C 1
ATOM 2971 O O . SER B 1 135 ? -18.688 16.562 9.578 1 86.19 135 SER B O 1
ATOM 2973 N N . LEU B 1 136 ? -18.422 17.141 7.449 1 85.25 136 LEU B N 1
ATOM 2974 C CA . LEU B 1 136 ? -18.5 15.758 7.008 1 85.25 136 LEU B CA 1
ATOM 2975 C C . LEU B 1 136 ? -17.203 15.016 7.297 1 85.25 136 LEU B C 1
ATOM 2977 O O . LEU B 1 136 ? -16.125 15.5 6.961 1 85.25 136 LEU B O 1
ATOM 2981 N N . ILE B 1 137 ? -17.391 13.945 7.941 1 85.62 137 ILE B N 1
ATOM 2982 C CA . ILE B 1 137 ? -16.234 13.141 8.336 1 85.62 137 ILE B CA 1
ATOM 2983 C C . ILE B 1 137 ? -15.852 12.188 7.207 1 85.62 137 ILE B C 1
ATOM 2985 O O . ILE B 1 137 ? -16.703 11.492 6.66 1 85.62 137 ILE B O 1
ATOM 2989 N N . PRO B 1 138 ? -14.586 12.18 6.879 1 84.69 138 PRO B N 1
ATOM 2990 C CA . PRO B 1 138 ? -14.156 11.273 5.812 1 84.69 138 PRO B CA 1
ATOM 2991 C C . PRO B 1 138 ? -14.516 9.82 6.098 1 84.69 138 PRO B C 1
ATOM 2993 O O . PRO B 1 138 ? -14.234 9.312 7.191 1 84.69 138 PRO B O 1
ATOM 2996 N N . GLY B 1 139 ? -15.195 9.242 5.113 1 84.81 139 GLY B N 1
ATOM 2997 C CA . GLY B 1 139 ? -15.469 7.82 5.215 1 84.81 139 GLY B CA 1
ATOM 2998 C C . GLY B 1 139 ? -16.812 7.516 5.863 1 84.81 139 GLY B C 1
ATOM 2999 O O . GLY B 1 139 ? -17.234 6.359 5.906 1 84.81 139 GLY B O 1
ATOM 3000 N N . LEU B 1 140 ? -17.453 8.516 6.371 1 82.25 140 LEU B N 1
ATOM 3001 C CA . LEU B 1 140 ? -18.766 8.289 6.961 1 82.25 140 LEU B CA 1
ATOM 3002 C C . LEU B 1 140 ? -19.875 8.602 5.965 1 82.25 140 LEU B C 1
ATOM 3004 O O . LEU B 1 140 ? -19.656 9.359 5.016 1 82.25 140 LEU B O 1
ATOM 3008 N N . GLU B 1 141 ? -20.953 7.984 6.258 1 83 141 GLU B N 1
ATOM 3009 C CA . GLU B 1 141 ? -22.094 8.094 5.359 1 83 141 GLU B CA 1
ATOM 3010 C C . GLU B 1 141 ? -22.531 9.547 5.184 1 83 141 GLU B C 1
ATOM 3012 O O . GLU B 1 141 ? -22.547 10.312 6.148 1 83 141 GLU B O 1
ATOM 3017 N N . VAL B 1 142 ? -22.812 9.922 3.947 1 78 142 VAL B N 1
ATOM 3018 C CA . VAL B 1 142 ? -23.312 11.258 3.641 1 78 142 VAL B CA 1
ATOM 3019 C C . VAL B 1 142 ? -24.844 11.25 3.666 1 78 142 VAL B C 1
ATOM 3021 O O . VAL B 1 142 ? -25.469 10.344 3.111 1 78 142 VAL B O 1
ATOM 3024 N N . PRO B 1 143 ? -25.359 12.109 4.469 1 71.81 143 PRO B N 1
ATOM 3025 C CA . PRO B 1 143 ? -26.828 12.18 4.465 1 71.81 143 PRO B CA 1
ATOM 3026 C C . PRO B 1 143 ? -27.406 12.391 3.066 1 71.81 143 PRO B C 1
ATOM 3028 O O . PRO B 1 143 ? -26.75 13 2.213 1 71.81 143 PRO B O 1
ATOM 3031 N N . PRO B 1 144 ? -28.422 11.555 2.799 1 64.75 144 PRO B N 1
ATOM 3032 C CA . PRO B 1 144 ? -29.031 11.727 1.479 1 64.75 144 PRO B CA 1
ATOM 3033 C C . PRO B 1 144 ? -29.344 13.188 1.164 1 64.75 144 PRO B C 1
ATOM 3035 O O . PRO B 1 144 ? -29.641 13.969 2.07 1 64.75 144 PRO B O 1
ATOM 3038 N N . GLU B 1 145 ? -28.641 13.711 0.212 1 58.31 145 GLU B N 1
ATOM 3039 C CA . GLU B 1 145 ? -29.031 15.062 -0.173 1 58.31 145 GLU B CA 1
ATOM 3040 C C . GLU B 1 145 ? -30.547 15.203 -0.179 1 58.31 145 GLU B C 1
ATOM 3042 O O . GLU B 1 145 ? -31.266 14.289 -0.591 1 58.31 145 GLU B O 1
ATOM 3047 N N . PRO B 1 146 ? -31.094 16.156 0.585 1 50.84 146 PRO B N 1
ATOM 3048 C CA . PRO B 1 146 ? -32.531 16.328 0.493 1 50.84 146 PRO B CA 1
ATOM 3049 C C . PRO B 1 146 ? -33.031 16.312 -0.948 1 50.84 146 PRO B C 1
ATOM 3051 O O . PRO B 1 146 ? -32.438 16.922 -1.829 1 50.84 146 PRO B O 1
ATOM 3054 N N . GLN B 1 147 ? -33.531 15.211 -1.292 1 46.16 147 GLN B N 1
ATOM 3055 C CA . GLN B 1 147 ? -34.25 15.25 -2.562 1 46.16 147 GLN B CA 1
ATOM 3056 C C . GLN B 1 147 ? -35.125 16.516 -2.676 1 46.16 147 GLN B C 1
ATOM 3058 O O . GLN B 1 147 ? -36 16.75 -1.843 1 46.16 147 GLN B O 1
ATOM 3063 N N . THR B 1 148 ? -34.531 17.578 -2.979 1 42.44 148 THR B N 1
ATOM 3064 C CA . THR B 1 148 ? -35.469 18.641 -3.305 1 42.44 148 THR B CA 1
ATOM 3065 C C . THR B 1 148 ? -36.594 18.109 -4.195 1 42.44 148 THR B C 1
ATOM 3067 O O . THR B 1 148 ? -36.344 17.562 -5.273 1 42.44 148 THR B O 1
ATOM 3070 N N . ASP B 1 149 ? -37.625 17.641 -3.588 1 39.81 149 ASP B N 1
ATOM 3071 C CA . ASP B 1 149 ? -38.875 17.438 -4.301 1 39.81 149 ASP B CA 1
ATOM 3072 C C . ASP B 1 149 ? -39.188 18.609 -5.223 1 39.81 149 ASP B C 1
ATOM 3074 O O . ASP B 1 149 ? -39.594 19.672 -4.758 1 39.81 149 ASP B O 1
ATOM 3078 N N . HIS B 1 150 ? -38.375 18.938 -6.133 1 40.78 150 HIS B N 1
ATOM 3079 C CA . HIS B 1 150 ? -38.844 19.938 -7.086 1 40.78 150 HIS B CA 1
ATOM 3080 C C . HIS B 1 150 ? -40.188 19.516 -7.699 1 40.78 150 HIS B C 1
ATOM 3082 O O . HIS B 1 150 ? -40.219 18.797 -8.695 1 40.78 150 HIS B O 1
ATOM 3088 N N . SER B 1 151 ? -41.188 19.141 -6.875 1 36.16 151 SER B N 1
ATOM 3089 C CA . SER B 1 151 ? -42.5 19.094 -7.504 1 36.16 151 SER B CA 1
ATOM 3090 C C . SER B 1 151 ? -42.875 20.438 -8.125 1 36.16 151 SER B C 1
ATOM 3092 O O . SER B 1 151 ? -43.281 21.344 -7.422 1 36.16 151 SER B O 1
ATOM 3094 N N . ASP B 1 152 ? -42.062 21.062 -8.977 1 34.84 152 ASP B N 1
ATOM 3095 C CA . ASP B 1 152 ? -42.531 22.266 -9.664 1 34.84 152 ASP B CA 1
ATOM 3096 C C . ASP B 1 152 ? -43.844 22 -10.406 1 34.84 152 ASP B C 1
ATOM 3098 O O . ASP B 1 152 ? -43.844 21.344 -11.445 1 34.84 152 ASP B O 1
ATOM 3102 N N . ASP B 1 153 ? -44.875 21.703 -9.672 1 30.06 153 ASP B N 1
ATOM 3103 C CA . ASP B 1 153 ? -46.156 21.641 -10.359 1 30.06 153 ASP B CA 1
ATOM 3104 C C . ASP B 1 153 ? -46.438 22.938 -11.125 1 30.06 153 ASP B C 1
ATOM 3106 O O . ASP B 1 153 ? -47.531 23.125 -11.672 1 30.06 153 ASP B O 1
ATOM 3110 N N . ALA B 1 154 ? -45.938 24.188 -10.664 1 29.2 154 ALA B N 1
ATOM 3111 C CA . ALA B 1 154 ? -46.75 25.328 -11.078 1 29.2 154 ALA B CA 1
ATOM 3112 C C . ALA B 1 154 ? -46.656 25.547 -12.586 1 29.2 154 ALA B C 1
ATOM 3114 O O . ALA B 1 154 ? -45.562 25.562 -13.148 1 29.2 154 ALA B O 1
ATOM 3115 N N . GLY B 1 155 ? -47.594 25.141 -13.406 1 25.56 155 GLY B N 1
ATOM 3116 C CA . GLY B 1 155 ? -47.938 25.328 -14.805 1 25.56 155 GLY B CA 1
ATOM 3117 C C . GLY B 1 155 ? -47.875 26.781 -15.242 1 25.56 155 GLY B C 1
ATOM 3118 O O . GLY B 1 155 ? -48.906 27.359 -15.617 1 25.56 155 GLY B O 1
ATOM 3119 N N . ALA B 1 156 ? -47.125 27.719 -14.547 1 25.89 156 ALA B N 1
ATOM 3120 C CA . ALA B 1 156 ? -47.375 29.109 -14.898 1 25.89 156 ALA B CA 1
ATOM 3121 C C . ALA B 1 156 ? -47.156 29.359 -16.391 1 25.89 156 ALA B C 1
ATOM 3123 O O . ALA B 1 156 ? -46.25 28.766 -16.984 1 25.89 156 ALA B O 1
ATOM 3124 N N . THR B 1 157 ? -48.188 29.781 -17.062 1 27.05 157 THR B N 1
ATOM 3125 C CA . THR B 1 157 ? -48.406 30.297 -18.406 1 27.05 157 THR B CA 1
ATOM 3126 C C . THR B 1 157 ? -47.375 31.375 -18.766 1 27.05 157 THR B C 1
ATOM 3128 O O . THR B 1 157 ? -47.156 32.312 -18 1 27.05 157 THR B O 1
ATOM 3131 N N . GLY B 1 158 ? -46.188 31.062 -19.453 1 24.53 158 GLY B N 1
ATOM 3132 C CA . GLY B 1 158 ? -45.031 31.766 -19.922 1 24.53 158 GLY B CA 1
ATOM 3133 C C . GLY B 1 158 ? -45.344 32.969 -20.797 1 24.53 158 GLY B C 1
ATOM 3134 O O . GLY B 1 158 ? -45.719 32.812 -21.969 1 24.53 158 GLY B O 1
ATOM 3135 N N . THR B 1 159 ? -46.25 33.844 -20.266 1 25.75 159 THR B N 1
ATOM 3136 C CA . THR B 1 159 ? -46.406 35 -21.172 1 25.75 159 THR B CA 1
ATOM 3137 C C . THR B 1 159 ? -45.062 35.625 -21.484 1 25.75 159 THR B C 1
ATOM 3139 O O . THR B 1 159 ? -44.219 35.781 -20.609 1 25.75 159 THR B O 1
ATOM 3142 N N . THR B 1 160 ? -44.719 35.531 -22.781 1 25.33 160 THR B N 1
ATOM 3143 C CA . THR B 1 160 ? -43.5 35.844 -23.516 1 25.33 160 THR B CA 1
ATOM 3144 C C . THR B 1 160 ? -43.188 37.344 -23.469 1 25.33 160 THR B C 1
ATOM 3146 O O . THR B 1 160 ? -42.625 37.906 -24.391 1 25.33 160 THR B O 1
ATOM 3149 N N . GLN B 1 161 ? -43.625 38.125 -22.406 1 22.05 161 GLN B N 1
ATOM 3150 C CA . GLN B 1 161 ? -43.438 39.5 -22.812 1 22.05 161 GLN B CA 1
ATOM 3151 C C . GLN B 1 161 ? -41.969 39.812 -23.078 1 22.05 161 GLN B C 1
ATOM 3153 O O . GLN B 1 161 ? -41.094 39.312 -22.375 1 22.05 161 GLN B O 1
ATOM 3158 N N . GLU B 1 162 ? -41.688 40.281 -24.312 1 25.62 162 GLU B N 1
ATOM 3159 C CA . GLU B 1 162 ? -40.5 40.688 -25.062 1 25.62 162 GLU B CA 1
ATOM 3160 C C . GLU B 1 162 ? -39.75 41.812 -24.344 1 25.62 162 GLU B C 1
ATOM 3162 O O . GLU B 1 162 ? -39.906 43 -24.688 1 25.62 162 GLU B O 1
ATOM 3167 N N . GLY B 1 163 ? -39.656 41.781 -22.984 1 20.78 163 GLY B N 1
ATOM 3168 C CA . GLY B 1 163 ? -39.125 43 -22.453 1 20.78 163 GLY B CA 1
ATOM 3169 C C . GLY B 1 163 ? -37.75 43.344 -23 1 20.78 163 GLY B C 1
ATOM 3170 O O . GLY B 1 163 ? -36.969 42.438 -23.359 1 20.78 163 GLY B O 1
ATOM 3171 N N . SER B 1 164 ? -37.688 44.469 -23.688 1 24.94 164 SER B N 1
ATOM 3172 C CA . SER B 1 164 ? -36.625 45.25 -24.328 1 24.94 164 SER B CA 1
ATOM 3173 C C . SER B 1 164 ? -35.469 45.469 -23.375 1 24.94 164 SER B C 1
ATOM 3175 O O . SER B 1 164 ? -35.625 46.156 -22.359 1 24.94 164 SER B O 1
ATOM 3177 N N . GLN B 1 165 ? -34.75 44.375 -22.984 1 21.7 165 GLN B N 1
ATOM 3178 C CA . GLN B 1 165 ? -33.688 44.594 -22.016 1 21.7 165 GLN B CA 1
ATOM 3179 C C . GLN B 1 165 ? -32.656 45.562 -22.531 1 21.7 165 GLN B C 1
ATOM 3181 O O . GLN B 1 165 ? -32.031 45.312 -23.578 1 21.7 165 GLN B O 1
ATOM 3186 N N . THR B 1 166 ? -33.062 46.812 -22.406 1 23.36 166 THR B N 1
ATOM 3187 C CA . THR B 1 166 ? -32.062 47.875 -22.656 1 23.36 166 THR B CA 1
ATOM 3188 C C . THR B 1 166 ? -30.75 47.562 -21.953 1 23.36 166 THR B C 1
ATOM 3190 O O . THR B 1 166 ? -30.75 47.125 -20.797 1 23.36 166 THR B O 1
ATOM 3193 N N . HIS B 1 167 ? -29.812 47.125 -22.75 1 22.28 167 HIS B N 1
ATOM 3194 C CA . HIS B 1 167 ? -28.406 46.844 -22.469 1 22.28 167 HIS B CA 1
ATOM 3195 C C . HIS B 1 167 ? -27.734 48.031 -21.781 1 22.28 167 HIS B C 1
ATOM 3197 O O . HIS B 1 167 ? -27.422 49.031 -22.438 1 22.28 167 HIS B O 1
ATOM 3203 N N . ARG B 1 168 ? -28.344 48.562 -20.656 1 21.77 168 ARG B N 1
ATOM 3204 C CA . ARG B 1 168 ? -27.531 49.625 -20.125 1 21.77 168 ARG B CA 1
ATOM 3205 C C . ARG B 1 168 ? -26.094 49.188 -19.922 1 21.77 168 ARG B C 1
ATOM 3207 O O . ARG B 1 168 ? -25.828 48.094 -19.469 1 21.77 168 ARG B O 1
ATOM 3214 N N . ARG B 1 169 ? -25.219 49.938 -20.578 1 21.45 169 ARG B N 1
ATOM 3215 C CA . ARG B 1 169 ? -23.75 50 -20.625 1 21.45 169 ARG B CA 1
ATOM 3216 C C . ARG B 1 169 ? -23.172 50.062 -19.203 1 21.45 169 ARG B C 1
ATOM 3218 O O . ARG B 1 169 ? -23.469 51 -18.453 1 21.45 169 ARG B O 1
ATOM 3225 N N . GLY B 1 170 ? -23.25 48.844 -18.531 1 21.61 170 GLY B N 1
ATOM 3226 C CA . GLY B 1 170 ? -22.719 48.781 -17.172 1 21.61 170 GLY B CA 1
ATOM 3227 C C . GLY B 1 170 ? -21.359 49.438 -17.016 1 21.61 170 GLY B C 1
ATOM 3228 O O . GLY B 1 170 ? -20.469 49.219 -17.844 1 21.61 170 GLY B O 1
ATOM 3229 N N . GLY B 1 171 ? -21.406 50.719 -16.641 1 21.41 171 GLY B N 1
ATOM 3230 C CA . GLY B 1 171 ? -20.266 51.5 -16.203 1 21.41 171 GLY B CA 1
ATOM 3231 C C . GLY B 1 171 ? -19.328 50.719 -15.289 1 21.41 171 GLY B C 1
ATOM 3232 O O . GLY B 1 171 ? -19.734 49.75 -14.664 1 21.41 171 GLY B O 1
ATOM 3233 N N . GLU B 1 172 ? -18 50.906 -15.586 1 22.66 172 GLU B N 1
ATOM 3234 C CA . GLU B 1 172 ? -16.766 50.344 -15 1 22.66 172 GLU B CA 1
ATOM 3235 C C . GLU B 1 172 ? -16.75 50.562 -13.492 1 22.66 172 GLU B C 1
ATOM 3237 O O . GLU B 1 172 ? -16.547 51.656 -13.008 1 22.66 172 GLU B O 1
ATOM 3242 N N . GLU B 1 173 ? -17.922 50.312 -12.805 1 25.72 173 GLU B N 1
ATOM 3243 C CA . GLU B 1 173 ? -17.609 50.562 -11.391 1 25.72 173 GLU B CA 1
ATOM 3244 C C . GLU B 1 173 ? -16.375 49.781 -10.961 1 25.72 173 GLU B C 1
ATOM 3246 O O . GLU B 1 173 ? -16.25 48.594 -11.227 1 25.72 173 GLU B O 1
ATOM 3251 N N . GLU B 1 174 ? -15.305 50.531 -10.797 1 25.89 174 GLU B N 1
ATOM 3252 C CA . GLU B 1 174 ? -14.062 50.156 -10.141 1 25.89 174 GLU B CA 1
ATOM 3253 C C . GLU B 1 174 ? -14.328 49.406 -8.836 1 25.89 174 GLU B C 1
ATOM 3255 O O . GLU B 1 174 ? -14.883 49.969 -7.895 1 25.89 174 GLU B O 1
ATOM 3260 N N . ALA B 1 175 ? -14.797 48.188 -8.977 1 29.02 175 ALA B N 1
ATOM 3261 C CA . ALA B 1 175 ? -14.875 47.406 -7.746 1 29.02 175 ALA B CA 1
ATOM 3262 C C . ALA B 1 175 ? -13.625 47.594 -6.891 1 29.02 175 ALA B C 1
ATOM 3264 O O . ALA B 1 175 ? -12.508 47.375 -7.359 1 29.02 175 ALA B O 1
ATOM 3265 N N . SER B 1 176 ? -13.758 48.531 -6.031 1 28.56 176 SER B N 1
ATOM 3266 C CA . SER B 1 176 ? -12.812 48.594 -4.926 1 28.56 176 SER B CA 1
ATOM 3267 C C . SER B 1 176 ? -12.578 47.219 -4.316 1 28.56 176 SER B C 1
ATOM 3269 O O . SER B 1 176 ? -13.523 46.562 -3.855 1 28.56 176 SER B O 1
ATOM 3271 N N . VAL B 1 177 ? -11.742 46.5 -4.914 1 30.95 177 VAL B N 1
ATOM 3272 C CA . VAL B 1 177 ? -11.211 45.312 -4.262 1 30.95 177 VAL B CA 1
ATOM 3273 C C . VAL B 1 177 ? -10.891 45.625 -2.801 1 30.95 177 VAL B C 1
ATOM 3275 O O . VAL B 1 177 ? -10 46.438 -2.51 1 30.95 177 VAL B O 1
ATOM 3278 N N . SER B 1 178 ? -11.953 45.844 -1.979 1 30.45 178 SER B N 1
ATOM 3279 C CA . SER B 1 178 ? -11.586 45.875 -0.565 1 30.45 178 SER B CA 1
ATOM 3280 C C . SER B 1 178 ? -10.5 44.844 -0.25 1 30.45 178 SER B C 1
ATOM 3282 O O . SER B 1 178 ? -10.484 43.75 -0.824 1 30.45 178 SER B O 1
ATOM 3284 N N . GLU B 1 179 ? -9.305 45.281 0.03 1 33.62 179 GLU B N 1
ATOM 3285 C CA . GLU B 1 179 ? -8.242 44.531 0.686 1 33.62 179 GLU B CA 1
ATOM 3286 C C . GLU B 1 179 ? -8.812 43.562 1.723 1 33.62 179 GLU B C 1
ATOM 3288 O O . GLU B 1 179 ? -9.148 43.969 2.838 1 33.62 179 GLU B O 1
ATOM 3293 N N . GLY B 1 180 ? -9.828 42.781 1.41 1 33.84 180 GLY B N 1
ATOM 3294 C CA . GLY B 1 180 ? -10.211 41.781 2.395 1 33.84 180 GLY B CA 1
ATOM 3295 C C . GLY B 1 180 ? -9.039 41.281 3.201 1 33.84 180 GLY B C 1
ATOM 3296 O O . GLY B 1 180 ? -7.934 41.125 2.674 1 33.84 180 GLY B O 1
ATOM 3297 N N . ASP B 1 181 ? -8.922 41.75 4.441 1 36.22 181 ASP B N 1
ATOM 3298 C CA . ASP B 1 181 ? -8.016 41.219 5.465 1 36.22 181 ASP B CA 1
ATOM 3299 C C . ASP B 1 181 ? -7.715 39.75 5.234 1 36.22 181 ASP B C 1
ATOM 3301 O O . ASP B 1 181 ? -8.617 38.906 5.285 1 36.22 181 ASP B O 1
ATOM 3305 N N . ALA B 1 182 ? -7.078 39.375 4.223 1 39.91 182 ALA B N 1
ATOM 3306 C CA . ALA B 1 182 ? -6.438 38.062 4.211 1 39.91 182 ALA B CA 1
ATOM 3307 C C . ALA B 1 182 ? -6.156 37.594 5.629 1 39.91 182 ALA B C 1
ATOM 3309 O O . ALA B 1 182 ? -5.133 37.938 6.223 1 39.91 182 ALA B O 1
ATOM 3310 N N . SER B 1 183 ? -7.031 37.781 6.586 1 41.19 183 SER B N 1
ATOM 3311 C CA . SER B 1 183 ? -6.898 37.156 7.902 1 41.19 183 SER B CA 1
ATOM 3312 C C . SER B 1 183 ? -6.188 35.812 7.809 1 41.19 183 SER B C 1
ATOM 3314 O O . SER B 1 183 ? -6.539 34.969 6.98 1 41.19 183 SER B O 1
ATOM 3316 N N . ARG B 1 184 ? -4.906 35.688 7.91 1 48.41 184 ARG B N 1
ATOM 3317 C CA . ARG B 1 184 ? -4.098 34.5 8.094 1 48.41 184 ARG B CA 1
ATOM 3318 C C . ARG B 1 184 ? -4.93 33.375 8.672 1 48.41 184 ARG B C 1
ATOM 3320 O O . ARG B 1 184 ? -5.336 33.406 9.836 1 48.41 184 ARG B O 1
ATOM 3327 N N . SER B 1 185 ? -5.895 32.781 8.031 1 59.81 185 SER B N 1
ATOM 3328 C CA . SER B 1 185 ? -6.82 31.719 8.422 1 59.81 185 SER B CA 1
ATOM 3329 C C . SER B 1 185 ? -6.137 30.688 9.312 1 59.81 185 SER B C 1
ATOM 3331 O O . SER B 1 185 ? -4.98 30.328 9.07 1 59.81 185 SER B O 1
ATOM 3333 N N . SER B 1 186 ? -6.398 30.672 10.586 1 86.88 186 SER B N 1
ATOM 3334 C CA . SER B 1 186 ? -5.988 29.734 11.633 1 86.88 186 SER B CA 1
ATOM 3335 C C . SER B 1 186 ? -6.016 28.297 11.133 1 86.88 186 SER B C 1
ATOM 3337 O O . SER B 1 186 ? -6.801 27.969 10.242 1 86.88 186 SER B O 1
ATOM 3339 N N . VAL B 1 187 ? -4.938 27.656 11.344 1 95.88 187 VAL B N 1
ATOM 3340 C CA . VAL B 1 187 ? -4.832 26.234 11.016 1 95.88 187 VAL B CA 1
ATOM 3341 C C . VAL B 1 187 ? -6.043 25.484 11.562 1 95.88 187 VAL B C 1
ATOM 3343 O O . VAL B 1 187 ? -6.406 25.656 12.727 1 95.88 187 VAL B O 1
ATOM 3346 N N . SER B 1 188 ? -6.734 24.75 10.664 1 96.75 188 SER B N 1
ATOM 3347 C CA . SER B 1 188 ? -7.852 23.938 11.117 1 96.75 188 SER B CA 1
ATOM 3348 C C . SER B 1 188 ? -7.418 22.984 12.219 1 96.75 188 SER B C 1
ATOM 3350 O O . SER B 1 188 ? -6.336 22.391 12.156 1 96.75 188 SER B O 1
ATOM 3352 N N . ASP B 1 189 ? -8.305 22.766 13.195 1 96.5 189 ASP B N 1
ATOM 3353 C CA . ASP B 1 189 ? -8.031 21.828 14.273 1 96.5 189 ASP B CA 1
ATOM 3354 C C . ASP B 1 189 ? -7.984 20.391 13.75 1 96.5 189 ASP B C 1
ATOM 3356 O O . ASP B 1 189 ? -7.371 19.516 14.359 1 96.5 189 ASP B O 1
ATOM 3360 N N . GLU B 1 190 ? -8.641 20.172 12.602 1 97.12 190 GLU B N 1
ATOM 3361 C CA . GLU B 1 190 ? -8.734 18.828 12.047 1 97.12 190 GLU B CA 1
ATOM 3362 C C . GLU B 1 190 ? -7.5 18.484 11.211 1 97.12 190 GLU B C 1
ATOM 3364 O O . GLU B 1 190 ? -7.281 17.328 10.867 1 97.12 190 GLU B O 1
ATOM 3369 N N . PHE B 1 191 ? -6.758 19.531 10.938 1 98.25 191 PHE B N 1
ATOM 3370 C CA . PHE B 1 191 ? -5.578 19.359 10.102 1 98.25 191 PHE B CA 1
ATOM 3371 C C . PHE B 1 191 ? -4.43 18.75 10.906 1 98.25 191 PHE B C 1
ATOM 3373 O O . PHE B 1 191 ? -4.055 19.281 11.953 1 98.25 191 PHE B O 1
ATOM 3380 N N . CYS B 1 192 ? -3.816 17.641 10.375 1 98.62 192 CYS B N 1
ATOM 3381 C CA . CYS B 1 192 ? -2.66 17.016 11.016 1 98.62 192 CYS B CA 1
ATOM 3382 C C . CYS B 1 192 ? -1.491 16.906 10.047 1 98.62 192 CYS B C 1
ATOM 3384 O O . CYS B 1 192 ? -1.681 16.578 8.875 1 98.62 192 CYS B O 1
ATOM 3386 N N . LEU B 1 193 ? -0.368 17.25 10.539 1 98.62 193 LEU B N 1
ATOM 3387 C CA . LEU B 1 193 ? 0.881 16.812 9.93 1 98.62 193 LEU B CA 1
ATOM 3388 C C . LEU B 1 193 ? 1.24 15.398 10.383 1 98.62 193 LEU B C 1
ATOM 3390 O O . LEU B 1 193 ? 1.106 15.07 11.57 1 98.62 193 LEU B O 1
ATOM 3394 N N . VAL B 1 194 ? 1.67 14.586 9.477 1 98.69 194 VAL B N 1
ATOM 3395 C CA . VAL B 1 194 ? 2.109 13.242 9.844 1 98.69 194 VAL B CA 1
ATOM 3396 C C . VAL B 1 194 ? 3.547 13.023 9.367 1 98.69 194 VAL B C 1
ATOM 3398 O O . VAL B 1 194 ? 3.877 13.312 8.219 1 98.69 194 VAL B O 1
ATOM 3401 N N . LEU B 1 195 ? 4.281 12.562 10.297 1 97.69 195 LEU B N 1
ATOM 3402 C CA . LEU B 1 195 ? 5.68 12.258 10 1 97.69 195 LEU B CA 1
ATOM 3403 C C . LEU B 1 195 ? 5.938 10.758 10.062 1 97.69 195 LEU B C 1
ATOM 3405 O O . LEU B 1 195 ? 5.43 10.07 10.961 1 97.69 195 LEU B O 1
ATOM 3409 N N . LEU B 1 196 ? 6.656 10.25 9.109 1 97.5 196 LEU B N 1
ATOM 3410 C CA . LEU B 1 196 ? 7.211 8.906 9.188 1 97.5 196 LEU B CA 1
ATOM 3411 C C . LEU B 1 196 ? 8.719 8.953 9.445 1 97.5 196 LEU B C 1
ATOM 3413 O O . LEU B 1 196 ? 9.477 9.461 8.617 1 97.5 196 LEU B O 1
ATOM 3417 N N . TRP B 1 197 ? 9.07 8.453 10.539 1 94.19 197 TRP B N 1
ATOM 3418 C CA . TRP B 1 197 ? 10.477 8.344 10.898 1 94.19 197 TRP B CA 1
ATOM 3419 C C . TRP B 1 197 ? 11.047 6.996 10.461 1 94.19 197 TRP B C 1
ATOM 3421 O O . TRP B 1 197 ? 10.797 5.973 11.102 1 94.19 197 TRP B O 1
AT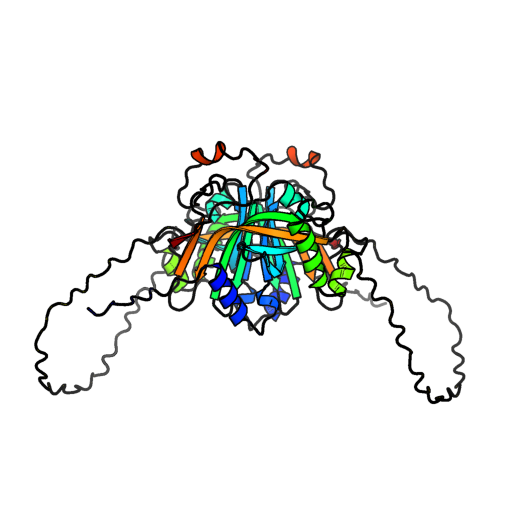OM 3431 N N . PRO B 1 198 ? 11.922 7.023 9.406 1 94.19 198 PRO B N 1
ATOM 3432 C CA . PRO B 1 198 ? 12.328 5.758 8.789 1 94.19 198 PRO B CA 1
ATOM 3433 C C . PRO B 1 198 ? 13.391 5.02 9.594 1 94.19 198 PRO B C 1
ATOM 3435 O O . PRO B 1 198 ? 14.266 5.648 10.195 1 94.19 198 PRO B O 1
ATOM 3438 N N . SER B 1 199 ? 13.375 3.68 9.57 1 91.19 199 SER B N 1
ATOM 3439 C CA . SER B 1 199 ? 14.406 2.842 10.18 1 91.19 199 SER B CA 1
ATOM 3440 C C . SER B 1 199 ? 14.875 1.752 9.219 1 91.19 199 SER B C 1
ATOM 3442 O O . SER B 1 199 ? 15.898 1.107 9.453 1 91.19 199 SER B O 1
ATOM 3444 N N . PHE B 1 200 ? 14.148 1.504 8.195 1 92.62 200 PHE B N 1
ATOM 3445 C CA . PHE B 1 200 ? 14.414 0.463 7.207 1 92.62 200 PHE B CA 1
ATOM 3446 C C . PHE B 1 200 ? 13.922 0.883 5.828 1 92.62 200 PHE B C 1
ATOM 3448 O O . PHE B 1 200 ? 12.805 1.378 5.688 1 92.62 200 PHE B O 1
ATOM 3455 N N . VAL B 1 201 ? 14.82 0.72 4.812 1 95.06 201 VAL B N 1
ATOM 3456 C CA . VAL B 1 201 ? 14.438 1.05 3.445 1 95.06 201 VAL B CA 1
ATOM 3457 C C . VAL B 1 201 ? 14.828 -0.094 2.51 1 95.06 201 VAL B C 1
ATOM 3459 O O . VAL B 1 201 ? 15.961 -0.581 2.555 1 95.06 201 VAL B O 1
ATOM 3462 N N . ASP B 1 202 ? 13.891 -0.567 1.77 1 96.25 202 ASP B N 1
ATOM 3463 C CA . ASP B 1 202 ? 14.07 -1.555 0.709 1 96.25 202 ASP B CA 1
ATOM 3464 C C . ASP B 1 202 ? 13.969 -0.906 -0.669 1 96.25 202 ASP B C 1
ATOM 3466 O O . ASP B 1 202 ? 12.891 -0.449 -1.067 1 96.25 202 ASP B O 1
ATOM 3470 N N . HIS B 1 203 ? 15.086 -0.834 -1.32 1 96.56 203 HIS B N 1
ATOM 3471 C CA . HIS B 1 203 ? 15.172 -0.175 -2.619 1 96.56 203 HIS B CA 1
ATOM 3472 C C . HIS B 1 203 ? 15.391 -1.188 -3.738 1 96.56 203 HIS B C 1
ATOM 3474 O O . HIS B 1 203 ? 16.453 -1.794 -3.834 1 96.56 203 HIS B O 1
ATOM 3480 N N . LEU B 1 204 ? 14.359 -1.372 -4.578 1 96.19 204 LEU B N 1
ATOM 3481 C CA . LEU B 1 204 ? 14.398 -2.285 -5.715 1 96.19 204 LEU B CA 1
ATOM 3482 C C . LEU B 1 204 ? 14.516 -1.518 -7.027 1 96.19 204 LEU B C 1
ATOM 3484 O O . LEU B 1 204 ? 13.773 -0.563 -7.262 1 96.19 204 LEU B O 1
ATOM 3488 N N . ARG B 1 205 ? 15.477 -1.865 -7.828 1 93.69 205 ARG B N 1
ATOM 3489 C CA . ARG B 1 205 ? 15.664 -1.312 -9.164 1 93.69 205 ARG B CA 1
ATOM 3490 C C . ARG B 1 205 ? 15.531 -2.396 -10.227 1 93.69 205 ARG B C 1
ATOM 3492 O O . ARG B 1 205 ? 16.203 -3.434 -10.156 1 93.69 205 ARG B O 1
ATOM 3499 N N . LEU B 1 206 ? 14.688 -2.178 -11.164 1 90.38 206 LEU B N 1
ATOM 3500 C CA . LEU B 1 206 ? 14.406 -3.199 -12.164 1 90.38 206 LEU B CA 1
ATOM 3501 C C . LEU B 1 206 ? 15.031 -2.836 -13.508 1 90.38 206 LEU B C 1
ATOM 3503 O O . LEU B 1 206 ? 14.805 -3.516 -14.508 1 90.38 206 LEU B O 1
ATOM 3507 N N . VAL B 1 207 ? 15.805 -1.81 -13.641 1 82.75 207 VAL B N 1
ATOM 3508 C CA . VAL B 1 207 ? 16.453 -1.424 -14.891 1 82.75 207 VAL B CA 1
ATOM 3509 C C . VAL B 1 207 ? 17.875 -1.985 -14.93 1 82.75 207 VAL B C 1
ATOM 3511 O O . VAL B 1 207 ? 18.531 -2.082 -13.891 1 82.75 207 VAL B O 1
ATOM 3514 N N . ASP B 1 208 ? 18.406 -2.227 -16.25 1 74.69 208 ASP B N 1
ATOM 3515 C CA . ASP B 1 208 ? 19.766 -2.646 -16.547 1 74.69 208 ASP B CA 1
ATOM 3516 C C . ASP B 1 208 ? 20.203 -3.783 -15.625 1 74.69 208 ASP B C 1
ATOM 3518 O O . ASP B 1 208 ? 21.297 -3.732 -15.039 1 74.69 208 ASP B O 1
ATOM 3522 N N . GLY B 1 209 ? 19.516 -4.82 -15.453 1 76.5 209 GLY B N 1
ATOM 3523 C CA . GLY B 1 209 ? 19.797 -5.871 -14.484 1 76.5 209 GLY B CA 1
ATOM 3524 C C . GLY B 1 209 ? 19.188 -5.594 -13.117 1 76.5 209 GLY B C 1
ATOM 3525 O O . GLY B 1 209 ? 18.953 -4.438 -12.758 1 76.5 209 GLY B O 1
ATOM 3526 N N . GLN B 1 210 ? 18.297 -6.359 -12.531 1 85.56 210 GLN B N 1
ATOM 3527 C CA . GLN B 1 210 ? 17.578 -6.211 -11.273 1 85.56 210 GLN B CA 1
ATOM 3528 C C . GLN B 1 210 ? 18.531 -6.094 -10.094 1 85.56 210 GLN B C 1
ATOM 3530 O O . GLN B 1 210 ? 19.547 -6.809 -10.031 1 85.56 210 GLN B O 1
ATOM 3535 N N . SER B 1 211 ? 18.484 -4.977 -9.328 1 89.88 211 SER B N 1
ATOM 3536 C CA . SER B 1 211 ? 19.219 -4.84 -8.078 1 89.88 211 SER B CA 1
ATOM 3537 C C . SER B 1 211 ? 18.297 -4.453 -6.93 1 89.88 211 SER B C 1
ATOM 3539 O O . SER B 1 211 ? 17.25 -3.848 -7.148 1 89.88 211 SER B O 1
ATOM 3541 N N . ARG B 1 212 ? 18.703 -4.887 -5.793 1 92.88 212 ARG B N 1
ATOM 3542 C CA . ARG B 1 212 ? 17.922 -4.609 -4.586 1 92.88 212 ARG B CA 1
ATOM 3543 C C . ARG B 1 212 ? 18.844 -4.363 -3.391 1 92.88 212 ARG B C 1
ATOM 3545 O O . ARG B 1 212 ? 19.797 -5.121 -3.162 1 92.88 212 ARG B O 1
ATOM 3552 N N . SER B 1 213 ? 18.609 -3.236 -2.707 1 92.88 213 SER B N 1
ATOM 3553 C CA . SER B 1 213 ? 19.406 -2.877 -1.544 1 92.88 213 SER B CA 1
ATOM 3554 C C . SER B 1 213 ? 18.531 -2.578 -0.334 1 92.88 213 SER B C 1
ATOM 3556 O O . SER B 1 213 ? 17.469 -1.962 -0.467 1 92.88 213 SER B O 1
ATOM 3558 N N . ILE B 1 214 ? 19.016 -3.029 0.763 1 92.31 214 ILE B N 1
ATOM 3559 C CA . ILE B 1 214 ? 18.375 -2.74 2.045 1 92.31 214 ILE B CA 1
ATOM 3560 C C . ILE B 1 214 ? 19.219 -1.726 2.818 1 92.31 214 ILE B C 1
ATOM 3562 O O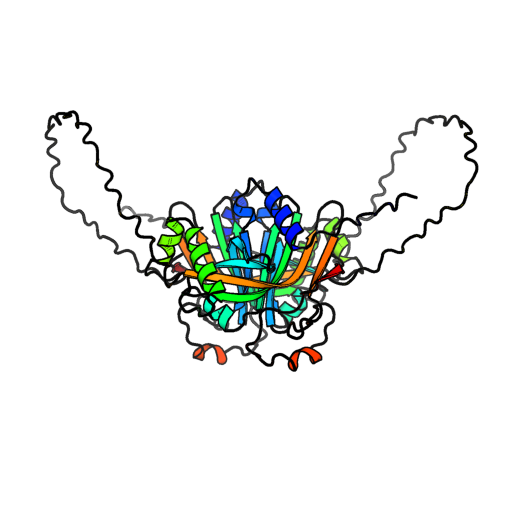 . ILE B 1 214 ? 20.438 -1.862 2.908 1 92.31 214 ILE B O 1
ATOM 3566 N N . HIS B 1 215 ? 18.562 -0.658 3.277 1 90.75 215 HIS B N 1
ATOM 3567 C CA . HIS B 1 215 ? 19.156 0.319 4.191 1 90.75 215 HIS B CA 1
ATOM 3568 C C . HIS B 1 215 ? 18.5 0.238 5.57 1 90.75 215 HIS B C 1
ATOM 3570 O O . HIS B 1 215 ? 17.281 0.278 5.691 1 90.75 215 HIS B O 1
ATOM 3576 N N . LYS B 1 216 ? 19.344 0.078 6.59 1 89.88 216 LYS B N 1
ATOM 3577 C CA . LYS B 1 216 ? 18.797 -0.009 7.938 1 89.88 216 LYS B CA 1
ATOM 3578 C C . LYS B 1 216 ? 19.625 0.8 8.922 1 89.88 216 LYS B C 1
ATOM 3580 O O . LYS B 1 216 ? 20.844 0.938 8.75 1 89.88 216 LYS B O 1
ATOM 3585 N N . ILE B 1 217 ? 18.984 1.395 9.898 1 84.81 217 ILE B N 1
ATOM 3586 C CA . ILE B 1 217 ? 19.688 2.117 10.953 1 84.81 217 ILE B CA 1
ATOM 3587 C C . ILE B 1 217 ? 20.328 1.126 11.914 1 84.81 217 ILE B C 1
ATOM 3589 O O . ILE B 1 217 ? 19.734 0.109 12.266 1 84.81 217 ILE B O 1
ATOM 3593 N N . THR B 1 218 ? 21.672 1.525 12.133 1 73.44 218 THR B N 1
ATOM 3594 C CA . THR B 1 218 ? 22.391 0.727 13.109 1 73.44 218 THR B CA 1
ATOM 3595 C C . THR B 1 218 ? 22.094 1.2 14.531 1 73.44 218 THR B C 1
ATOM 3597 O O . THR B 1 218 ? 21.922 2.396 14.766 1 73.44 218 THR B O 1
ATOM 3600 N N . GLY B 1 219 ? 21.953 0.327 15.523 1 58.53 219 GLY B N 1
ATOM 3601 C CA . GLY B 1 219 ? 21.812 0.714 16.922 1 58.53 219 GLY B CA 1
ATOM 3602 C C . GLY B 1 219 ? 20.375 0.909 17.344 1 58.53 219 GLY B C 1
ATOM 3603 O O . GLY B 1 219 ? 20.109 1.362 18.453 1 58.53 219 GLY B O 1
ATOM 3604 N N . ASP B 1 220 ? 19.656 1.349 16.406 1 47.5 220 ASP B N 1
ATOM 3605 C CA . ASP B 1 220 ? 18.312 1.595 16.922 1 47.5 220 ASP B CA 1
ATOM 3606 C C . ASP B 1 220 ? 17.828 0.434 17.781 1 47.5 220 ASP B C 1
ATOM 3608 O O . ASP B 1 220 ? 17.75 -0.704 17.312 1 47.5 220 ASP B O 1
ATOM 3612 N N . ARG B 1 221 ? 18.234 0.429 19 1 38.75 221 ARG B N 1
ATOM 3613 C CA . ARG B 1 221 ? 17.703 -0.403 20.078 1 38.75 221 ARG B CA 1
ATOM 3614 C C . ARG B 1 221 ? 16.219 -0.723 19.828 1 38.75 221 ARG B C 1
ATOM 3616 O O . ARG B 1 221 ? 15.766 -1.827 20.125 1 38.75 221 ARG B O 1
ATOM 3623 N N . ASP B 1 222 ? 15.43 0.299 19.797 1 37.22 222 ASP B N 1
ATOM 3624 C CA . ASP B 1 222 ? 14 -0.005 19.797 1 37.22 222 ASP B CA 1
ATOM 3625 C C . ASP B 1 222 ? 13.562 -0.611 18.469 1 37.22 222 ASP B C 1
ATOM 3627 O O . ASP B 1 222 ? 12.375 -0.876 18.266 1 37.22 222 ASP B O 1
ATOM 3631 N N . GLY B 1 223 ? 14.242 -0.33 17.359 1 34.09 223 GLY B N 1
ATOM 3632 C CA . GLY B 1 223 ? 13.836 -1.02 16.141 1 34.09 223 GLY B CA 1
ATOM 3633 C C . GLY B 1 223 ? 13.969 -2.527 16.25 1 34.09 223 GLY B C 1
ATOM 3634 O O . GLY B 1 223 ? 15.07 -3.051 16.391 1 34.09 223 GLY B O 1
ATOM 3635 N N . GLY B 1 224 ? 13.195 -3.143 16.969 1 32.75 224 GLY B N 1
ATOM 3636 C CA . GLY B 1 224 ? 13.156 -4.594 16.891 1 32.75 224 GLY B CA 1
ATOM 3637 C C . GLY B 1 224 ? 13.633 -5.129 15.555 1 32.75 224 GLY B C 1
ATOM 3638 O O . GLY B 1 224 ? 13.211 -4.645 14.5 1 32.75 224 GLY B O 1
ATOM 3639 N N . GLY B 1 225 ? 14.93 -5.398 15.445 1 32.38 225 GLY B N 1
ATOM 3640 C CA . GLY B 1 225 ? 15.648 -6.16 14.438 1 32.38 225 GLY B CA 1
ATOM 3641 C C . GLY B 1 225 ? 14.789 -7.203 13.75 1 32.38 225 GLY B C 1
ATOM 3642 O O . GLY B 1 225 ? 15.031 -8.406 13.867 1 32.38 225 GLY B O 1
ATOM 3643 N N . ALA B 1 226 ? 13.484 -7.168 13.789 1 31.56 226 ALA B N 1
ATOM 3644 C CA . ALA B 1 226 ? 12.953 -8.266 12.992 1 31.56 226 ALA B CA 1
ATOM 3645 C C . ALA B 1 226 ? 13.547 -8.266 11.586 1 31.56 226 ALA B C 1
ATOM 3647 O O . ALA B 1 226 ? 13.141 -7.469 10.742 1 31.56 226 ALA B O 1
ATOM 3648 N N . ILE B 1 227 ? 14.781 -8.023 11.492 1 31.92 227 ILE B N 1
ATOM 3649 C CA . ILE B 1 227 ? 15.32 -8.328 10.172 1 31.92 227 ILE B CA 1
ATOM 3650 C C . ILE B 1 227 ? 14.586 -9.531 9.578 1 31.92 227 ILE B C 1
ATOM 3652 O O . ILE B 1 227 ? 14.484 -10.578 10.219 1 31.92 227 ILE B O 1
ATOM 3656 N N . LEU B 1 228 ? 13.773 -9.305 8.656 1 31.89 228 LEU B N 1
ATOM 3657 C CA . LEU B 1 228 ? 12.914 -10.148 7.836 1 31.89 228 LEU B CA 1
ATOM 3658 C C . LEU B 1 228 ? 13.664 -11.383 7.352 1 31.89 228 LEU B C 1
ATOM 3660 O O . LEU B 1 228 ? 13.133 -12.172 6.566 1 31.89 228 LEU B O 1
ATOM 3664 N N . ALA B 1 229 ? 15.016 -11.508 7.254 1 31.53 229 ALA B N 1
ATOM 3665 C CA . ALA B 1 229 ? 15.117 -12.812 6.598 1 31.53 229 ALA B CA 1
ATOM 3666 C C . ALA B 1 229 ? 14.336 -13.875 7.359 1 31.53 229 ALA B C 1
ATOM 3668 O O . ALA B 1 229 ? 13.258 -14.297 6.926 1 31.53 229 ALA B O 1
ATOM 3669 N N . GLY B 1 230 ? 15.164 -15.086 7.961 1 28.48 230 GLY B N 1
ATOM 3670 C CA . GLY B 1 230 ? 14.992 -16.156 8.93 1 28.48 230 GLY B CA 1
ATOM 3671 C C . GLY B 1 230 ? 14.758 -15.648 10.344 1 28.48 230 GLY B C 1
ATOM 3672 O O . GLY B 1 230 ? 15.523 -15.961 11.258 1 28.48 230 GLY B O 1
ATOM 3673 N N . VAL B 1 231 ? 14.461 -14.508 10.742 1 27.89 231 VAL B N 1
ATOM 3674 C CA . VAL B 1 231 ? 14.438 -14.117 12.141 1 27.89 231 VAL B CA 1
ATOM 3675 C C . VAL B 1 231 ? 13.461 -15 12.914 1 27.89 231 VAL B C 1
ATOM 3677 O O . VAL B 1 231 ? 12.281 -15.07 12.578 1 27.89 231 VAL B O 1
ATOM 3680 N N . THR B 1 232 ? 13.883 -15.977 13.672 1 27.59 232 THR B N 1
ATOM 3681 C CA . THR B 1 232 ? 13.195 -16.766 14.688 1 27.59 232 THR B CA 1
ATOM 3682 C C . THR B 1 232 ? 12.422 -15.852 15.641 1 27.59 232 THR B C 1
ATOM 3684 O O . THR B 1 232 ? 12.852 -14.734 15.93 1 27.59 232 THR B O 1
ATOM 3687 N N . ALA B 1 233 ? 11.039 -16.047 15.938 1 27.58 233 ALA B N 1
ATOM 3688 C CA . ALA B 1 233 ? 10.047 -15.539 16.875 1 27.58 233 ALA B CA 1
ATOM 3689 C C . ALA B 1 233 ? 10.695 -15.148 18.203 1 27.58 233 ALA B C 1
ATOM 3691 O O . ALA B 1 233 ? 10.109 -14.406 19 1 27.58 233 ALA B O 1
ATOM 3692 N N . ALA B 1 234 ? 11.727 -15.703 18.703 1 26.39 234 ALA B N 1
ATOM 3693 C CA . ALA B 1 234 ? 12.086 -15.648 20.125 1 26.39 234 ALA B CA 1
ATOM 3694 C C . ALA B 1 234 ? 12.531 -14.25 20.531 1 26.39 234 ALA B C 1
ATOM 3696 O O . ALA B 1 234 ? 12.336 -13.828 21.672 1 26.39 234 ALA B O 1
ATOM 3697 N N . ALA B 1 235 ? 13.273 -13.586 19.734 1 25.75 235 ALA B N 1
ATOM 3698 C CA . ALA B 1 235 ? 13.93 -12.438 20.359 1 25.75 235 ALA B CA 1
ATOM 3699 C C . ALA B 1 235 ? 13 -11.234 20.422 1 25.75 235 ALA B C 1
ATOM 3701 O O . ALA B 1 235 ? 13.234 -10.289 21.172 1 25.75 235 ALA B O 1
ATOM 3702 N N . ALA B 1 236 ? 11.883 -11.266 19.625 1 27.92 236 ALA B N 1
ATOM 3703 C CA . ALA B 1 236 ? 11.141 -10.008 19.531 1 27.92 236 ALA B CA 1
ATOM 3704 C C . ALA B 1 236 ? 10.328 -9.766 20.812 1 27.92 236 ALA B C 1
ATOM 3706 O O . ALA B 1 236 ? 9.719 -8.703 20.969 1 27.92 236 ALA B O 1
ATOM 3707 N N . MET B 1 237 ? 10.055 -10.727 21.641 1 25.55 237 MET B N 1
ATOM 3708 C CA . MET B 1 237 ? 9.078 -10.492 22.703 1 25.55 237 MET B CA 1
ATOM 3709 C C . MET B 1 237 ? 9.594 -9.43 23.672 1 25.55 237 MET B C 1
ATOM 3711 O O . MET B 1 237 ? 8.812 -8.852 24.438 1 25.55 237 MET B O 1
ATOM 3715 N N . LYS B 1 238 ? 10.875 -9.508 23.984 1 26.55 238 LYS B N 1
ATOM 3716 C CA . LYS B 1 238 ? 11.148 -8.867 25.266 1 26.55 238 LYS B CA 1
ATOM 3717 C C . LYS B 1 238 ? 11.109 -7.348 25.141 1 26.55 238 LYS B C 1
ATOM 3719 O O . LYS B 1 238 ? 10.906 -6.641 26.141 1 26.55 238 LYS B O 1
ATOM 3724 N N . GLY B 1 239 ? 11.484 -6.75 23.891 1 27.27 239 GLY B N 1
ATOM 3725 C CA . GLY B 1 239 ? 11.891 -5.359 24.016 1 27.27 239 GLY B CA 1
ATOM 3726 C C . GLY B 1 239 ? 10.742 -4.383 23.828 1 27.27 239 GLY B C 1
ATOM 3727 O O . GLY B 1 239 ? 10.961 -3.172 23.766 1 27.27 239 GLY B O 1
ATOM 3728 N N . ALA B 1 240 ? 9.531 -4.816 23.484 1 27.88 240 ALA B N 1
ATOM 3729 C CA . ALA B 1 240 ? 8.555 -3.754 23.25 1 27.88 240 ALA B CA 1
ATOM 3730 C C . ALA B 1 240 ? 8.32 -2.947 24.531 1 27.88 240 ALA B C 1
ATOM 3732 O O . ALA B 1 240 ? 7.199 -2.895 25.047 1 27.88 240 ALA B O 1
ATOM 3733 N N . ARG B 1 241 ? 9.094 -3.023 25.5 1 27 241 ARG B N 1
ATOM 3734 C CA . ARG B 1 241 ? 8.656 -2.051 26.5 1 27 241 ARG B CA 1
ATOM 3735 C C . ARG B 1 241 ? 8.555 -0.656 25.891 1 27 241 ARG B C 1
ATOM 3737 O O . ARG B 1 241 ? 9.398 -0.26 25.078 1 27 241 ARG B O 1
ATOM 3744 N N . GLY B 1 242 ? 7.27 -0.092 25.578 1 28.73 242 GLY B N 1
ATOM 3745 C CA . GLY B 1 242 ? 6.715 1.211 25.234 1 28.73 242 GLY B CA 1
ATOM 3746 C C . GLY B 1 242 ? 7.559 2.365 25.75 1 28.73 242 GLY B C 1
ATOM 3747 O O . GLY B 1 242 ? 7.141 3.096 26.656 1 28.73 242 GLY B O 1
ATOM 3748 N N . GLY B 1 243 ? 8.828 2.227 25.859 1 26.38 243 GLY B N 1
ATOM 3749 C CA . GLY B 1 243 ? 9.242 3.521 26.375 1 26.38 243 GLY B CA 1
ATOM 3750 C C . GLY B 1 243 ? 8.883 4.672 25.453 1 26.38 243 GLY B C 1
ATOM 3751 O O . GLY B 1 243 ? 8.711 4.477 24.25 1 26.38 243 GLY B O 1
ATOM 3752 N N . THR B 1 244 ? 8.023 5.676 25.766 1 30.55 244 THR B N 1
ATOM 3753 C CA . THR B 1 244 ? 7.695 7.012 25.297 1 30.55 244 THR B CA 1
ATOM 3754 C C . THR B 1 244 ? 8.852 7.594 24.469 1 30.55 244 THR B C 1
ATOM 3756 O O . THR B 1 244 ? 8.758 8.719 23.969 1 30.55 244 THR B O 1
ATOM 3759 N N . ASP B 1 245 ? 10.133 7.277 24.766 1 32.44 245 ASP B N 1
ATOM 3760 C CA . ASP B 1 245 ? 11.18 8.273 24.562 1 32.44 245 ASP B CA 1
ATOM 3761 C C . ASP B 1 245 ? 11.352 8.617 23.094 1 32.44 245 ASP B C 1
ATOM 3763 O O . ASP B 1 245 ? 10.852 7.898 22.219 1 32.44 245 ASP B O 1
ATOM 3767 N N . GLY B 1 246 ? 12.727 9.273 22.625 1 34.94 246 GLY B N 1
ATOM 3768 C CA . GLY B 1 246 ? 13.414 10.336 21.906 1 34.94 246 GLY B CA 1
ATOM 3769 C C . GLY B 1 246 ? 13.602 10.031 20.438 1 34.94 246 GLY B C 1
ATOM 3770 O O . GLY B 1 246 ? 13.508 8.883 20.016 1 34.94 246 GLY B O 1
ATOM 3771 N N . VAL B 1 247 ? 13.047 11.078 19.5 1 40.19 247 VAL B N 1
ATOM 3772 C CA . VAL B 1 247 ? 13.727 11.328 18.234 1 40.19 247 VAL B CA 1
ATOM 3773 C C . VAL B 1 247 ? 15.109 10.68 18.25 1 40.19 247 VAL B C 1
ATOM 3775 O O . VAL B 1 247 ? 15.82 10.758 19.25 1 40.19 247 VAL B O 1
ATOM 3778 N N . PRO B 1 248 ? 15.148 9.625 17.453 1 45.09 248 PRO B N 1
ATOM 3779 C CA . PRO B 1 248 ? 16.516 9.117 17.453 1 45.09 248 PRO B CA 1
ATOM 3780 C C . PRO B 1 248 ? 17.562 10.227 17.609 1 45.09 248 PRO B C 1
ATOM 3782 O O . PRO B 1 248 ? 17.469 11.266 16.953 1 45.09 248 PRO B O 1
ATOM 3785 N N . GLN B 1 249 ? 18.109 10.57 18.812 1 41.19 249 GLN B N 1
ATOM 3786 C CA . GLN B 1 249 ? 19.141 11.555 19.109 1 41.19 249 GLN B CA 1
ATOM 3787 C C . GLN B 1 249 ? 20.406 11.289 18.266 1 41.19 249 GLN B C 1
ATOM 3789 O O . GLN B 1 249 ? 20.984 12.211 17.703 1 41.19 249 GLN B O 1
ATOM 3794 N N . SER B 1 250 ? 21.297 10.305 18.656 1 52.31 250 SER B N 1
ATOM 3795 C CA . SER B 1 250 ? 22.719 10.375 18.297 1 52.31 250 SER B CA 1
ATOM 3796 C C . SER B 1 250 ? 22.938 10.133 16.812 1 52.31 250 SER B C 1
ATOM 3798 O O . SER B 1 250 ? 22.047 9.617 16.125 1 52.31 250 SER B O 1
ATOM 3800 N N . PRO B 1 251 ? 24.016 10.398 16.188 1 58.66 251 PRO B N 1
ATOM 3801 C CA . PRO B 1 251 ? 24 10.273 14.719 1 58.66 251 PRO B CA 1
ATOM 3802 C C . PRO B 1 251 ? 23.406 8.945 14.242 1 58.66 251 PRO B C 1
ATOM 3804 O O . PRO B 1 251 ? 23.766 7.887 14.766 1 58.66 251 PRO B O 1
ATOM 3807 N N . ILE B 1 252 ? 22.344 9.008 13.523 1 69.88 252 ILE B N 1
ATOM 3808 C CA . ILE B 1 252 ? 21.75 7.832 12.891 1 69.88 252 ILE B CA 1
ATOM 3809 C C . ILE B 1 252 ? 22.672 7.324 11.781 1 69.88 252 ILE B C 1
ATOM 3811 O O . ILE B 1 252 ? 23.094 8.094 10.914 1 69.88 252 ILE B O 1
ATOM 3815 N N . THR B 1 253 ? 23.172 6.176 12.039 1 78.81 253 THR B N 1
ATOM 3816 C CA . THR B 1 253 ? 24.016 5.566 11.016 1 78.81 253 THR B CA 1
ATOM 3817 C C . THR B 1 253 ? 23.234 4.5 10.242 1 78.81 253 THR B C 1
ATOM 3819 O O . THR B 1 253 ? 22.594 3.643 10.852 1 78.81 253 THR B O 1
ATOM 3822 N N . TRP B 1 254 ? 23.281 4.637 8.938 1 85 254 TRP B N 1
ATOM 3823 C CA . TRP B 1 254 ? 22.641 3.67 8.055 1 85 254 TRP B CA 1
ATOM 3824 C C . TRP B 1 254 ? 23.656 2.666 7.52 1 85 254 TRP B C 1
ATOM 3826 O O . TRP B 1 254 ? 24.781 3.035 7.18 1 85 254 TRP B O 1
ATOM 3836 N N . VAL B 1 255 ? 23.25 1.425 7.555 1 84.56 255 VAL B N 1
ATOM 3837 C CA . VAL B 1 255 ? 24.016 0.386 6.879 1 84.56 255 VAL B CA 1
ATOM 3838 C C . VAL B 1 255 ? 23.25 -0.113 5.656 1 84.56 255 VAL B C 1
ATOM 3840 O O . VAL B 1 255 ? 22.016 -0.231 5.695 1 84.56 255 VAL B O 1
ATOM 3843 N N . THR B 1 256 ? 24.016 -0.372 4.559 1 87.88 256 THR B N 1
ATOM 3844 C CA . THR B 1 256 ? 23.406 -0.814 3.309 1 87.88 256 THR B CA 1
ATOM 3845 C C . THR B 1 256 ? 23.891 -2.207 2.928 1 87.88 256 THR B C 1
ATOM 3847 O O . THR B 1 256 ? 25.078 -2.512 3.078 1 87.88 256 THR B O 1
ATOM 3850 N N . MET B 1 257 ? 22.984 -3.008 2.488 1 87.62 257 MET B N 1
ATOM 3851 C CA . MET B 1 257 ? 23.328 -4.344 2.012 1 87.62 257 MET B CA 1
ATOM 3852 C C . MET B 1 257 ? 22.594 -4.672 0.72 1 87.62 257 MET B C 1
ATOM 3854 O O . MET B 1 257 ? 21.422 -4.328 0.569 1 87.62 257 MET B O 1
ATOM 3858 N N . ALA B 1 258 ? 23.312 -5.363 -0.156 1 87.56 258 ALA B N 1
ATOM 3859 C CA . ALA B 1 258 ? 22.672 -5.867 -1.364 1 87.56 258 ALA B CA 1
ATOM 3860 C C . ALA B 1 258 ? 21.953 -7.184 -1.089 1 87.56 258 ALA B C 1
ATOM 3862 O O . ALA B 1 258 ? 22.453 -8.039 -0.368 1 87.56 258 ALA B O 1
ATOM 3863 N N . VAL B 1 259 ? 20.766 -7.266 -1.619 1 87.75 259 VAL B N 1
ATOM 3864 C CA . VAL B 1 259 ? 20 -8.5 -1.456 1 87.75 259 VAL B CA 1
ATOM 3865 C C . VAL B 1 259 ? 19.453 -8.953 -2.811 1 87.75 259 VAL B C 1
ATOM 3867 O O . VAL B 1 259 ? 19.469 -8.188 -3.777 1 87.75 259 VAL B O 1
ATOM 3870 N N . ASN B 1 260 ? 19.016 -10.195 -2.818 1 85.44 260 ASN B N 1
ATOM 3871 C CA . ASN B 1 260 ? 18.469 -10.734 -4.059 1 85.44 260 ASN B CA 1
ATOM 3872 C C . ASN B 1 260 ? 17.109 -10.133 -4.379 1 85.44 260 ASN B C 1
ATOM 3874 O O . ASN B 1 260 ? 16.234 -10.062 -3.51 1 85.44 260 ASN B O 1
ATOM 3878 N N . PRO B 1 261 ? 16.875 -9.75 -5.543 1 87.62 261 PRO B N 1
ATOM 3879 C CA . PRO B 1 261 ? 15.57 -9.203 -5.934 1 87.62 261 PRO B CA 1
ATOM 3880 C C . PRO B 1 261 ? 14.461 -10.242 -5.918 1 87.62 261 PRO B C 1
ATOM 3882 O O . PRO B 1 261 ? 14.727 -11.438 -6.066 1 87.62 261 PRO B O 1
#

Solvent-accessible surface area (backbone atoms only — not comparable to full-atom values): 30901 Å² total; per-residue (Å²): 132,81,77,78,74,73,74,72,77,72,74,73,49,71,65,56,50,49,52,49,56,39,56,73,33,71,91,38,86,64,54,40,43,27,34,40,10,29,27,33,80,96,58,29,18,38,34,42,80,43,60,58,71,51,63,43,92,82,70,64,19,40,30,38,69,49,54,59,76,30,69,64,45,62,24,37,72,75,42,31,35,26,13,33,23,37,72,41,72,91,72,35,33,35,42,31,41,29,29,41,50,44,81,40,44,72,79,48,79,54,61,71,58,40,49,49,37,53,51,50,58,72,72,52,52,70,68,61,55,52,64,50,70,49,88,70,47,46,66,32,73,52,74,76,69,77,72,72,75,74,73,75,69,81,78,73,79,77,73,70,77,78,72,77,74,72,78,70,79,78,68,82,70,76,71,72,70,68,78,64,75,74,62,79,72,72,78,54,70,35,44,23,31,32,34,34,43,65,48,36,34,43,39,38,34,65,56,96,61,73,43,23,36,38,36,32,52,58,79,53,71,81,54,70,74,67,53,70,75,88,61,72,80,74,72,66,69,74,67,72,68,77,71,85,78,78,67,86,74,67,89,83,42,76,45,77,45,58,25,32,100,132,82,76,75,72,72,73,71,78,72,76,70,49,70,66,54,51,51,53,50,55,38,55,73,34,71,90,39,85,64,53,42,43,28,34,41,10,30,28,32,81,97,57,30,18,37,33,43,81,43,60,57,70,51,65,43,92,83,70,65,20,40,29,37,70,50,54,60,76,30,71,63,46,61,23,38,71,75,41,30,35,27,14,35,23,37,73,40,72,92,71,35,32,35,42,30,41,27,28,40,48,44,81,40,44,73,80,48,78,54,62,69,59,40,50,49,37,53,52,52,57,73,73,52,52,70,68,60,55,51,63,51,69,50,87,70,47,48,66,33,73,54,72,75,69,76,72,73,75,73,72,75,69,79,76,75,78,77,76,73,77,78,72,77,73,72,76,69,78,78,69,82,70,75,72,73,72,68,78,64,75,76,62,78,74,73,78,53,71,35,44,23,31,31,34,36,43,64,49,36,35,43,40,38,35,64,56,98,61,72,43,24,36,38,37,32,52,58,78,53,72,80,56,69,72,68,50,68,78,86,60,72,81,73,73,67,69,74,65,71,66,77,69,86,77,72,73,86,74,68,88,82,43,74,46,78,43,57,23,32,99

Organism: Ectocarpus siliculosus (NCBI:txid2880)

Radius of gyration: 29.22 Å; Cα contacts (8 Å, |Δi|>4): 810; chains: 2; bounding box: 105×83×73 Å